Protein AF-A0A660L8H1-F1 (afdb_monomer)

Solvent-accessible surface area (backbone atoms only — not comparable to full-atom values): 24083 Å² total; per-residue (Å²): 141,77,84,81,85,79,81,77,81,77,78,72,78,77,76,74,73,72,29,87,34,23,61,46,73,68,53,34,61,71,51,36,54,75,66,55,38,51,52,51,51,48,25,38,75,72,68,48,75,66,53,73,82,52,22,42,53,52,26,51,24,49,40,53,59,34,41,78,67,59,26,56,30,33,29,41,36,29,42,33,77,87,75,46,79,47,73,47,75,48,54,33,90,72,58,42,21,57,55,40,64,42,38,75,46,95,87,46,97,29,19,36,24,47,40,75,68,35,63,36,28,58,45,82,50,99,93,45,29,28,34,35,32,40,27,36,41,23,35,95,86,66,48,54,66,24,34,50,47,34,28,53,34,11,40,51,41,26,14,55,23,48,33,64,36,37,71,78,53,45,96,66,91,62,90,40,36,39,50,26,26,27,46,42,36,15,28,29,76,44,85,42,97,57,96,63,98,59,54,71,64,61,39,49,57,51,30,42,59,49,22,45,52,55,32,36,33,44,59,38,63,56,49,67,44,91,48,85,77,54,23,39,40,34,33,50,76,32,48,47,72,44,34,56,51,40,45,56,50,49,50,50,42,41,39,61,33,20,51,78,56,36,25,42,64,43,81,71,54,71,74,50,47,17,34,42,30,43,29,36,77,91,68,49,56,45,37,25,79,38,84,42,42,63,45,30,52,39,15,46,48,48,47,24,18,54,44,25,25,33,26,76,65,30,23,49,71,66,46,50,54,71,62,57,44,50,45,49,51,27,38,54,72,75,42,83,72,80,52,97,78,82,82,88,77,89,90,63,78,49,67,62,90,64,71,71,48,90,50,68,39,15,47,28,41,55,27,31,17,68,28,86,73,50,52,61,53,45,21,48,50,29,46,43,37,20,51,27,34,42,51,47,36,52,53,39,50,54,36,48,73,75,69,48,57,68,68,67,34,47,42,54,50,30,20,53,20,46,56,46,36,75,70,36,86,26,85,34,56,73,72,58,46,64,78,76,32,51,68,56,33,44,75,57,65,32,38,48,70,68,52,44,64,75,73,110

pLDDT: mean 87.06, std 15.59, range [24.16, 98.62]

Radius of gyration: 23.87 Å; Cα contacts (8 Å, |Δi|>4): 836; chains: 1; bounding box: 69×61×58 Å

Mean predicted aligned error: 7.28 Å

Foldseek 3Di:
DDDDDDDDPPPPPPPQQDQLFWCDDPLVPVQADPVLSVQLVVCLLLQHADDLVSLQSVLNSLLVSQVVVWAQKEWAWFQALVRDIDTDMDTSVPGGSCLQGFDADPRAQGTKHFRVNATFGWDQDPVGIYTYGHIFGAHPVGAGRGLLQLLSLLLVLLFVLLQLLCVLQDPDRFPGKFKKKKAKFKKFKDAAPDDDPDDPVVLVVVLQVQLVVVCSNNPQAWHWADDPRIIMIMRPIDGPSNSQVSVNSSQVSSQVSQVVSRIGMGTPGGPAFMWIFMATSVGHTQCAFDQDVSSNLSNLLLLLLLLLLLLVLLAAAADADDQNLQCLVCLLVVHDDDDPDDDDDDDDDGRPQDDADGDCFHRRNRTTRQGHDHSNLSSLSSLSSSVSSNVLSVQLVVCVVVPDDNNNSSSVSSSVSVVSSVVRPNPDDSLVCLVVVQVSCVVSVSHHPVSSVSND

Structure (mmCIF, N/CA/C/O backbone):
data_AF-A0A660L8H1-F1
#
_entry.id   AF-A0A660L8H1-F1
#
loop_
_atom_site.group_PDB
_atom_site.id
_atom_site.type_symbol
_atom_site.label_atom_id
_atom_site.label_alt_id
_atom_site.label_comp_id
_atom_site.label_asym_id
_atom_site.label_entity_id
_atom_site.label_seq_id
_atom_site.pdbx_PDB_ins_code
_atom_site.Cartn_x
_atom_site.Cartn_y
_atom_site.Cartn_z
_atom_site.occupancy
_atom_site.B_iso_or_equiv
_atom_site.auth_seq_id
_atom_site.auth_comp_id
_atom_site.auth_asym_id
_atom_site.auth_atom_id
_atom_site.pdbx_PDB_model_num
ATOM 1 N N . MET A 1 1 ? -38.403 37.864 -15.032 1.00 32.75 1 MET A N 1
ATOM 2 C CA . MET A 1 1 ? -38.350 36.390 -15.037 1.00 32.75 1 MET A CA 1
ATOM 3 C C . MET A 1 1 ? -37.102 36.002 -15.797 1.00 32.75 1 MET A C 1
ATOM 5 O O . MET A 1 1 ? -37.101 36.101 -17.015 1.00 32.75 1 MET A O 1
ATOM 9 N N . SER A 1 2 ? -36.041 35.669 -15.075 1.00 26.19 2 SER A N 1
ATOM 10 C CA . SER A 1 2 ? -34.783 35.212 -15.659 1.00 26.19 2 SER A CA 1
ATOM 11 C C . SER A 1 2 ? -34.343 34.025 -14.815 1.00 26.19 2 SER A C 1
ATOM 13 O O . SER A 1 2 ? -34.066 34.191 -13.629 1.00 26.19 2 SER A O 1
ATOM 15 N N . GLU A 1 3 ? -34.419 32.828 -15.391 1.00 24.16 3 GLU A N 1
ATOM 16 C CA . GLU A 1 3 ? -33.991 31.581 -14.754 1.00 24.16 3 GLU A CA 1
ATOM 17 C C . GLU A 1 3 ? -32.481 31.614 -14.460 1.00 24.16 3 GLU A C 1
ATOM 19 O O . GLU A 1 3 ? -31.713 32.159 -15.260 1.00 24.16 3 GLU A O 1
ATOM 24 N N . PRO A 1 4 ? -32.022 31.025 -13.344 1.00 32.34 4 PRO A N 1
ATOM 25 C CA . PRO A 1 4 ? -30.602 30.890 -13.078 1.00 32.34 4 PRO A CA 1
ATOM 26 C C . PRO A 1 4 ? -30.021 29.725 -13.892 1.00 32.34 4 PRO A C 1
ATOM 28 O O . PRO A 1 4 ? -30.508 28.596 -13.854 1.00 32.34 4 PRO A O 1
ATOM 31 N N . HIS A 1 5 ? -28.942 30.008 -14.622 1.00 29.33 5 HIS A N 1
ATOM 32 C CA . HIS A 1 5 ? -28.134 29.017 -15.326 1.00 29.33 5 HIS A CA 1
ATOM 33 C C . HIS A 1 5 ? -27.577 27.966 -14.352 1.00 29.33 5 HIS A C 1
ATOM 35 O O . HIS A 1 5 ? -26.627 28.220 -13.614 1.00 29.33 5 HIS A O 1
ATOM 41 N N . THR A 1 6 ? -28.116 26.749 -14.397 1.00 30.38 6 THR A N 1
ATOM 42 C CA . THR A 1 6 ? -27.490 25.576 -13.781 1.00 30.38 6 THR A CA 1
ATOM 43 C C . THR A 1 6 ? -26.253 25.177 -14.587 1.00 30.38 6 THR A C 1
ATOM 45 O O . THR A 1 6 ? -26.367 24.702 -15.722 1.00 30.38 6 THR A O 1
ATOM 48 N N . ALA A 1 7 ? -25.066 25.353 -14.008 1.00 28.77 7 ALA A N 1
ATOM 49 C CA . ALA A 1 7 ? -23.822 24.822 -14.548 1.00 28.77 7 ALA A CA 1
ATOM 50 C C . ALA A 1 7 ? -23.859 23.283 -14.507 1.00 28.77 7 ALA A C 1
ATOM 52 O O . ALA A 1 7 ? -23.734 22.666 -13.451 1.00 28.77 7 ALA A O 1
ATOM 53 N N . ARG A 1 8 ? -24.048 22.641 -15.666 1.00 26.31 8 ARG A N 1
ATOM 54 C CA . ARG A 1 8 ? -23.846 21.194 -15.811 1.00 26.31 8 ARG A CA 1
ATOM 55 C C . ARG A 1 8 ? -22.360 20.892 -15.631 1.00 26.31 8 ARG A C 1
ATOM 57 O O . ARG A 1 8 ? -21.544 21.302 -16.453 1.00 26.31 8 ARG A O 1
ATOM 64 N N . ALA A 1 9 ? -22.019 20.148 -14.582 1.00 28.50 9 ALA A N 1
ATOM 65 C CA . ALA A 1 9 ? -20.689 19.587 -14.405 1.00 28.50 9 ALA A CA 1
ATOM 66 C C . ALA A 1 9 ? -20.366 18.659 -15.588 1.00 28.50 9 ALA A C 1
ATOM 68 O O . ALA A 1 9 ? -20.901 17.556 -15.704 1.00 28.50 9 ALA A O 1
ATOM 69 N N . HIS A 1 10 ? -19.489 19.101 -16.488 1.00 26.03 10 HIS A N 1
ATOM 70 C CA . HIS A 1 10 ? -18.887 18.220 -17.478 1.00 26.03 10 HIS A CA 1
ATOM 71 C C . HIS A 1 10 ? -17.967 17.236 -16.754 1.00 26.03 10 HIS A C 1
ATOM 73 O O . HIS A 1 10 ? -16.824 17.547 -16.434 1.00 26.03 10 HIS A O 1
ATOM 79 N N . HIS A 1 11 ? -18.463 16.026 -16.499 1.00 28.70 11 HIS A N 1
ATOM 80 C CA . HIS A 1 11 ? -17.608 14.878 -16.219 1.00 28.70 11 HIS A CA 1
ATOM 81 C C . HIS A 1 11 ? -16.824 14.558 -17.494 1.00 28.70 11 HIS A C 1
ATOM 83 O O . HIS A 1 11 ? -17.259 13.776 -18.340 1.00 28.70 11 HIS A O 1
ATOM 89 N N . SER A 1 12 ? -15.670 15.202 -17.666 1.00 28.39 12 SER A N 1
ATOM 90 C CA . SER A 1 12 ? -14.671 14.755 -18.625 1.00 28.39 12 SER A CA 1
ATOM 91 C C . SER A 1 12 ? -14.314 13.317 -18.260 1.00 28.39 12 SER A C 1
ATOM 93 O O . SER A 1 12 ? -13.675 13.081 -17.233 1.00 28.39 12 SER A O 1
ATOM 95 N N . ARG A 1 13 ? -14.756 12.344 -19.070 1.00 29.02 13 ARG A N 1
ATOM 96 C CA . ARG A 1 13 ? -14.243 10.972 -19.011 1.00 29.02 13 ARG A CA 1
ATOM 97 C C . ARG A 1 13 ? -12.724 11.077 -19.081 1.00 29.02 13 ARG A C 1
ATOM 99 O O . ARG A 1 13 ? -12.185 11.453 -20.118 1.00 29.02 13 ARG A O 1
ATOM 106 N N . VAL A 1 14 ? -12.043 10.802 -17.972 1.00 31.23 14 VAL A N 1
ATOM 107 C CA . VAL A 1 14 ? -10.587 10.701 -17.949 1.00 31.23 14 VAL A CA 1
ATOM 108 C C . VAL A 1 14 ? -10.242 9.540 -18.874 1.00 31.23 14 VAL A C 1
ATOM 110 O O . VAL A 1 14 ? -10.450 8.380 -18.522 1.00 31.23 14 VAL A O 1
ATOM 113 N N . CYS A 1 15 ? -9.790 9.841 -20.091 1.00 32.06 15 CYS A N 1
ATOM 114 C CA . CYS A 1 15 ? -9.239 8.836 -20.986 1.00 32.06 15 CYS A CA 1
ATOM 115 C C . CYS A 1 15 ? -8.011 8.246 -20.291 1.00 32.06 15 CYS A C 1
ATOM 117 O O . CYS A 1 15 ? -6.963 8.886 -20.215 1.00 32.06 15 CYS A O 1
ATOM 119 N N . VAL A 1 16 ? -8.156 7.045 -19.731 1.00 53.44 16 VAL A N 1
ATOM 120 C CA . VAL A 1 16 ? -7.027 6.273 -19.215 1.00 53.44 16 VAL A CA 1
ATOM 121 C C . VAL A 1 16 ? -6.108 6.014 -20.404 1.00 53.44 16 VAL A C 1
ATOM 123 O O . VAL A 1 16 ? -6.531 5.408 -21.390 1.00 53.44 16 VAL A O 1
ATOM 126 N N . ALA A 1 17 ? -4.880 6.533 -20.345 1.00 59.91 17 ALA A N 1
ATOM 127 C CA . ALA A 1 17 ? -3.895 6.290 -21.388 1.00 59.91 17 ALA A CA 1
ATOM 128 C C . ALA A 1 17 ? -3.730 4.771 -21.581 1.00 59.91 17 ALA A C 1
ATOM 130 O O . ALA A 1 17 ? -3.707 4.035 -20.589 1.00 59.91 17 ALA A O 1
ATOM 131 N N . PRO A 1 18 ? -3.646 4.275 -22.826 1.00 70.62 18 PRO A N 1
ATOM 132 C CA . PRO A 1 18 ? -3.479 2.851 -23.060 1.00 70.62 18 PRO A CA 1
ATOM 133 C C . PRO A 1 18 ? -2.170 2.377 -22.415 1.00 70.62 18 PRO A C 1
ATOM 135 O O . PRO A 1 18 ? -1.120 2.982 -22.630 1.00 70.62 18 PRO A O 1
ATOM 138 N N . ALA A 1 19 ? -2.239 1.276 -21.663 1.00 83.69 19 ALA A N 1
ATOM 139 C CA . ALA A 1 19 ? -1.093 0.593 -21.061 1.00 83.69 19 ALA A CA 1
ATOM 140 C C . ALA A 1 19 ? -0.802 -0.717 -21.823 1.00 83.69 19 ALA A C 1
ATOM 142 O O . ALA A 1 19 ? -1.062 -1.807 -21.311 1.00 83.69 19 ALA A O 1
ATOM 143 N N . PRO A 1 20 ? -0.331 -0.651 -23.086 1.00 87.56 20 PRO A N 1
ATOM 144 C CA . PRO A 1 20 ? -0.234 -1.816 -23.964 1.00 87.56 20 PRO A CA 1
ATOM 145 C C . PRO A 1 20 ? 0.731 -2.895 -23.466 1.00 87.56 20 PRO A C 1
ATOM 147 O O . PRO A 1 20 ? 0.628 -4.031 -23.927 1.00 87.56 20 PRO A O 1
ATOM 150 N N . TYR A 1 21 ? 1.639 -2.567 -22.544 1.00 92.81 21 TYR A N 1
ATOM 151 C CA . TYR A 1 21 ? 2.626 -3.485 -21.974 1.00 92.81 21 TYR A CA 1
ATOM 152 C C . TYR A 1 21 ? 2.328 -3.864 -20.522 1.00 92.81 21 TYR A C 1
ATOM 154 O O . TYR A 1 21 ? 3.197 -4.428 -19.871 1.00 92.81 21 TYR A O 1
ATOM 162 N N . ALA A 1 22 ? 1.117 -3.604 -20.025 1.00 93.88 22 ALA A N 1
ATOM 163 C CA . ALA A 1 22 ? 0.634 -4.121 -18.749 1.00 93.88 22 ALA A CA 1
ATOM 164 C C . ALA A 1 22 ? -0.537 -5.086 -18.967 1.00 93.88 22 ALA A C 1
ATOM 166 O O . ALA A 1 22 ? -1.423 -4.840 -19.789 1.00 93.88 22 ALA A O 1
ATOM 167 N N . PHE A 1 23 ? -0.557 -6.185 -18.219 1.00 95.00 23 PHE A N 1
ATOM 168 C CA . PHE A 1 23 ? -1.628 -7.172 -18.265 1.00 95.00 23 PHE A CA 1
ATOM 169 C C . PHE A 1 23 ? -2.804 -6.715 -17.396 1.00 95.00 23 PHE A C 1
ATOM 171 O O . PHE A 1 23 ? -3.048 -7.243 -16.313 1.00 95.00 23 PHE A O 1
ATOM 178 N N . VAL A 1 24 ? -3.515 -5.685 -17.862 1.00 91.88 24 VAL A N 1
ATOM 179 C CA . VAL A 1 24 ? -4.645 -5.043 -17.168 1.00 91.88 24 VAL A CA 1
ATOM 180 C C . VAL A 1 24 ? -5.814 -4.795 -18.115 1.00 91.88 24 VAL A C 1
ATOM 182 O O . VAL A 1 24 ? -5.640 -4.727 -19.333 1.00 91.88 24 VAL A O 1
ATOM 185 N N . GLY A 1 25 ? -7.016 -4.613 -17.564 1.00 89.00 25 GLY A N 1
ATOM 186 C CA . GLY A 1 25 ? -8.161 -4.072 -18.297 1.00 89.00 25 GLY A CA 1
ATOM 187 C C . GLY A 1 25 ? -8.487 -4.846 -19.577 1.00 89.00 25 GLY A C 1
ATOM 188 O O . GLY A 1 25 ? -8.927 -5.991 -19.516 1.00 89.00 25 GLY A O 1
ATOM 189 N N . SER A 1 26 ? -8.300 -4.218 -20.743 1.00 89.44 26 SER A N 1
ATOM 190 C CA . SER A 1 26 ? -8.589 -4.853 -22.036 1.00 89.44 26 SER A CA 1
ATOM 191 C C . SER A 1 26 ? -7.715 -6.075 -22.306 1.00 89.44 26 SER A C 1
ATOM 193 O O . SER A 1 26 ? -8.237 -7.058 -22.814 1.00 89.44 26 SER A O 1
ATOM 195 N N . ALA A 1 27 ? -6.437 -6.056 -21.912 1.00 92.75 27 ALA A N 1
ATOM 196 C CA . ALA A 1 27 ? -5.553 -7.207 -22.080 1.00 92.75 27 ALA A CA 1
ATOM 197 C C . ALA A 1 27 ? -6.052 -8.418 -21.281 1.00 92.75 27 ALA A C 1
ATOM 199 O O . ALA A 1 27 ? -6.075 -9.532 -21.789 1.00 92.75 27 ALA A O 1
ATOM 200 N N . GLN A 1 28 ? -6.520 -8.203 -20.051 1.00 95.12 28 GLN A N 1
ATOM 201 C CA . GLN A 1 28 ? -7.092 -9.284 -19.249 1.00 95.12 28 GLN A CA 1
ATOM 202 C C . GLN A 1 28 ? -8.384 -9.823 -19.875 1.00 95.12 28 GLN A C 1
ATOM 204 O O . GLN A 1 28 ? -8.545 -11.031 -19.969 1.00 95.12 28 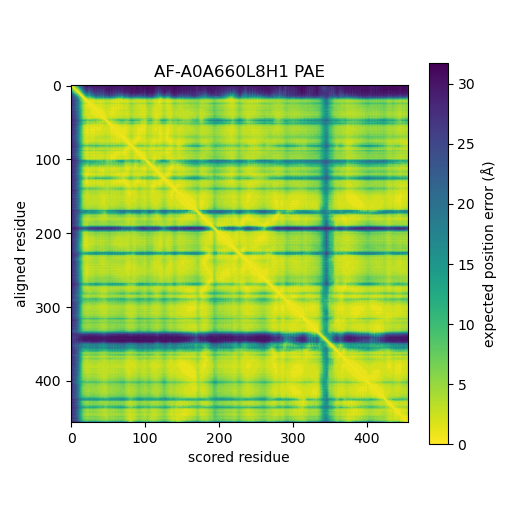GLN A O 1
ATOM 209 N N . ARG A 1 29 ? -9.282 -8.945 -20.344 1.00 95.06 29 ARG A N 1
ATOM 210 C CA . ARG A 1 29 ? -10.548 -9.354 -20.982 1.00 95.06 29 ARG A CA 1
ATOM 211 C C . ARG A 1 29 ? -10.370 -10.084 -22.311 1.00 95.06 29 ARG A C 1
ATOM 213 O O . ARG A 1 29 ? -11.243 -10.847 -22.697 1.00 95.06 29 ARG A O 1
ATOM 220 N N . GLU A 1 30 ? -9.288 -9.802 -23.023 1.00 95.81 30 GLU A N 1
ATOM 221 C CA . GLU A 1 30 ? -8.963 -10.453 -24.292 1.00 95.81 30 GLU A CA 1
ATOM 222 C C . GLU A 1 30 ? -8.404 -11.866 -24.079 1.00 95.81 30 GLU A C 1
ATOM 224 O O . GLU A 1 30 ? -8.720 -12.772 -24.845 1.00 95.81 30 GLU A O 1
ATOM 229 N N . TRP A 1 31 ? -7.585 -12.060 -23.040 1.00 96.81 31 TRP A N 1
ATOM 230 C CA . TRP A 1 31 ? -6.817 -13.295 -22.846 1.00 96.81 31 TRP A CA 1
ATOM 231 C C . TRP A 1 31 ? -7.377 -14.239 -21.773 1.00 96.81 31 TRP A C 1
ATOM 233 O O . TRP A 1 31 ? -6.946 -15.390 -21.704 1.00 96.81 31 TRP A O 1
ATOM 243 N N . LEU A 1 32 ? -8.318 -13.779 -20.946 1.00 96.75 32 LEU A N 1
ATOM 244 C CA . LEU A 1 32 ? -9.024 -14.587 -19.949 1.00 96.75 32 LEU A CA 1
ATOM 245 C C . LEU A 1 32 ? -10.471 -14.828 -20.373 1.00 96.75 32 LEU A C 1
ATOM 247 O O . LEU A 1 32 ? -11.077 -14.029 -21.087 1.00 96.75 32 LEU A O 1
ATOM 251 N N . THR A 1 33 ? -11.060 -15.904 -19.861 1.00 96.75 33 THR A N 1
ATOM 252 C CA . THR A 1 33 ? -12.509 -16.090 -19.919 1.00 96.75 33 THR A CA 1
ATOM 253 C C . THR A 1 33 ? -13.216 -14.997 -19.102 1.00 96.75 33 THR A C 1
ATOM 255 O O . THR A 1 33 ? -12.628 -14.449 -18.166 1.00 96.75 33 THR A O 1
ATOM 258 N N . PRO A 1 34 ? -14.496 -14.676 -19.379 1.00 96.56 34 PRO A N 1
ATOM 259 C CA . PRO A 1 34 ? -15.243 -13.716 -18.563 1.00 96.56 34 PRO A CA 1
ATOM 260 C C . PRO A 1 34 ? -15.264 -14.080 -17.070 1.00 96.56 34 PRO A C 1
ATOM 262 O O . PRO A 1 34 ? -15.119 -13.202 -16.220 1.00 96.56 34 PRO A O 1
ATOM 265 N N . ALA A 1 35 ? -15.383 -15.376 -16.757 1.00 95.25 35 ALA A N 1
ATOM 266 C CA . ALA A 1 35 ? -15.332 -15.887 -15.390 1.00 95.25 35 ALA A CA 1
ATOM 267 C C . ALA A 1 35 ? -13.930 -15.745 -14.778 1.00 95.25 35 ALA A C 1
ATOM 269 O O . ALA A 1 35 ? -13.800 -15.211 -13.680 1.00 95.25 35 ALA A O 1
ATOM 270 N N . GLY A 1 36 ? -12.879 -16.145 -15.503 1.00 94.75 36 GLY A N 1
ATOM 271 C CA . GLY A 1 36 ? -11.493 -15.997 -15.057 1.00 94.75 36 GLY A CA 1
ATOM 272 C C . GLY A 1 36 ? -11.101 -14.535 -14.829 1.00 94.75 36 GLY A C 1
ATOM 273 O O . GLY A 1 36 ? -10.467 -14.210 -13.828 1.00 94.75 36 GLY A O 1
ATOM 274 N N . HIS A 1 37 ? -11.551 -13.620 -15.693 1.00 95.50 37 HIS A N 1
ATOM 275 C CA . HIS A 1 37 ? -11.366 -12.183 -15.495 1.00 95.50 37 HIS A CA 1
ATOM 276 C C . HIS A 1 37 ? -12.056 -11.691 -14.219 1.00 95.50 37 HIS A C 1
ATOM 278 O O . HIS A 1 37 ? -11.421 -10.999 -13.426 1.00 95.50 37 HIS A O 1
ATOM 284 N N . ALA A 1 38 ? -13.324 -12.057 -14.005 1.00 93.69 38 ALA A N 1
ATOM 285 C CA . ALA A 1 38 ? -14.072 -11.667 -12.811 1.00 93.69 38 ALA A CA 1
ATOM 286 C C . ALA A 1 38 ? -13.418 -12.197 -11.525 1.00 93.69 38 ALA A C 1
ATOM 288 O O . ALA A 1 38 ? -13.242 -11.437 -10.576 1.00 93.69 38 ALA A O 1
ATOM 289 N N . LEU A 1 39 ? -12.989 -13.463 -11.517 1.00 93.62 39 LEU A N 1
ATOM 290 C CA . LEU A 1 39 ? -12.289 -14.065 -10.381 1.00 93.62 39 LEU A CA 1
ATOM 291 C C . LEU A 1 39 ? -10.930 -13.403 -10.123 1.00 93.62 39 LEU A C 1
ATOM 293 O O . LEU A 1 39 ? -10.590 -13.155 -8.971 1.00 93.62 39 LEU A O 1
ATOM 297 N N . LEU A 1 40 ? -10.177 -13.051 -11.172 1.00 93.81 40 LEU A N 1
ATOM 298 C CA . LEU A 1 40 ? -8.930 -12.297 -11.024 1.00 93.81 40 LEU A CA 1
ATOM 299 C C . LEU A 1 40 ? -9.182 -10.905 -10.428 1.00 93.81 40 LEU A C 1
ATOM 301 O O . LEU A 1 40 ? -8.443 -10.485 -9.544 1.00 93.81 40 LEU A O 1
ATOM 305 N N . GLN A 1 41 ? -10.220 -10.188 -10.882 1.00 92.50 41 GLN A N 1
ATOM 306 C CA . GLN A 1 41 ? -10.564 -8.886 -10.298 1.00 92.50 41 GLN A CA 1
ATOM 307 C C . GLN A 1 41 ? -10.985 -9.014 -8.832 1.00 92.50 41 GLN A C 1
ATOM 309 O O . GLN A 1 41 ? -10.576 -8.189 -8.022 1.00 92.50 41 GLN A O 1
ATOM 314 N N . ALA A 1 42 ? -11.755 -10.049 -8.485 1.00 89.38 42 ALA A N 1
ATOM 315 C CA . ALA A 1 42 ? -12.142 -10.319 -7.104 1.00 89.38 42 ALA A CA 1
ATOM 316 C C . ALA A 1 42 ? -10.917 -10.627 -6.229 1.00 89.38 42 ALA A C 1
ATOM 318 O O . ALA A 1 42 ? -10.763 -10.027 -5.172 1.00 89.38 42 ALA A O 1
ATOM 319 N N . ALA A 1 43 ? -9.990 -11.468 -6.702 1.00 89.44 43 ALA A N 1
ATOM 320 C CA . ALA A 1 43 ? -8.743 -11.757 -5.993 1.00 89.44 43 ALA A CA 1
ATOM 321 C C . ALA A 1 43 ? -7.909 -10.487 -5.749 1.00 89.44 43 ALA A C 1
ATOM 323 O O . ALA A 1 43 ? -7.412 -10.285 -4.645 1.00 89.44 43 ALA A O 1
ATOM 324 N N . ILE A 1 44 ? -7.814 -9.591 -6.739 1.00 89.06 44 ILE A N 1
ATOM 325 C CA . ILE A 1 44 ? -7.135 -8.292 -6.602 1.00 89.06 44 ILE A CA 1
ATOM 326 C C . ILE A 1 44 ? -7.844 -7.396 -5.577 1.00 89.06 44 ILE A C 1
ATOM 328 O O . ILE A 1 44 ? -7.189 -6.822 -4.706 1.00 89.06 44 ILE A O 1
ATOM 332 N N . ALA A 1 45 ? -9.171 -7.278 -5.667 1.00 84.44 45 ALA A N 1
ATOM 333 C CA . ALA A 1 45 ? -9.970 -6.434 -4.781 1.00 84.44 45 ALA A CA 1
ATOM 334 C C . ALA A 1 45 ? -9.905 -6.913 -3.322 1.00 84.44 45 ALA A C 1
ATOM 336 O O . ALA A 1 45 ? -9.655 -6.115 -2.415 1.00 84.44 45 ALA A O 1
ATOM 337 N N . ASP A 1 46 ? -10.019 -8.222 -3.107 1.00 81.38 46 ASP A N 1
ATOM 338 C CA . ASP A 1 46 ? -9.953 -8.858 -1.790 1.00 81.38 46 ASP A CA 1
ATOM 339 C C . ASP A 1 46 ? -8.511 -9.047 -1.301 1.00 81.38 46 ASP A C 1
ATOM 341 O O . ASP A 1 46 ? -8.291 -9.313 -0.122 1.00 81.38 46 ASP A O 1
ATOM 345 N N . GLY A 1 47 ? -7.524 -8.889 -2.196 1.00 77.75 47 GLY A N 1
ATOM 346 C CA . GLY A 1 47 ? -6.091 -9.082 -1.937 1.00 77.75 47 GLY A CA 1
ATOM 347 C C . GLY A 1 47 ? -5.762 -10.502 -1.525 1.00 77.75 47 GLY A C 1
ATOM 348 O O . GLY A 1 47 ? -4.849 -10.733 -0.739 1.00 77.75 47 GLY A O 1
ATOM 349 N N . ARG A 1 48 ? -6.535 -11.446 -2.053 1.00 76.00 48 ARG A N 1
ATOM 350 C CA . ARG A 1 48 ? -6.297 -12.870 -1.887 1.00 76.00 48 ARG A CA 1
ATOM 351 C C . ARG A 1 48 ? -5.361 -13.345 -2.989 1.00 76.00 48 ARG A C 1
ATOM 353 O O . ARG A 1 48 ? -5.347 -12.803 -4.096 1.00 76.00 48 ARG A O 1
ATOM 360 N N . GLY A 1 49 ? -4.592 -14.386 -2.685 1.00 75.25 49 GLY A N 1
ATOM 361 C CA . GLY A 1 49 ? -3.838 -15.109 -3.704 1.00 75.25 49 GLY A CA 1
ATOM 362 C C . GLY A 1 49 ? -4.765 -15.717 -4.760 1.00 75.25 49 GLY A C 1
ATOM 363 O O . GLY A 1 49 ? -5.971 -15.863 -4.549 1.00 75.25 49 GLY A O 1
ATOM 364 N N . LEU A 1 50 ? -4.199 -16.081 -5.909 1.00 85.81 50 LEU A N 1
ATOM 365 C CA . LEU A 1 50 ? -4.953 -16.790 -6.938 1.00 85.81 50 LEU A CA 1
ATOM 366 C C . LEU A 1 50 ? -5.304 -18.195 -6.447 1.00 85.81 50 LEU A C 1
ATOM 368 O O . LEU A 1 50 ? -4.431 -18.943 -6.009 1.00 85.81 50 LEU A O 1
ATOM 372 N N . GLU A 1 51 ? -6.571 -18.573 -6.589 1.00 84.56 51 GLU A N 1
ATOM 373 C CA . GLU A 1 51 ? -6.986 -19.965 -6.437 1.00 84.56 51 GLU A CA 1
ATOM 374 C C . GLU A 1 51 ? -6.242 -20.844 -7.461 1.00 84.56 51 GLU A C 1
ATOM 376 O O . GLU A 1 51 ? -6.110 -20.436 -8.624 1.00 84.56 51 GLU A O 1
ATOM 381 N N . PRO A 1 52 ? -5.788 -22.059 -7.096 1.00 82.75 52 PRO A N 1
ATOM 382 C CA . PRO A 1 52 ? -5.029 -22.920 -8.005 1.00 82.75 52 PRO A CA 1
ATOM 383 C C . PRO A 1 52 ? -5.733 -23.179 -9.346 1.00 82.75 52 PRO A C 1
ATOM 385 O O . PRO A 1 52 ? -5.089 -23.214 -10.392 1.00 82.75 52 PRO A O 1
ATOM 388 N N . SER A 1 53 ? -7.064 -23.297 -9.333 1.00 83.19 53 SER A N 1
ATOM 389 C CA . SER A 1 53 ? -7.881 -23.500 -10.537 1.00 83.19 53 SER A CA 1
ATOM 390 C C . SER A 1 53 ? -7.858 -22.302 -11.495 1.00 83.19 53 SER A C 1
ATOM 392 O O . SER A 1 53 ? -7.873 -22.488 -12.711 1.00 83.19 53 SER A O 1
ATOM 394 N N . LEU A 1 54 ? -7.780 -21.077 -10.966 1.00 93.44 54 LEU A N 1
ATOM 395 C CA . LEU A 1 54 ? -7.634 -19.850 -11.751 1.00 93.44 54 LEU A CA 1
ATOM 396 C C . LEU A 1 54 ? -6.192 -19.674 -12.248 1.00 93.44 54 LEU A C 1
ATOM 398 O O . LEU A 1 54 ? -5.970 -19.170 -13.351 1.00 93.44 54 LEU A O 1
ATOM 402 N N . ALA A 1 55 ? -5.207 -20.099 -11.455 1.00 94.88 55 ALA A N 1
ATOM 403 C CA . ALA A 1 55 ? -3.793 -19.874 -11.730 1.00 94.88 55 ALA A CA 1
ATOM 404 C C . ALA A 1 55 ? -3.345 -20.444 -13.087 1.00 94.88 55 ALA A C 1
ATOM 406 O O . ALA A 1 55 ? -2.619 -19.775 -13.822 1.00 94.88 55 ALA A O 1
ATOM 407 N N . ASP A 1 56 ? -3.813 -21.634 -13.473 1.00 95.12 56 ASP A N 1
ATOM 408 C CA . ASP A 1 56 ? -3.459 -22.236 -14.767 1.00 95.12 56 ASP A CA 1
ATOM 409 C C . ASP A 1 56 ? -4.038 -21.477 -15.965 1.00 95.12 56 ASP A C 1
ATOM 411 O O . ASP A 1 56 ? -3.392 -21.367 -17.017 1.00 95.12 56 ASP A O 1
ATOM 415 N N . GLU A 1 57 ? -5.251 -20.936 -15.824 1.00 96.38 57 GLU A N 1
ATOM 416 C CA . GLU A 1 57 ? -5.837 -20.063 -16.837 1.00 96.38 57 GLU A CA 1
ATOM 417 C C . GLU A 1 57 ? -5.019 -18.785 -16.986 1.00 96.38 57 GLU A C 1
ATOM 419 O O . GLU A 1 57 ? -4.628 -18.431 -18.103 1.00 96.38 57 GLU A O 1
ATOM 424 N N . VAL A 1 58 ? -4.690 -18.146 -15.864 1.00 97.12 58 VAL A N 1
ATOM 425 C CA . VAL A 1 58 ? -3.927 -16.899 -15.861 1.00 97.12 58 VAL A CA 1
ATOM 426 C C . VAL A 1 58 ? -2.511 -17.104 -16.393 1.00 97.12 58 VAL A C 1
ATOM 428 O O . VAL A 1 58 ? -2.054 -16.311 -17.213 1.00 97.12 58 VAL A O 1
ATOM 431 N N . ALA A 1 59 ? -1.834 -18.196 -16.036 1.00 96.94 59 ALA A N 1
ATOM 432 C CA . ALA A 1 59 ? -0.516 -18.516 -16.576 1.00 96.94 59 ALA A CA 1
ATOM 433 C C . ALA A 1 59 ? -0.557 -18.698 -18.100 1.00 96.94 59 ALA A C 1
ATOM 435 O O . ALA A 1 59 ? 0.288 -18.158 -18.815 1.00 96.94 59 ALA A O 1
ATOM 436 N N . ARG A 1 60 ? -1.559 -19.416 -18.628 1.00 97.31 60 ARG A N 1
ATOM 437 C CA . ARG A 1 60 ? -1.736 -19.592 -20.079 1.00 97.31 60 ARG A CA 1
ATOM 438 C C . ARG A 1 60 ? -1.988 -18.260 -20.783 1.00 97.31 60 ARG A C 1
ATOM 440 O O . ARG A 1 60 ? -1.376 -18.006 -21.822 1.00 97.31 60 ARG A O 1
ATOM 447 N N . ALA A 1 61 ? -2.843 -17.422 -20.203 1.00 97.75 61 ALA A N 1
ATOM 448 C CA . ALA A 1 61 ? -3.142 -16.087 -20.701 1.00 97.75 61 ALA A CA 1
ATOM 449 C C . ALA A 1 61 ? -1.886 -15.204 -20.727 1.00 97.75 61 ALA A C 1
ATOM 451 O O . ALA A 1 61 ? -1.570 -14.625 -21.763 1.00 97.75 61 ALA A O 1
ATOM 452 N N . LEU A 1 62 ? -1.115 -15.177 -19.634 1.00 98.06 62 LEU A N 1
ATOM 453 C CA . LEU A 1 62 ? 0.150 -14.446 -19.532 1.00 98.06 62 LEU A CA 1
ATOM 454 C C . LEU A 1 62 ? 1.173 -14.914 -20.572 1.00 98.06 62 LEU A C 1
ATOM 456 O O . LEU A 1 62 ? 1.782 -14.073 -21.230 1.00 98.06 62 LEU A O 1
ATOM 460 N N . ARG A 1 63 ? 1.338 -16.231 -20.775 1.00 97.75 63 ARG A N 1
ATOM 461 C CA . ARG A 1 63 ? 2.237 -16.769 -21.813 1.00 97.75 63 ARG A CA 1
ATOM 462 C C . ARG A 1 63 ? 1.841 -16.296 -23.208 1.00 97.75 63 ARG A C 1
ATOM 464 O O . ARG A 1 63 ? 2.697 -15.827 -23.953 1.00 97.75 63 ARG A O 1
ATOM 471 N N . GLY A 1 64 ? 0.559 -16.404 -23.555 1.00 97.69 64 GLY A N 1
ATOM 472 C CA . GLY A 1 64 ? 0.053 -15.975 -24.859 1.00 97.69 64 GLY A CA 1
ATOM 473 C C . GLY A 1 64 ? 0.205 -14.468 -25.076 1.00 97.69 64 GLY A C 1
ATOM 474 O O . GLY A 1 64 ? 0.809 -14.036 -26.058 1.00 97.69 64 GLY A O 1
ATOM 475 N N . TRP A 1 65 ? -0.257 -13.677 -24.109 1.00 97.69 65 TRP A N 1
ATOM 476 C CA . TRP A 1 65 ? -0.209 -12.216 -24.131 1.00 97.69 65 TRP A CA 1
ATOM 477 C C . TRP A 1 65 ? 1.216 -11.654 -24.181 1.00 97.69 65 TRP A C 1
ATOM 479 O O . TRP A 1 65 ? 1.492 -10.703 -24.920 1.00 97.69 65 TRP A O 1
ATOM 489 N N . ALA A 1 66 ? 2.129 -12.222 -23.389 1.00 97.56 66 ALA A N 1
ATOM 490 C CA . ALA A 1 66 ? 3.522 -11.796 -23.353 1.00 97.56 66 ALA A CA 1
ATOM 491 C C . ALA A 1 66 ? 4.276 -12.265 -24.604 1.00 97.56 66 ALA A C 1
ATOM 493 O O . ALA A 1 66 ? 5.038 -11.494 -25.191 1.00 97.56 66 ALA A O 1
ATOM 494 N N . GLY A 1 67 ? 4.013 -13.492 -25.065 1.00 97.06 67 GLY A N 1
ATOM 495 C CA . GLY A 1 67 ? 4.576 -14.030 -26.302 1.00 97.06 67 GLY A CA 1
ATOM 496 C C . GLY A 1 67 ? 4.178 -13.204 -27.527 1.00 97.06 67 GLY A C 1
ATOM 497 O O . GLY A 1 67 ? 5.029 -12.894 -28.358 1.00 97.06 67 GLY A O 1
ATOM 498 N N . SER A 1 68 ? 2.928 -12.725 -27.593 1.00 95.94 68 SER A N 1
ATOM 499 C CA . SER A 1 68 ? 2.470 -11.824 -28.664 1.00 95.94 68 SER A CA 1
ATOM 500 C C . SER A 1 68 ? 3.167 -10.452 -28.650 1.00 95.94 68 SER A C 1
ATOM 502 O O . SER A 1 68 ? 3.067 -9.697 -29.614 1.00 95.94 68 SER A O 1
ATOM 504 N N . ARG A 1 69 ? 3.872 -10.119 -27.560 1.00 94.38 69 ARG A N 1
ATOM 505 C CA . ARG A 1 69 ? 4.707 -8.915 -27.390 1.00 94.38 69 ARG A CA 1
ATOM 506 C C . ARG A 1 69 ? 6.203 -9.218 -27.503 1.00 94.38 69 ARG A C 1
ATOM 508 O O . ARG A 1 69 ? 7.025 -8.370 -27.165 1.00 94.38 69 ARG A O 1
ATOM 515 N N . GLY A 1 70 ? 6.553 -10.413 -27.978 1.00 94.50 70 GLY A N 1
ATOM 516 C CA . GLY A 1 70 ? 7.929 -10.851 -28.200 1.00 94.50 70 GLY A CA 1
ATOM 517 C C . GLY A 1 70 ? 8.664 -11.298 -26.938 1.00 94.50 70 GLY A C 1
ATOM 518 O O . GLY A 1 70 ? 9.879 -11.486 -26.996 1.00 94.50 70 GLY A O 1
ATOM 519 N N . ALA A 1 71 ? 7.977 -11.453 -25.801 1.00 96.94 71 ALA A N 1
ATOM 520 C CA . ALA A 1 71 ? 8.631 -11.931 -24.593 1.00 96.94 71 ALA A CA 1
ATOM 521 C C . ALA A 1 71 ? 8.999 -13.412 -24.717 1.00 96.94 71 ALA A C 1
ATOM 523 O O . ALA A 1 71 ? 8.192 -14.235 -25.143 1.00 96.94 71 ALA A O 1
ATOM 524 N N . THR A 1 72 ? 10.220 -13.754 -24.313 1.00 95.88 72 THR A N 1
ATOM 525 C CA . THR A 1 72 ? 10.732 -15.138 -24.325 1.00 95.88 72 THR A CA 1
ATOM 526 C C . THR A 1 72 ? 11.090 -15.641 -22.932 1.00 95.88 72 THR A C 1
ATOM 528 O O . THR A 1 72 ? 11.266 -16.843 -22.726 1.00 95.88 72 THR A O 1
ATOM 531 N N . ARG A 1 73 ? 11.157 -14.733 -21.955 1.00 96.62 73 ARG A N 1
ATOM 532 C CA . ARG A 1 73 ? 11.526 -15.000 -20.564 1.00 96.62 73 ARG A CA 1
ATOM 533 C C . ARG A 1 73 ? 10.504 -14.400 -19.609 1.00 96.62 73 ARG A C 1
ATOM 535 O O . ARG A 1 73 ? 9.815 -13.438 -19.949 1.00 96.62 73 ARG A O 1
ATOM 542 N N . VAL A 1 74 ? 10.463 -14.951 -18.406 1.00 96.44 74 VAL A N 1
ATOM 543 C CA . VAL A 1 74 ? 9.748 -14.420 -17.244 1.00 96.44 74 VAL A CA 1
ATOM 544 C C . VAL A 1 74 ? 10.775 -14.031 -16.194 1.00 96.44 74 VAL A C 1
ATOM 546 O O . VAL A 1 74 ? 11.776 -14.729 -16.039 1.00 96.44 74 VAL A O 1
ATOM 549 N N . ALA A 1 75 ? 10.525 -12.937 -15.484 1.00 95.25 75 ALA A N 1
ATOM 550 C CA . ALA A 1 75 ? 11.277 -12.514 -14.316 1.00 95.25 75 ALA A CA 1
ATOM 551 C C . ALA A 1 75 ? 10.320 -12.226 -13.152 1.00 95.25 75 ALA A C 1
ATOM 553 O O . ALA A 1 75 ? 9.523 -11.289 -13.205 1.00 95.25 75 ALA A O 1
ATOM 554 N N . PHE A 1 76 ? 10.427 -13.005 -12.082 1.00 95.25 76 PHE A N 1
ATOM 555 C CA . PHE A 1 76 ? 9.791 -12.720 -10.800 1.00 95.25 76 PHE A CA 1
ATOM 556 C C . PHE A 1 76 ? 10.594 -11.625 -10.106 1.00 95.25 76 PHE A C 1
ATOM 558 O O . PHE A 1 76 ? 11.788 -11.787 -9.849 1.00 95.25 76 PHE A O 1
ATOM 565 N N . ARG A 1 77 ? 9.952 -10.487 -9.860 1.00 94.25 77 ARG A N 1
ATOM 566 C CA . ARG A 1 77 ? 10.565 -9.271 -9.327 1.00 94.25 77 ARG A CA 1
ATOM 567 C C . ARG A 1 77 ? 10.240 -9.160 -7.842 1.00 94.25 77 ARG A C 1
ATOM 569 O O . ARG A 1 77 ? 9.073 -9.013 -7.497 1.00 94.25 77 ARG A O 1
ATOM 576 N N . VAL A 1 78 ? 11.260 -9.226 -6.991 1.00 94.25 78 VAL A N 1
ATOM 577 C CA . VAL A 1 78 ? 11.123 -9.287 -5.526 1.00 94.25 78 VAL A CA 1
ATOM 578 C C . VAL A 1 78 ? 11.843 -8.111 -4.882 1.00 94.25 78 VAL A C 1
ATOM 580 O O . VAL A 1 78 ? 12.983 -7.813 -5.241 1.00 94.25 78 VAL A O 1
ATOM 583 N N . GLN A 1 79 ? 11.201 -7.466 -3.907 1.00 92.19 79 GLN A N 1
ATOM 584 C CA . GLN A 1 79 ? 11.823 -6.416 -3.103 1.00 92.19 79 GLN A CA 1
ATOM 585 C C . GLN A 1 79 ? 12.615 -7.023 -1.942 1.00 92.19 79 GLN A C 1
ATOM 587 O O . GLN A 1 79 ? 12.038 -7.533 -0.990 1.00 92.19 79 GLN A O 1
ATOM 592 N N . THR A 1 80 ? 13.940 -6.968 -2.006 1.00 91.00 80 THR A N 1
ATOM 593 C CA . THR A 1 80 ? 14.810 -7.612 -1.016 1.00 91.00 80 THR A CA 1
ATOM 594 C C . THR A 1 80 ? 14.806 -6.872 0.322 1.00 91.00 80 THR A C 1
ATOM 596 O O . THR A 1 80 ? 14.547 -5.670 0.374 1.00 91.00 80 THR A O 1
ATOM 599 N N . LEU A 1 81 ? 15.197 -7.572 1.392 1.00 89.94 81 LEU A N 1
ATOM 600 C CA . LEU A 1 81 ? 15.412 -6.985 2.727 1.00 89.94 81 LEU A CA 1
ATOM 601 C C . LEU A 1 81 ? 16.456 -5.855 2.729 1.00 89.94 81 LEU A C 1
ATOM 603 O O . LEU A 1 81 ? 16.417 -4.951 3.552 1.00 89.94 81 LEU A O 1
ATOM 607 N N . ALA A 1 82 ? 17.383 -5.868 1.766 1.00 83.44 82 ALA A N 1
ATOM 608 C CA . ALA A 1 82 ? 18.368 -4.802 1.588 1.00 83.44 82 ALA A CA 1
ATOM 609 C C . ALA A 1 82 ? 17.798 -3.553 0.877 1.00 83.44 82 ALA A C 1
ATOM 611 O O . ALA A 1 82 ? 18.545 -2.623 0.577 1.00 83.44 82 ALA A O 1
ATOM 612 N N . GLY A 1 83 ? 16.500 -3.530 0.551 1.00 75.56 83 GLY A N 1
ATOM 613 C CA . GLY A 1 83 ? 15.842 -2.423 -0.150 1.00 75.56 83 GLY A CA 1
ATOM 614 C C . GLY A 1 83 ? 16.075 -2.391 -1.666 1.00 75.56 83 GLY A C 1
ATOM 615 O O . GLY A 1 83 ? 15.721 -1.407 -2.316 1.00 75.56 83 GLY A O 1
ATOM 616 N N . GLY A 1 84 ? 16.661 -3.448 -2.238 1.00 84.56 84 GLY A N 1
ATOM 617 C CA . GLY A 1 84 ? 16.891 -3.600 -3.676 1.00 84.56 84 GLY A CA 1
ATOM 618 C C . GLY A 1 84 ? 15.817 -4.440 -4.368 1.00 84.56 84 GLY A C 1
ATOM 619 O O . GLY A 1 84 ? 14.885 -4.934 -3.740 1.00 84.56 84 GLY A O 1
ATOM 620 N N . ILE A 1 85 ? 15.970 -4.637 -5.678 1.00 89.50 85 ILE A N 1
ATOM 621 C CA . ILE A 1 85 ? 15.104 -5.518 -6.467 1.00 89.50 85 ILE A CA 1
ATOM 622 C C . ILE A 1 85 ? 15.911 -6.714 -6.974 1.00 89.50 85 ILE A C 1
ATOM 624 O O . ILE A 1 85 ? 16.880 -6.543 -7.713 1.00 89.50 85 ILE A O 1
ATOM 628 N N . ALA A 1 86 ? 15.483 -7.921 -6.613 1.00 91.94 86 ALA A N 1
ATOM 629 C CA . ALA A 1 86 ? 15.980 -9.169 -7.181 1.00 91.94 86 ALA A CA 1
ATOM 630 C C . ALA A 1 86 ? 15.071 -9.641 -8.325 1.00 91.94 86 ALA A C 1
ATOM 632 O O . ALA A 1 86 ? 13.857 -9.425 -8.300 1.00 91.94 86 ALA A O 1
ATOM 633 N N . HIS A 1 87 ? 15.665 -10.296 -9.323 1.00 92.56 87 HIS A N 1
ATOM 634 C CA . HIS A 1 87 ? 14.945 -10.923 -10.428 1.00 92.56 87 HIS A CA 1
ATOM 635 C C . HIS A 1 87 ? 15.283 -12.416 -10.479 1.00 92.56 87 HIS A C 1
ATOM 637 O O . HIS A 1 87 ? 16.453 -12.769 -10.608 1.00 92.56 87 HIS A O 1
ATOM 643 N N . TYR A 1 88 ? 14.264 -13.273 -10.437 1.00 93.88 88 TYR A N 1
ATOM 644 C CA . TYR A 1 88 ? 14.394 -14.724 -10.610 1.00 93.88 88 TYR A CA 1
ATOM 645 C C . TYR A 1 88 ? 13.753 -15.129 -11.933 1.00 93.88 88 TYR A C 1
ATOM 647 O O . TYR A 1 88 ? 12.641 -14.697 -12.230 1.00 93.88 88 TYR A O 1
ATOM 655 N N . GLY A 1 89 ? 14.463 -15.884 -12.770 1.00 92.44 89 GLY A N 1
ATOM 656 C CA . GLY A 1 89 ? 14.131 -16.014 -14.188 1.00 92.44 89 GLY A CA 1
ATOM 657 C C . GLY A 1 89 ? 13.744 -17.422 -14.626 1.00 92.44 89 GLY A C 1
ATOM 658 O O . GLY A 1 89 ? 14.256 -18.408 -14.113 1.00 92.44 89 GLY A O 1
ATOM 659 N N . MET A 1 90 ? 12.890 -17.526 -15.645 1.00 93.25 90 MET A N 1
ATOM 660 C CA . MET A 1 90 ? 12.679 -18.772 -16.398 1.00 93.25 90 MET A CA 1
ATOM 661 C C . MET A 1 90 ? 12.267 -18.490 -17.848 1.00 93.25 90 MET A C 1
ATOM 663 O O . MET A 1 90 ? 11.912 -17.360 -18.189 1.00 93.25 90 MET A O 1
ATOM 667 N N . GLU A 1 91 ? 12.309 -19.495 -18.729 1.00 95.56 91 GLU A N 1
ATOM 668 C CA . GLU A 1 91 ? 11.773 -19.325 -20.089 1.00 95.56 91 GLU A CA 1
ATOM 669 C C . GLU A 1 91 ? 10.240 -19.247 -20.056 1.00 95.56 91 GLU A C 1
ATOM 671 O O . GLU A 1 91 ? 9.584 -20.009 -19.345 1.00 95.56 91 GLU A O 1
ATOM 676 N N . LEU A 1 92 ? 9.656 -18.367 -20.876 1.00 96.75 92 LEU A N 1
ATOM 677 C CA . LEU A 1 92 ? 8.216 -18.089 -20.870 1.00 96.75 92 LEU A CA 1
ATOM 678 C C . LEU A 1 92 ? 7.357 -19.330 -21.109 1.00 96.75 92 LEU A C 1
ATOM 680 O O . LEU A 1 92 ? 6.309 -19.480 -20.486 1.00 96.75 92 LEU A O 1
ATOM 684 N N . LYS A 1 93 ? 7.804 -20.241 -21.976 1.00 96.38 93 LYS A N 1
ATOM 685 C CA . LYS A 1 93 ? 7.069 -21.475 -22.291 1.00 96.38 93 LYS A CA 1
ATOM 686 C C . LYS A 1 93 ? 6.865 -22.398 -21.080 1.00 96.38 93 LYS A C 1
ATOM 688 O O . LYS A 1 93 ? 5.935 -23.196 -21.118 1.00 96.38 93 LYS A O 1
ATOM 693 N N . TRP A 1 94 ? 7.691 -22.277 -20.036 1.00 94.81 94 TRP A N 1
ATOM 694 C CA . TRP A 1 94 ? 7.623 -23.117 -18.836 1.00 94.81 94 TRP A CA 1
ATOM 695 C C . TRP A 1 94 ? 6.764 -22.537 -17.715 1.00 94.81 94 TRP A C 1
ATOM 697 O O . TRP A 1 94 ? 6.534 -23.238 -16.742 1.00 94.81 94 TRP A O 1
ATOM 707 N N . LEU A 1 95 ? 6.286 -21.294 -17.832 1.00 95.31 95 LEU A N 1
ATOM 708 C CA . LEU A 1 95 ? 5.448 -20.678 -16.802 1.00 95.31 95 LEU A CA 1
ATOM 709 C C . LEU A 1 95 ? 4.150 -21.476 -16.625 1.00 95.31 95 LEU A C 1
ATOM 711 O O . LEU A 1 95 ? 3.414 -21.626 -17.595 1.00 95.31 95 LEU A O 1
ATOM 715 N N . THR A 1 96 ? 3.823 -21.926 -15.419 1.00 94.31 96 THR A N 1
ATOM 716 C CA . THR A 1 96 ? 2.580 -22.650 -15.085 1.00 94.31 96 THR A CA 1
ATOM 717 C C . THR A 1 96 ? 1.769 -21.926 -14.011 1.00 94.31 96 THR A C 1
ATOM 719 O O . THR A 1 96 ? 2.233 -20.932 -13.453 1.00 94.31 96 THR A O 1
ATOM 722 N N . GLY A 1 97 ? 0.550 -22.395 -13.711 1.00 93.88 97 GLY A N 1
ATOM 723 C CA . GLY A 1 97 ? -0.227 -21.854 -12.596 1.00 93.88 97 GLY A CA 1
ATOM 724 C C . GLY A 1 97 ? 0.473 -22.044 -11.250 1.00 93.88 97 GLY A C 1
ATOM 725 O O . GLY A 1 97 ? 0.455 -21.133 -10.429 1.00 93.88 97 GLY A O 1
ATOM 726 N N . ALA A 1 98 ? 1.173 -23.168 -11.055 1.00 91.88 98 ALA A N 1
ATOM 727 C CA . ALA A 1 98 ? 1.932 -23.450 -9.834 1.00 91.88 98 ALA A CA 1
ATOM 728 C C . ALA A 1 98 ? 3.017 -22.395 -9.547 1.00 91.88 98 ALA A C 1
ATOM 730 O O . ALA A 1 98 ? 3.228 -22.021 -8.394 1.00 91.88 98 ALA A O 1
ATOM 731 N N . ASP A 1 99 ? 3.657 -21.862 -10.592 1.00 92.12 99 ASP A N 1
ATOM 732 C CA . ASP A 1 99 ? 4.650 -20.791 -10.459 1.00 92.12 99 ASP A CA 1
ATOM 733 C C . ASP A 1 99 ? 4.031 -19.454 -10.017 1.00 92.12 99 ASP A C 1
ATOM 735 O O . ASP A 1 99 ? 4.732 -18.593 -9.492 1.00 92.12 99 ASP A O 1
ATOM 739 N N . LEU A 1 100 ? 2.726 -19.250 -10.230 1.00 93.81 100 LEU A N 1
ATOM 740 C CA . LEU A 1 100 ? 2.035 -18.025 -9.821 1.00 93.81 100 LEU A CA 1
ATOM 741 C C . LEU A 1 100 ? 1.605 -18.052 -8.350 1.00 93.81 100 LEU A C 1
ATOM 743 O O . LEU A 1 100 ? 1.399 -16.983 -7.782 1.00 93.81 100 LEU A O 1
ATOM 747 N N . VAL A 1 101 ? 1.472 -19.236 -7.740 1.00 91.44 101 VAL A N 1
ATOM 748 C CA . VAL A 1 101 ? 0.835 -19.428 -6.419 1.00 91.44 101 VAL A CA 1
ATOM 749 C C . VAL A 1 101 ? 1.771 -19.957 -5.325 1.00 91.44 101 VAL A C 1
ATOM 751 O O . VAL A 1 101 ? 1.290 -20.421 -4.294 1.00 91.44 101 VAL A O 1
ATOM 754 N N . GLY A 1 102 ? 3.093 -19.879 -5.505 1.00 81.62 102 GLY A N 1
ATOM 755 C CA . GLY A 1 102 ? 4.051 -20.222 -4.441 1.00 81.62 102 GLY A CA 1
ATOM 756 C C . GLY A 1 102 ? 4.848 -21.503 -4.651 1.00 81.62 102 GLY A C 1
ATOM 757 O O . GLY A 1 102 ? 5.248 -22.137 -3.675 1.00 81.62 102 GLY A O 1
ATOM 758 N N . GLY A 1 103 ? 5.101 -21.900 -5.901 1.00 74.88 103 GLY A N 1
ATOM 759 C CA . GLY A 1 103 ? 6.002 -23.011 -6.203 1.00 74.88 103 GLY A CA 1
ATOM 760 C C . GLY A 1 103 ? 7.404 -22.787 -5.621 1.00 74.88 103 GLY A C 1
ATOM 761 O O . GLY A 1 103 ? 8.028 -21.752 -5.866 1.00 74.88 103 GLY A O 1
ATOM 762 N N . LEU A 1 104 ? 7.912 -23.758 -4.849 1.00 73.50 104 LEU A N 1
ATOM 763 C CA . LEU A 1 104 ? 9.316 -23.779 -4.423 1.00 73.50 104 LEU A CA 1
ATOM 764 C C . LEU A 1 104 ? 10.220 -23.867 -5.652 1.00 73.50 104 LEU A C 1
ATOM 766 O O . LEU A 1 104 ? 9.942 -24.624 -6.584 1.00 73.50 104 LEU A O 1
ATOM 770 N N . ARG A 1 105 ? 11.325 -23.123 -5.635 1.00 75.88 105 ARG A N 1
ATOM 771 C CA . ARG A 1 105 ? 12.268 -23.080 -6.752 1.00 75.88 105 ARG A CA 1
ATOM 772 C C . ARG A 1 105 ? 13.681 -23.398 -6.301 1.00 75.88 105 ARG A C 1
ATOM 774 O O . ARG A 1 105 ? 14.055 -23.144 -5.164 1.00 75.88 105 ARG A O 1
ATOM 781 N N . THR A 1 106 ? 14.480 -23.932 -7.218 1.00 80.69 106 THR A N 1
ATOM 782 C CA . THR A 1 106 ? 15.897 -24.232 -6.970 1.00 80.69 106 THR A CA 1
ATOM 783 C C . THR A 1 106 ? 16.806 -23.018 -7.156 1.00 80.69 106 THR A C 1
ATOM 785 O O . THR A 1 106 ? 17.937 -23.027 -6.685 1.00 80.69 106 THR A O 1
ATOM 788 N N . ASP A 1 107 ? 16.342 -21.993 -7.873 1.00 82.31 107 ASP A N 1
ATOM 789 C CA . ASP A 1 107 ? 17.076 -20.759 -8.182 1.00 82.31 107 ASP A CA 1
ATOM 790 C C . ASP A 1 107 ? 16.739 -19.596 -7.229 1.00 82.31 107 ASP A C 1
ATOM 792 O O . ASP A 1 107 ? 17.280 -18.501 -7.383 1.00 82.31 107 ASP A O 1
ATOM 796 N N . ALA A 1 108 ? 15.870 -19.825 -6.242 1.00 86.31 108 ALA A N 1
ATOM 797 C CA . ALA A 1 108 ? 15.471 -18.856 -5.229 1.00 86.31 108 ALA A CA 1
ATOM 798 C C . ALA A 1 108 ? 15.614 -19.466 -3.823 1.00 86.31 108 ALA A C 1
ATOM 800 O O . ALA A 1 108 ? 15.490 -20.679 -3.664 1.00 86.31 108 ALA A O 1
ATOM 801 N N . PRO A 1 109 ? 15.844 -18.655 -2.774 1.00 86.69 109 PRO A N 1
ATOM 802 C CA . PRO A 1 109 ? 15.985 -19.159 -1.404 1.00 86.69 109 PRO A CA 1
ATOM 803 C C . PRO A 1 109 ? 14.649 -19.611 -0.777 1.00 86.69 109 PRO A C 1
ATOM 805 O O . PRO A 1 109 ? 14.619 -20.018 0.382 1.00 86.69 109 PRO A O 1
ATOM 808 N N . GLY A 1 110 ? 13.541 -19.512 -1.517 1.00 90.25 110 GLY A N 1
ATOM 809 C CA . GLY A 1 110 ? 12.188 -19.776 -1.046 1.00 90.25 110 GLY A CA 1
ATOM 810 C C . GLY A 1 110 ? 11.182 -19.899 -2.193 1.00 90.25 110 GLY A C 1
ATOM 811 O O . GLY A 1 110 ? 11.557 -19.935 -3.367 1.00 90.25 110 GLY A O 1
ATOM 812 N N . GLY A 1 111 ? 9.900 -19.977 -1.843 1.00 92.12 111 GLY A N 1
ATOM 813 C CA . GLY A 1 111 ? 8.793 -19.975 -2.796 1.00 92.12 111 GLY A CA 1
ATOM 814 C C . GLY A 1 111 ? 8.508 -18.569 -3.317 1.00 92.12 111 GLY A C 1
ATOM 815 O O . GLY A 1 111 ? 8.562 -17.601 -2.555 1.00 92.12 111 GLY A O 1
ATOM 816 N N . LEU A 1 112 ? 8.205 -18.473 -4.612 1.00 93.25 112 LEU A N 1
ATOM 817 C CA . LEU A 1 112 ? 7.794 -17.231 -5.265 1.00 93.25 112 LEU A CA 1
ATOM 818 C C . LEU A 1 112 ? 6.309 -17.290 -5.606 1.00 93.25 112 LEU A C 1
ATOM 820 O O . LEU A 1 112 ? 5.850 -18.244 -6.233 1.00 93.25 112 LEU A O 1
ATOM 824 N N . THR A 1 113 ? 5.584 -16.243 -5.232 1.00 93.25 113 THR A N 1
ATOM 825 C CA . THR A 1 113 ? 4.160 -16.086 -5.546 1.00 93.25 113 THR A CA 1
ATOM 826 C C . THR A 1 113 ? 3.964 -14.746 -6.233 1.00 93.25 113 THR A C 1
ATOM 828 O O . THR A 1 113 ? 4.423 -13.723 -5.724 1.00 93.25 113 THR A O 1
ATOM 831 N N . TRP A 1 114 ? 3.286 -14.732 -7.379 1.00 93.88 114 TRP A N 1
ATOM 832 C CA . TRP A 1 114 ? 2.928 -13.482 -8.042 1.00 93.88 114 TRP A CA 1
ATOM 833 C C . TRP A 1 114 ? 1.807 -12.790 -7.258 1.00 93.88 114 TRP A C 1
ATOM 835 O O . TRP A 1 114 ? 0.806 -13.416 -6.916 1.00 93.88 114 TRP A O 1
ATOM 845 N N . ASP A 1 115 ? 1.968 -11.495 -6.990 1.00 91.62 115 ASP A N 1
ATOM 846 C CA . ASP A 1 115 ? 0.913 -10.662 -6.421 1.00 91.62 115 ASP A CA 1
ATOM 847 C C . ASP A 1 115 ? 0.127 -9.977 -7.554 1.00 91.62 115 ASP A C 1
ATOM 849 O O . ASP A 1 115 ? 0.643 -9.044 -8.183 1.00 91.62 115 ASP A O 1
ATOM 853 N N . PRO A 1 116 ? -1.124 -10.395 -7.826 1.00 90.06 116 PRO A N 1
ATOM 854 C CA . PRO A 1 116 ? -1.905 -9.857 -8.931 1.00 90.06 116 PRO A CA 1
ATOM 855 C C . PRO A 1 116 ? -2.358 -8.409 -8.709 1.00 90.06 116 PRO A C 1
ATOM 857 O O . PRO A 1 116 ? -2.740 -7.751 -9.681 1.00 90.06 116 PRO A O 1
ATOM 860 N N . ALA A 1 117 ? -2.305 -7.886 -7.475 1.00 86.00 117 ALA A N 1
ATOM 861 C CA . ALA A 1 117 ? -2.610 -6.482 -7.201 1.00 86.00 117 ALA A CA 1
ATOM 862 C C . ALA A 1 117 ? -1.584 -5.533 -7.839 1.00 86.00 117 ALA A C 1
ATOM 864 O O . ALA A 1 117 ? -1.892 -4.368 -8.108 1.00 86.00 117 ALA A O 1
ATOM 865 N N . ALA A 1 118 ? -0.387 -6.042 -8.144 1.00 88.12 118 ALA A N 1
ATOM 866 C CA . ALA A 1 118 ? 0.595 -5.364 -8.965 1.00 88.12 118 ALA A CA 1
ATOM 867 C C . ALA A 1 118 ? 0.655 -5.990 -10.370 1.00 88.12 118 ALA A C 1
ATOM 869 O O . ALA A 1 118 ? 1.045 -7.151 -10.539 1.00 88.12 118 ALA A O 1
ATOM 870 N N . PRO A 1 119 ? 0.290 -5.225 -11.413 1.00 88.94 119 PRO A N 1
ATOM 871 C CA . PRO A 1 119 ? 0.188 -5.764 -12.757 1.00 88.94 119 PRO A CA 1
ATOM 872 C C . PRO A 1 119 ? 1.474 -6.402 -13.283 1.00 88.94 119 PRO A C 1
ATOM 874 O O . PRO A 1 119 ? 2.558 -5.806 -13.260 1.00 88.94 119 PRO A O 1
ATOM 877 N N . ALA A 1 120 ? 1.320 -7.584 -13.878 1.00 94.81 120 ALA A N 1
ATOM 878 C CA . ALA A 1 120 ? 2.330 -8.140 -14.761 1.00 94.81 120 ALA A CA 1
ATOM 879 C C . ALA A 1 120 ? 2.569 -7.181 -15.937 1.00 94.81 120 ALA A C 1
ATOM 881 O O . ALA A 1 120 ? 1.621 -6.621 -16.497 1.00 94.81 120 ALA A O 1
ATOM 882 N N . HIS A 1 121 ? 3.825 -6.984 -16.323 1.00 95.31 121 HIS A N 1
ATOM 883 C CA . HIS A 1 121 ? 4.176 -6.053 -17.394 1.00 95.31 121 HIS A CA 1
ATOM 884 C C . HIS A 1 121 ? 5.341 -6.564 -18.235 1.00 95.31 121 HIS A C 1
ATOM 886 O O . HIS A 1 121 ? 6.096 -7.435 -17.815 1.00 95.31 121 HIS A O 1
ATOM 892 N N . ILE A 1 122 ? 5.488 -6.020 -19.439 1.00 95.38 122 ILE A N 1
ATOM 893 C CA . ILE A 1 122 ? 6.613 -6.321 -20.319 1.00 95.38 122 ILE A CA 1
ATOM 894 C C . ILE A 1 122 ? 7.695 -5.268 -20.136 1.00 95.38 122 ILE A C 1
ATOM 896 O O . ILE A 1 122 ? 7.429 -4.071 -20.254 1.00 95.38 122 ILE A O 1
ATOM 900 N N . ARG A 1 123 ? 8.927 -5.727 -19.926 1.00 90.44 123 ARG A N 1
ATOM 901 C CA . ARG A 1 123 ? 10.131 -4.900 -19.998 1.00 90.44 123 ARG A CA 1
ATOM 902 C C . ARG A 1 123 ? 10.961 -5.318 -21.203 1.00 90.44 123 ARG A C 1
ATOM 904 O O . ARG A 1 123 ? 11.139 -6.507 -21.453 1.00 90.44 123 ARG A O 1
ATOM 911 N N . VAL A 1 124 ? 11.460 -4.343 -21.958 1.00 86.06 124 VAL A N 1
ATOM 912 C CA . VAL A 1 124 ? 12.369 -4.592 -23.083 1.00 86.06 124 VAL A CA 1
ATOM 913 C C . VAL A 1 124 ? 13.796 -4.397 -22.594 1.00 86.06 124 VAL A C 1
ATOM 915 O O . VAL A 1 124 ? 14.188 -3.291 -22.237 1.00 86.06 124 VAL A O 1
ATOM 918 N N . GLU A 1 125 ? 14.561 -5.481 -22.571 1.00 82.81 125 GLU A N 1
ATOM 919 C CA . GLU A 1 125 ? 15.980 -5.480 -22.227 1.00 82.81 125 GLU A CA 1
ATOM 920 C C . GLU A 1 125 ? 16.825 -5.637 -23.500 1.00 82.81 125 GLU A C 1
ATOM 922 O O . GLU A 1 125 ? 16.319 -6.018 -24.558 1.00 82.81 125 GLU A O 1
ATOM 927 N N . ALA A 1 126 ? 18.137 -5.399 -23.405 1.00 78.00 126 ALA A N 1
ATOM 928 C CA . ALA A 1 126 ? 19.060 -5.625 -24.524 1.00 78.00 126 ALA A CA 1
ATOM 929 C C . ALA A 1 126 ? 19.024 -7.080 -25.040 1.00 78.00 126 ALA A C 1
ATOM 931 O O . ALA A 1 126 ? 19.252 -7.333 -26.218 1.00 78.00 126 ALA A O 1
ATOM 932 N N . SER A 1 127 ? 18.704 -8.031 -24.161 1.00 81.19 127 SER A N 1
ATOM 933 C CA . SER A 1 127 ? 18.571 -9.461 -24.451 1.00 81.19 127 SER A CA 1
ATOM 934 C C . SER A 1 127 ? 17.163 -9.879 -24.905 1.00 81.19 127 SER A C 1
ATOM 936 O O . SER A 1 127 ? 16.907 -11.072 -25.062 1.00 81.19 127 SER A O 1
ATOM 938 N N . GLY A 1 128 ? 16.241 -8.931 -25.102 1.00 87.75 128 GLY A N 1
ATOM 939 C CA . GLY A 1 128 ? 14.871 -9.174 -25.559 1.00 87.75 128 GLY A CA 1
ATOM 940 C C . GLY A 1 128 ? 13.800 -8.791 -24.537 1.00 87.75 128 GLY A C 1
ATOM 941 O O . GLY A 1 128 ? 14.089 -8.294 -23.449 1.00 87.75 128 GLY A O 1
ATOM 942 N N . ALA A 1 129 ? 12.535 -9.009 -24.903 1.00 93.94 129 ALA A N 1
ATOM 943 C CA . ALA A 1 129 ? 11.405 -8.711 -24.032 1.00 93.94 129 ALA A CA 1
ATOM 944 C C . ALA A 1 129 ? 11.233 -9.775 -22.932 1.00 93.94 129 ALA A C 1
ATOM 946 O O . ALA A 1 129 ? 11.411 -10.977 -23.153 1.00 93.94 129 ALA A O 1
ATOM 947 N N . VAL A 1 130 ? 10.864 -9.316 -21.739 1.00 95.81 130 VAL A N 1
ATOM 948 C CA . VAL A 1 130 ? 10.692 -10.128 -20.532 1.00 95.81 130 VAL A CA 1
ATOM 949 C C . VAL A 1 130 ? 9.336 -9.827 -19.913 1.00 95.81 130 VAL A C 1
ATOM 951 O O . VAL A 1 130 ? 8.965 -8.663 -19.769 1.00 95.81 130 VAL A O 1
ATOM 954 N N . LEU A 1 131 ? 8.608 -10.876 -19.533 1.00 97.44 131 LEU A N 1
ATOM 955 C CA . LEU A 1 131 ? 7.431 -10.770 -18.680 1.00 97.44 131 LEU A CA 1
ATOM 956 C C . LEU A 1 131 ? 7.873 -10.600 -17.225 1.00 97.44 131 LEU A C 1
ATOM 958 O O . LEU A 1 131 ? 8.416 -11.527 -16.633 1.00 97.44 131 LEU A O 1
ATOM 962 N N . CYS A 1 132 ? 7.622 -9.441 -16.638 1.00 95.94 132 CYS A N 1
ATOM 963 C CA . CYS A 1 132 ? 7.932 -9.158 -15.246 1.00 95.94 132 CYS A CA 1
ATOM 964 C C . CYS A 1 132 ? 6.702 -9.385 -14.359 1.00 95.94 132 CYS A C 1
ATOM 966 O O . CYS A 1 132 ? 5.642 -8.802 -14.601 1.00 95.94 132 CYS A O 1
ATOM 968 N N . LEU A 1 133 ? 6.866 -10.202 -13.316 1.00 95.56 133 LEU A N 1
ATOM 969 C CA . LEU A 1 133 ? 5.835 -10.545 -12.335 1.00 95.56 133 LEU A CA 1
ATOM 970 C C . LEU A 1 133 ? 6.227 -9.993 -10.953 1.00 95.56 133 LEU A C 1
ATOM 972 O O . LEU A 1 133 ? 7.173 -10.508 -10.352 1.00 95.56 133 LEU A O 1
ATOM 976 N N . PRO A 1 134 ? 5.553 -8.955 -10.425 1.00 94.12 134 PRO A N 1
ATOM 977 C CA . PRO A 1 134 ? 5.781 -8.476 -9.057 1.00 94.12 134 PRO A CA 1
ATOM 978 C C . PRO A 1 134 ? 5.436 -9.565 -8.037 1.00 94.12 134 PRO A C 1
ATOM 980 O O . PRO A 1 134 ? 4.305 -10.035 -7.992 1.00 94.12 134 PRO A O 1
ATOM 983 N N . SER A 1 135 ? 6.411 -10.027 -7.263 1.00 94.06 135 SER A N 1
ATOM 984 C CA . SER A 1 135 ? 6.279 -11.276 -6.508 1.00 94.06 135 SER A CA 1
ATOM 985 C C . SER A 1 135 ? 6.648 -11.113 -5.045 1.00 94.06 135 SER A C 1
ATOM 987 O O . SER A 1 135 ? 7.504 -10.292 -4.710 1.00 94.06 135 SER A O 1
ATOM 989 N N . VAL A 1 136 ? 6.021 -11.931 -4.198 1.00 94.12 136 VAL A N 1
ATOM 990 C CA . VAL A 1 136 ? 6.491 -12.180 -2.835 1.00 94.12 136 VAL A CA 1
ATOM 991 C C . VAL A 1 136 ? 7.477 -13.346 -2.807 1.00 94.12 136 VAL A C 1
ATOM 993 O O . VAL A 1 136 ? 7.344 -14.292 -3.587 1.00 94.12 136 VAL A O 1
ATOM 996 N N . LEU A 1 137 ? 8.435 -13.296 -1.885 1.00 94.44 137 LEU A N 1
ATOM 997 C CA . LEU A 1 137 ? 9.379 -14.371 -1.592 1.00 94.44 137 LEU A CA 1
ATOM 998 C C . LEU A 1 137 ? 9.249 -14.803 -0.129 1.00 94.44 137 LEU A C 1
ATOM 1000 O O . LEU A 1 137 ? 9.525 -14.032 0.794 1.00 94.44 137 LEU A O 1
ATOM 1004 N N . ALA A 1 138 ? 8.872 -16.064 0.071 1.00 92.88 138 ALA A N 1
ATOM 1005 C CA . ALA A 1 138 ? 8.670 -16.649 1.391 1.00 92.88 138 ALA A CA 1
ATOM 1006 C C . ALA A 1 138 ? 9.491 -17.929 1.586 1.00 92.88 138 ALA A C 1
ATOM 1008 O O . ALA A 1 138 ? 9.726 -18.684 0.642 1.00 92.88 138 ALA A O 1
ATOM 1009 N N . SER A 1 139 ? 9.909 -18.207 2.820 1.00 91.12 139 SER A N 1
ATOM 1010 C CA . SER A 1 139 ? 10.521 -19.485 3.183 1.00 91.12 139 SER A CA 1
ATOM 1011 C C . SER A 1 139 ? 9.496 -20.621 3.093 1.00 91.12 139 SER A C 1
ATOM 1013 O O . SER A 1 139 ? 8.288 -20.388 3.060 1.00 91.12 139 SER A O 1
ATOM 1015 N N . GLY A 1 140 ? 9.955 -21.877 3.108 1.00 84.81 140 GLY A N 1
ATOM 1016 C CA . GLY A 1 140 ? 9.052 -23.038 3.137 1.00 84.81 140 GLY A CA 1
ATOM 1017 C C . GLY A 1 140 ? 8.150 -23.105 4.381 1.00 84.81 140 GLY A C 1
ATOM 1018 O O . GLY A 1 140 ? 7.161 -23.828 4.374 1.00 84.81 140 GLY A O 1
ATOM 1019 N N . LEU A 1 141 ? 8.471 -22.340 5.432 1.00 86.31 141 LEU A N 1
ATOM 1020 C CA . LEU A 1 141 ? 7.655 -22.189 6.642 1.00 86.31 141 LEU A CA 1
ATOM 1021 C C . LEU A 1 141 ? 6.742 -20.950 6.592 1.00 86.31 141 LEU A C 1
ATOM 1023 O O . LEU A 1 141 ? 6.031 -20.675 7.553 1.00 86.31 141 LEU A O 1
ATOM 1027 N N . GLY A 1 142 ? 6.765 -20.196 5.490 1.00 87.81 142 GLY A N 1
ATOM 1028 C CA . GLY A 1 142 ? 5.982 -18.976 5.312 1.00 87.81 142 GLY A CA 1
ATOM 1029 C C . GLY A 1 142 ? 6.618 -17.716 5.905 1.00 87.81 142 GLY A C 1
ATOM 1030 O O . GLY A 1 142 ? 5.933 -16.705 6.018 1.00 87.81 142 GLY A O 1
ATOM 1031 N N . GLU A 1 143 ? 7.899 -17.728 6.279 1.00 92.12 143 GLU A N 1
ATOM 1032 C CA . GLU A 1 143 ? 8.594 -16.515 6.738 1.00 92.12 143 GLU A CA 1
ATOM 1033 C C . GLU A 1 143 ? 8.893 -15.595 5.544 1.00 92.12 143 GLU A C 1
ATOM 1035 O O . GLU A 1 143 ? 9.342 -16.051 4.495 1.00 92.12 143 GLU A O 1
ATOM 1040 N N . ALA A 1 144 ? 8.683 -14.294 5.700 1.00 94.56 144 ALA A N 1
ATOM 1041 C CA . ALA A 1 144 ? 8.961 -13.272 4.708 1.00 94.56 144 ALA A CA 1
ATOM 1042 C C . ALA A 1 144 ? 10.464 -13.050 4.537 1.00 94.56 144 ALA A C 1
ATOM 1044 O O . ALA A 1 144 ? 11.134 -12.479 5.405 1.00 94.56 144 ALA A O 1
ATOM 1045 N N . LEU A 1 145 ? 10.968 -13.431 3.364 1.00 94.31 145 LEU A N 1
ATOM 1046 C CA . LEU A 1 145 ? 12.349 -13.201 2.935 1.00 94.31 145 LEU A CA 1
ATOM 1047 C C . LEU A 1 145 ? 12.481 -11.919 2.088 1.00 94.31 145 LEU A C 1
ATOM 1049 O O . LEU A 1 145 ? 13.517 -11.678 1.468 1.00 94.31 145 LEU A O 1
ATOM 1053 N N . ASP A 1 146 ? 11.424 -11.109 2.046 1.00 94.56 146 ASP A N 1
ATOM 1054 C CA . ASP A 1 146 ? 11.298 -9.878 1.274 1.00 94.56 146 ASP A CA 1
ATOM 1055 C C . ASP A 1 146 ? 10.590 -8.775 2.075 1.00 94.56 146 ASP A C 1
ATOM 1057 O O . ASP A 1 146 ? 10.092 -9.008 3.173 1.00 94.56 146 ASP A O 1
ATOM 1061 N N . GLU A 1 147 ? 10.529 -7.557 1.542 1.00 94.50 147 GLU A N 1
ATOM 1062 C CA . GLU A 1 147 ? 9.793 -6.461 2.199 1.00 94.50 147 GLU A CA 1
ATOM 1063 C C . GLU A 1 147 ? 8.322 -6.369 1.779 1.00 94.50 147 GLU A C 1
ATOM 1065 O O . GLU A 1 147 ? 7.543 -5.614 2.363 1.00 94.50 147 GLU A O 1
ATOM 1070 N N . ARG A 1 148 ? 7.913 -7.139 0.768 1.00 93.62 148 ARG A N 1
ATOM 1071 C CA . ARG A 1 148 ? 6.553 -7.086 0.232 1.00 93.62 148 ARG A CA 1
ATOM 1072 C C . ARG A 1 148 ? 5.569 -7.863 1.099 1.00 93.62 148 ARG A C 1
ATOM 1074 O O . ARG A 1 148 ? 4.475 -7.366 1.362 1.00 93.62 148 ARG A O 1
ATOM 1081 N N . LEU A 1 149 ? 5.928 -9.071 1.528 1.00 94.50 149 LEU A N 1
ATOM 1082 C CA . LEU A 1 149 ? 5.026 -9.933 2.284 1.00 94.50 149 LEU A CA 1
ATOM 1083 C C . LEU A 1 149 ? 4.613 -9.327 3.640 1.00 94.50 149 LEU A C 1
ATOM 1085 O O . LEU A 1 149 ? 3.416 -9.355 3.939 1.00 94.50 149 LEU A O 1
ATOM 1089 N N . PRO A 1 150 ? 5.512 -8.713 4.438 1.00 95.69 150 PRO A N 1
ATOM 1090 C CA . PRO A 1 150 ? 5.109 -8.012 5.656 1.00 95.69 150 PRO A CA 1
ATOM 1091 C C . PRO A 1 150 ? 4.179 -6.835 5.360 1.00 95.69 150 PRO A C 1
ATOM 1093 O O . PRO A 1 150 ? 3.196 -6.635 6.074 1.00 95.69 150 PRO A O 1
ATOM 1096 N N . LEU A 1 151 ? 4.433 -6.095 4.273 1.00 95.69 151 LEU A N 1
ATOM 1097 C CA . LEU A 1 151 ? 3.580 -4.980 3.874 1.00 95.69 151 LEU A CA 1
ATOM 1098 C C . LEU A 1 151 ? 2.162 -5.460 3.549 1.00 95.69 151 LEU A C 1
ATOM 1100 O O . LEU A 1 151 ? 1.210 -4.888 4.076 1.00 95.69 151 LEU A O 1
ATOM 1104 N N . LEU A 1 152 ? 2.015 -6.540 2.775 1.00 94.25 152 LEU A N 1
ATOM 1105 C CA . LEU A 1 152 ? 0.715 -7.162 2.491 1.00 94.25 152 LEU A CA 1
ATOM 1106 C C . LEU A 1 152 ? -0.013 -7.577 3.778 1.00 94.25 152 LEU A C 1
ATOM 1108 O O . LEU A 1 152 ? -1.151 -7.163 3.994 1.00 94.25 152 LEU A O 1
ATOM 1112 N N . ARG A 1 153 ? 0.667 -8.301 4.678 1.00 95.50 153 ARG A N 1
ATOM 1113 C CA . ARG A 1 153 ? 0.092 -8.723 5.969 1.00 95.50 153 ARG A CA 1
ATOM 1114 C C . ARG A 1 153 ? -0.351 -7.537 6.823 1.00 95.50 153 ARG A C 1
ATOM 1116 O O . ARG A 1 153 ? -1.429 -7.564 7.408 1.00 95.50 153 ARG A O 1
ATOM 1123 N N . SER A 1 154 ? 0.453 -6.476 6.874 1.00 97.25 154 SER A N 1
ATOM 1124 C CA . SER A 1 154 ? 0.108 -5.258 7.616 1.00 97.25 154 SER A CA 1
ATOM 1125 C C . SER A 1 154 ? -1.087 -4.524 7.007 1.00 97.25 154 SER A C 1
ATOM 1127 O O . SER A 1 154 ? -1.919 -3.994 7.743 1.00 97.25 154 SER A O 1
ATOM 1129 N N . THR A 1 155 ? -1.209 -4.511 5.674 1.00 95.44 155 THR A N 1
ATOM 1130 C CA . THR A 1 155 ? -2.374 -3.953 4.985 1.00 95.44 155 THR A CA 1
ATOM 1131 C C . THR A 1 155 ? -3.629 -4.752 5.328 1.00 95.44 155 THR A C 1
ATOM 1133 O O . THR A 1 155 ? -4.654 -4.136 5.607 1.00 95.44 155 THR A O 1
ATOM 1136 N N . ASP A 1 156 ? -3.558 -6.083 5.393 1.00 94.62 156 ASP A N 1
ATOM 1137 C CA . ASP A 1 156 ? -4.697 -6.920 5.789 1.00 94.62 156 ASP A CA 1
ATOM 1138 C C . ASP A 1 156 ? -5.077 -6.735 7.266 1.00 94.62 156 ASP A C 1
ATOM 1140 O O . ASP A 1 156 ? -6.261 -6.586 7.583 1.00 94.62 156 ASP A O 1
ATOM 1144 N N . ALA A 1 157 ? -4.094 -6.655 8.171 1.00 97.06 157 ALA A N 1
ATOM 1145 C CA . ALA A 1 157 ? -4.327 -6.372 9.589 1.00 97.06 157 ALA A CA 1
ATOM 1146 C C . ALA A 1 157 ? -5.017 -5.009 9.794 1.00 97.06 157 ALA A C 1
ATOM 1148 O O . ALA A 1 157 ? -6.026 -4.911 10.504 1.00 97.06 157 ALA A O 1
ATOM 1149 N N . LEU A 1 158 ? -4.519 -3.971 9.113 1.00 98.00 158 LEU A N 1
ATOM 1150 C CA . LEU A 1 158 ? -5.117 -2.638 9.092 1.00 98.00 158 LEU A CA 1
ATOM 1151 C C . LEU A 1 158 ? -6.532 -2.659 8.513 1.00 98.00 158 LEU A C 1
ATOM 1153 O O . LEU A 1 158 ? -7.438 -2.056 9.088 1.00 98.00 158 LEU A O 1
ATOM 1157 N N . SER A 1 159 ? -6.731 -3.376 7.407 1.00 96.31 159 SER A N 1
ATOM 1158 C CA . SER A 1 159 ? -8.031 -3.515 6.758 1.00 96.31 159 SER A CA 1
ATOM 1159 C C . SER A 1 159 ? -9.059 -4.132 7.699 1.00 96.31 159 SER A C 1
ATOM 1161 O O . SER A 1 159 ? -10.126 -3.559 7.912 1.00 96.31 159 SER A O 1
ATOM 1163 N N . GLY A 1 160 ? -8.710 -5.245 8.350 1.00 96.12 160 GLY A N 1
ATOM 1164 C CA . GLY A 1 160 ? -9.583 -5.907 9.315 1.00 96.12 160 GLY A CA 1
ATOM 1165 C C . GLY A 1 160 ? -9.899 -5.032 10.530 1.00 96.12 160 GLY A C 1
ATOM 1166 O O . GLY A 1 160 ? -11.025 -5.053 11.027 1.00 96.12 160 GLY A O 1
ATOM 1167 N N . ALA A 1 161 ? -8.937 -4.240 11.016 1.00 97.88 161 ALA A N 1
ATOM 1168 C CA . ALA A 1 161 ? -9.186 -3.276 12.087 1.00 97.88 161 ALA A CA 1
ATOM 1169 C C . ALA A 1 161 ? -10.153 -2.166 11.645 1.00 97.88 161 ALA A C 1
ATOM 1171 O O . ALA A 1 161 ? -11.094 -1.862 12.377 1.00 97.88 161 ALA A O 1
ATOM 1172 N N . ALA A 1 162 ? -9.954 -1.606 10.450 1.00 97.00 162 ALA A N 1
ATOM 1173 C CA . ALA A 1 162 ? -10.796 -0.551 9.898 1.00 97.00 162 ALA A CA 1
ATOM 1174 C C . ALA A 1 162 ? -12.223 -1.032 9.60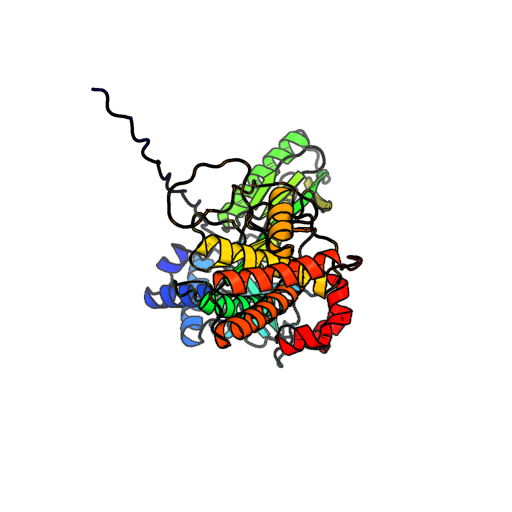7 1.00 97.00 162 ALA A C 1
ATOM 1176 O O . ALA A 1 162 ? -13.166 -0.366 10.015 1.00 97.00 162 ALA A O 1
ATOM 1177 N N . VAL A 1 163 ? -12.399 -2.203 8.985 1.00 95.81 163 VAL A N 1
ATOM 1178 C CA . VAL A 1 163 ? -13.725 -2.785 8.705 1.00 95.81 163 VAL A CA 1
ATOM 1179 C C . VAL A 1 163 ? -14.515 -2.991 10.000 1.00 95.81 163 VAL A C 1
ATOM 1181 O O . VAL A 1 163 ? -15.646 -2.530 10.103 1.00 95.81 163 VAL A O 1
ATOM 1184 N N . ARG A 1 164 ? -13.891 -3.551 11.044 1.00 95.81 164 ARG A N 1
ATOM 1185 C CA . ARG A 1 164 ? -14.524 -3.711 12.368 1.00 95.81 164 ARG A CA 1
ATOM 1186 C C . ARG A 1 164 ? -14.924 -2.397 13.041 1.00 95.81 164 ARG A C 1
ATOM 1188 O O . ARG A 1 164 ? -15.795 -2.407 13.909 1.00 95.81 164 ARG A O 1
ATOM 1195 N N . ALA A 1 165 ? -14.237 -1.301 12.726 1.00 96.44 165 ALA A N 1
ATOM 1196 C CA . ALA A 1 165 ? -14.615 0.030 13.187 1.00 96.44 165 ALA A CA 1
ATOM 1197 C C . ALA A 1 165 ? -15.789 0.576 12.363 1.00 96.44 165 ALA A C 1
ATOM 1199 O O . ALA A 1 165 ? -16.728 1.128 12.927 1.00 96.44 165 ALA A O 1
ATOM 1200 N N . LEU A 1 166 ? -15.756 0.384 11.040 1.00 94.69 166 LEU A N 1
ATOM 1201 C CA . LEU A 1 166 ? -16.811 0.807 10.118 1.00 94.69 166 LEU A CA 1
ATOM 1202 C C . LEU A 1 166 ? -18.143 0.106 10.390 1.00 94.69 166 LEU A C 1
ATOM 1204 O O . LEU A 1 166 ? -19.168 0.764 10.300 1.00 94.69 166 LEU A O 1
ATOM 1208 N N . GLU A 1 167 ? -18.138 -1.151 10.833 1.00 93.56 167 GLU A N 1
ATOM 1209 C CA . GLU A 1 167 ? -19.344 -1.857 11.307 1.00 93.56 167 GLU A CA 1
ATOM 1210 C C . GLU A 1 167 ? -20.099 -1.105 12.424 1.00 93.56 167 GLU A C 1
ATOM 1212 O O . GLU A 1 167 ? -21.292 -1.319 12.609 1.00 93.56 167 GLU A O 1
ATOM 1217 N N . LEU A 1 168 ? -19.415 -0.236 13.180 1.00 93.12 168 LEU A N 1
ATOM 1218 C CA . LEU A 1 168 ? -20.015 0.601 14.229 1.00 93.12 168 LEU A CA 1
ATOM 1219 C C . LEU A 1 168 ? -20.273 2.045 13.772 1.00 93.12 168 LEU A C 1
ATOM 1221 O O . LEU A 1 168 ? -21.016 2.771 14.425 1.00 93.12 168 LEU A O 1
ATOM 1225 N N . LEU A 1 169 ? -19.599 2.485 12.707 1.00 90.06 169 LEU A N 1
ATOM 1226 C CA . LEU A 1 169 ? -19.470 3.888 12.296 1.00 90.06 169 LEU A CA 1
ATOM 1227 C C . LEU A 1 169 ? -20.045 4.167 10.905 1.00 90.06 169 LEU A C 1
ATOM 1229 O O . LEU A 1 169 ? -19.811 5.246 10.366 1.00 90.06 169 LEU A O 1
ATOM 1233 N N . SER A 1 170 ? -20.650 3.190 10.239 1.00 80.25 170 SER A N 1
ATOM 1234 C CA . SER A 1 170 ? -21.167 3.334 8.880 1.00 80.25 170 SER A CA 1
ATOM 1235 C C . SER A 1 170 ? -22.390 2.455 8.674 1.00 80.25 170 SER A C 1
ATOM 1237 O O . SER A 1 170 ? -22.441 1.323 9.144 1.00 80.25 170 SER A O 1
ATOM 1239 N N . GLU A 1 171 ? -23.366 2.994 7.948 1.00 67.69 171 GLU A N 1
ATOM 1240 C CA . GLU A 1 171 ? -24.552 2.252 7.504 1.00 67.69 171 GLU A CA 1
ATOM 1241 C C . GLU A 1 171 ? -24.238 1.358 6.291 1.00 67.69 171 GLU A C 1
ATOM 1243 O O . GLU A 1 171 ? -24.876 0.324 6.094 1.00 67.69 171 GLU A O 1
ATOM 1248 N N . ASP A 1 172 ? -23.217 1.724 5.507 1.00 69.88 172 ASP A N 1
ATOM 1249 C CA . ASP A 1 172 ? -22.782 0.977 4.330 1.00 69.88 172 ASP A CA 1
ATOM 1250 C C . ASP A 1 172 ? -21.805 -0.146 4.693 1.00 69.88 172 ASP A C 1
ATOM 1252 O O . ASP A 1 172 ? -20.784 0.067 5.358 1.00 69.88 172 ASP A O 1
ATOM 1256 N N . ALA A 1 173 ? -22.072 -1.342 4.166 1.00 70.38 173 ALA A N 1
ATOM 1257 C CA . ALA A 1 173 ? -21.156 -2.467 4.265 1.00 70.38 173 ALA A CA 1
ATOM 1258 C C . ALA A 1 173 ? -19.874 -2.173 3.468 1.00 70.38 173 ALA A C 1
ATOM 1260 O O . ALA A 1 173 ? -19.869 -2.192 2.240 1.00 70.38 173 ALA A O 1
ATOM 1261 N N . THR A 1 174 ? -18.777 -1.909 4.177 1.00 77.69 174 THR A N 1
ATOM 1262 C CA . THR A 1 174 ? -17.434 -1.844 3.593 1.00 77.69 174 THR A CA 1
ATOM 1263 C C . THR A 1 174 ? -16.728 -3.165 3.839 1.00 77.69 174 THR A C 1
ATOM 1265 O O . THR A 1 174 ? -16.537 -3.563 4.987 1.00 77.69 174 THR A O 1
ATOM 1268 N N . HIS A 1 175 ? -16.291 -3.832 2.776 1.00 81.62 175 HIS A N 1
ATOM 1269 C CA . HIS A 1 175 ? -15.634 -5.136 2.909 1.00 81.62 175 HIS A CA 1
ATOM 1270 C C . HIS A 1 175 ? -14.115 -5.036 3.056 1.00 81.62 175 HIS A C 1
ATOM 1272 O O . HIS A 1 175 ? -13.481 -5.982 3.527 1.00 81.62 175 HIS A O 1
ATOM 1278 N N . ARG A 1 176 ? -13.521 -3.898 2.673 1.00 89.62 176 ARG A N 1
ATOM 1279 C CA . ARG A 1 176 ? -12.075 -3.698 2.754 1.00 89.62 176 ARG A CA 1
ATOM 1280 C C . ARG A 1 176 ? -11.693 -2.225 2.845 1.00 89.62 176 ARG A C 1
ATOM 1282 O O . ARG A 1 176 ? -12.249 -1.379 2.150 1.00 89.62 176 ARG A O 1
ATOM 1289 N N . ALA A 1 177 ? -10.680 -1.942 3.655 1.00 92.50 177 ALA A N 1
ATOM 1290 C CA . ALA A 1 177 ? -9.935 -0.689 3.624 1.00 92.50 177 ALA A CA 1
ATOM 1291 C C . ALA A 1 177 ? -8.506 -0.921 3.110 1.00 92.50 177 ALA A C 1
ATOM 1293 O O . ALA A 1 177 ? -7.884 -1.943 3.401 1.00 92.50 177 ALA A O 1
ATOM 1294 N N . LEU A 1 178 ? -7.983 0.030 2.346 1.00 91.31 178 LEU A N 1
ATOM 1295 C CA . LEU A 1 178 ? -6.674 -0.004 1.716 1.00 91.31 178 LEU A CA 1
ATOM 1296 C C . LEU A 1 178 ? -5.849 1.179 2.214 1.00 91.31 178 LEU A C 1
ATOM 1298 O O . LEU A 1 178 ? -6.254 2.336 2.073 1.00 91.31 178 LEU A O 1
ATOM 1302 N N . SER A 1 179 ? -4.660 0.898 2.745 1.00 95.12 179 SER A N 1
ATOM 1303 C CA . SER A 1 179 ? -3.641 1.932 2.916 1.00 95.12 179 SER A CA 1
ATOM 1304 C C . SER A 1 179 ? -3.208 2.418 1.535 1.00 95.12 179 SER A C 1
ATOM 1306 O O . SER A 1 179 ? -2.702 1.624 0.735 1.00 95.12 179 SER A O 1
ATOM 1308 N N . THR A 1 180 ? -3.382 3.702 1.253 1.00 95.38 180 THR A N 1
ATOM 1309 C CA . THR A 1 180 ? -2.941 4.334 0.008 1.00 95.38 180 THR A CA 1
ATOM 1310 C C . THR A 1 180 ? -1.841 5.335 0.289 1.00 95.38 180 THR A C 1
ATOM 1312 O O . THR A 1 180 ? -1.872 6.021 1.305 1.00 95.38 180 THR A O 1
ATOM 1315 N N . VAL A 1 181 ? -0.874 5.442 -0.616 1.00 96.00 181 VAL A N 1
ATOM 1316 C CA . VAL A 1 181 ? 0.254 6.359 -0.456 1.00 96.00 181 VAL A CA 1
ATOM 1317 C C . VAL A 1 181 ? 0.574 7.092 -1.748 1.00 96.00 181 VAL A C 1
ATOM 1319 O O . VAL A 1 181 ? 0.442 6.542 -2.843 1.00 96.00 181 VAL A O 1
ATOM 1322 N N . ALA A 1 182 ? 1.029 8.332 -1.611 1.00 94.62 182 ALA A N 1
ATOM 1323 C CA . ALA A 1 182 ? 1.734 9.065 -2.652 1.00 94.62 182 ALA A CA 1
ATOM 1324 C C . ALA A 1 182 ? 3.212 9.147 -2.267 1.00 94.62 182 ALA A C 1
ATOM 1326 O O . ALA A 1 182 ? 3.541 9.674 -1.204 1.00 94.62 182 ALA A O 1
ATOM 1327 N N . LEU A 1 183 ? 4.089 8.627 -3.126 1.00 94.56 183 LEU A N 1
ATOM 1328 C CA . LEU A 1 183 ? 5.528 8.573 -2.866 1.00 94.56 183 LEU A CA 1
ATOM 1329 C C . LEU A 1 183 ? 6.252 9.605 -3.721 1.00 94.56 183 LEU A C 1
ATOM 1331 O O . LEU A 1 183 ? 6.026 9.680 -4.928 1.00 94.56 183 LEU A O 1
ATOM 1335 N N . THR A 1 184 ? 7.160 10.359 -3.115 1.00 93.56 184 THR A N 1
ATOM 1336 C CA . THR A 1 184 ? 7.956 11.374 -3.797 1.00 93.56 184 THR A CA 1
ATOM 1337 C C . THR A 1 184 ? 9.446 11.160 -3.558 1.00 93.56 184 THR A C 1
ATOM 1339 O O . THR A 1 184 ? 9.891 10.904 -2.438 1.00 93.56 184 THR A O 1
ATOM 1342 N N . ARG A 1 185 ? 10.249 11.276 -4.616 1.00 94.06 185 ARG A N 1
ATOM 1343 C CA . ARG A 1 185 ? 11.715 11.215 -4.572 1.00 94.06 185 ARG A CA 1
ATOM 1344 C C . ARG A 1 185 ? 12.320 12.389 -5.325 1.00 94.06 185 ARG A C 1
ATOM 1346 O O . ARG A 1 185 ? 11.838 12.764 -6.389 1.00 94.06 185 ARG A O 1
ATOM 1353 N N . GLY A 1 186 ? 13.393 12.942 -4.778 1.00 94.31 186 GLY A N 1
ATOM 1354 C CA . GLY A 1 186 ? 14.250 13.893 -5.468 1.00 94.31 186 GLY A CA 1
ATOM 1355 C C . GLY A 1 186 ? 15.333 13.173 -6.251 1.00 94.31 186 GLY A C 1
ATOM 1356 O O . GLY A 1 186 ? 15.914 12.203 -5.763 1.00 94.31 186 GLY A O 1
ATOM 1357 N N . PHE A 1 187 ? 15.649 13.667 -7.440 1.00 95.62 187 PHE A N 1
ATOM 1358 C CA . PHE A 1 187 ? 16.763 13.155 -8.229 1.00 95.62 187 PHE A CA 1
ATOM 1359 C C . PHE A 1 187 ? 17.481 14.272 -8.980 1.00 95.62 187 PHE A C 1
ATOM 1361 O O . PHE A 1 187 ? 16.915 15.334 -9.230 1.00 95.62 187 PHE A O 1
ATOM 1368 N N . ALA A 1 188 ? 18.734 14.023 -9.336 1.00 95.12 188 ALA A N 1
ATOM 1369 C CA . ALA A 1 188 ? 19.529 14.910 -10.169 1.00 95.12 188 ALA A CA 1
ATOM 1370 C C . ALA A 1 188 ? 20.045 14.140 -11.382 1.00 95.12 188 ALA A C 1
ATOM 1372 O O . ALA A 1 188 ? 20.395 12.960 -11.277 1.00 95.12 188 ALA A O 1
ATOM 1373 N N . PHE A 1 189 ? 20.093 14.815 -12.529 1.00 94.31 189 PHE A N 1
ATOM 1374 C CA . PHE A 1 189 ? 20.820 14.300 -13.680 1.00 94.31 189 PHE A CA 1
ATOM 1375 C C . PHE A 1 189 ? 22.306 14.648 -13.577 1.00 94.31 189 PHE A C 1
ATOM 1377 O O . PHE A 1 189 ? 22.677 15.688 -13.030 1.00 94.31 189 PHE A O 1
ATOM 1384 N N . ARG A 1 190 ? 23.158 13.800 -14.151 1.00 92.12 190 ARG A N 1
ATOM 1385 C CA . ARG A 1 190 ? 24.567 14.111 -14.422 1.00 92.12 190 ARG A CA 1
ATOM 1386 C C . ARG A 1 190 ? 24.907 13.715 -15.845 1.00 92.12 190 ARG A C 1
ATOM 1388 O O . ARG A 1 190 ? 24.271 12.829 -16.412 1.00 92.12 190 ARG A O 1
ATOM 1395 N N . ASP A 1 191 ? 25.907 14.371 -16.416 1.00 90.81 191 ASP A N 1
ATOM 1396 C CA . ASP A 1 191 ? 26.426 13.980 -17.719 1.00 90.81 191 ASP A CA 1
ATOM 1397 C C . ASP A 1 191 ? 27.133 12.628 -17.642 1.00 90.81 191 ASP A C 1
ATOM 1399 O O . ASP A 1 191 ? 28.021 12.424 -16.814 1.00 90.81 191 ASP A O 1
ATOM 1403 N N . ALA A 1 192 ? 26.732 11.707 -18.516 1.00 83.62 192 ALA A N 1
ATOM 1404 C CA . ALA A 1 192 ? 27.368 10.408 -18.665 1.00 83.62 192 ALA A CA 1
ATOM 1405 C C . ALA A 1 192 ? 28.133 10.389 -19.999 1.00 83.62 192 ALA A C 1
ATOM 1407 O O . ALA A 1 192 ? 27.507 10.257 -21.046 1.00 83.62 192 ALA A O 1
ATOM 1408 N N . GLU A 1 193 ? 29.458 10.595 -19.929 1.00 66.19 193 GLU A N 1
ATOM 1409 C CA . GLU A 1 193 ? 30.520 10.521 -20.968 1.00 66.19 193 GLU A CA 1
ATOM 1410 C C . GLU A 1 193 ? 30.114 10.430 -22.459 1.00 66.19 193 GLU A C 1
ATOM 1412 O O . GLU A 1 193 ? 30.640 9.629 -23.230 1.00 66.19 193 GLU A O 1
ATOM 1417 N N . LEU A 1 194 ? 29.229 11.311 -22.920 1.00 60.56 194 LEU A N 1
ATOM 1418 C CA . LEU A 1 194 ? 28.911 11.481 -24.334 1.00 60.56 194 LEU A CA 1
ATOM 1419 C C . LEU A 1 194 ? 28.900 12.970 -24.672 1.00 60.56 194 LEU A C 1
ATOM 1421 O O . LEU A 1 194 ? 28.191 13.760 -24.051 1.00 60.56 194 LEU A O 1
ATOM 1425 N N . VAL A 1 195 ? 29.658 13.354 -25.703 1.00 60.19 195 VAL A N 1
ATOM 1426 C CA . VAL A 1 195 ? 29.571 14.693 -26.298 1.00 60.19 195 VAL A CA 1
ATOM 1427 C C . VAL A 1 195 ? 28.229 14.792 -27.021 1.00 60.19 195 VAL A C 1
ATOM 1429 O O . VAL A 1 195 ? 28.052 14.242 -28.108 1.00 60.19 195 VAL A O 1
ATOM 1432 N N . ALA A 1 196 ? 27.256 15.460 -26.405 1.00 66.56 196 ALA A N 1
ATOM 1433 C CA . ALA A 1 196 ? 25.932 15.644 -26.981 1.00 66.56 196 ALA A CA 1
ATOM 1434 C C . ALA A 1 196 ? 25.814 16.988 -27.717 1.00 66.56 196 ALA A C 1
ATOM 1436 O O . ALA A 1 196 ? 26.208 18.028 -27.202 1.00 66.56 196 ALA A O 1
ATOM 1437 N N . LEU A 1 197 ? 25.182 16.982 -28.898 1.00 75.88 197 LEU A N 1
ATOM 1438 C CA . LEU A 1 197 ? 24.891 18.197 -29.682 1.00 75.88 197 LEU A CA 1
ATOM 1439 C C . LEU A 1 197 ? 23.839 19.119 -29.031 1.00 75.88 197 LEU A C 1
ATOM 1441 O O . LEU A 1 197 ? 23.623 20.232 -29.503 1.00 75.88 197 LEU A O 1
ATOM 1445 N N . ARG A 1 198 ? 23.140 18.646 -27.991 1.00 84.94 198 ARG A N 1
ATOM 1446 C CA . ARG A 1 198 ? 22.090 19.385 -27.275 1.00 84.94 198 ARG A CA 1
ATOM 1447 C C . ARG A 1 198 ? 22.547 19.757 -25.872 1.00 84.94 198 ARG A C 1
ATOM 1449 O O . ARG A 1 198 ? 23.308 19.016 -25.250 1.00 84.94 198 ARG A O 1
ATOM 1456 N N . THR A 1 199 ? 22.007 20.860 -25.358 1.00 90.44 199 THR A N 1
ATOM 1457 C CA . THR A 1 199 ? 22.282 21.318 -23.993 1.00 90.44 199 THR A CA 1
ATOM 1458 C C . THR A 1 199 ? 21.864 20.270 -22.955 1.00 90.44 199 THR A C 1
ATOM 1460 O O . THR A 1 199 ? 21.001 19.419 -23.202 1.00 90.44 199 THR A O 1
ATOM 1463 N N . PHE A 1 200 ? 22.486 20.320 -21.776 1.00 90.06 200 PHE A N 1
ATOM 1464 C CA . PHE A 1 200 ? 22.110 19.479 -20.638 1.00 90.06 200 PHE A CA 1
ATOM 1465 C C . PHE A 1 200 ? 20.627 19.644 -20.267 1.00 90.06 200 PHE A C 1
ATOM 1467 O O . PHE A 1 200 ? 19.933 18.655 -20.028 1.00 90.06 200 PHE A O 1
ATOM 1474 N N . GLU A 1 201 ? 20.116 20.878 -20.288 1.00 91.25 201 GLU A N 1
ATOM 1475 C CA . GLU A 1 201 ? 18.713 21.170 -19.991 1.00 91.25 201 GLU A CA 1
ATOM 1476 C C . GLU A 1 201 ? 17.758 20.542 -21.018 1.00 91.25 201 GLU A C 1
ATOM 1478 O O . GLU A 1 201 ? 16.807 19.858 -20.628 1.00 91.25 201 GLU A O 1
ATOM 1483 N N . ASP A 1 202 ? 18.025 20.701 -22.319 1.00 91.62 202 ASP A N 1
ATOM 1484 C CA . ASP A 1 202 ? 17.173 20.137 -23.375 1.00 91.62 202 ASP A CA 1
ATOM 1485 C C . ASP A 1 202 ? 17.102 18.613 -23.287 1.00 91.62 202 ASP A C 1
ATOM 1487 O O . ASP A 1 202 ? 16.028 18.016 -23.417 1.00 91.62 202 ASP A O 1
ATOM 1491 N N . ARG A 1 203 ? 18.250 17.968 -23.042 1.00 92.62 203 ARG A N 1
ATOM 1492 C CA . ARG A 1 203 ? 18.319 16.516 -22.847 1.00 92.62 203 ARG A CA 1
ATOM 1493 C C . ARG A 1 203 ? 17.577 16.087 -21.594 1.00 92.62 203 ARG A C 1
ATOM 1495 O O . ARG A 1 203 ? 16.824 15.121 -21.662 1.00 92.62 203 ARG A O 1
ATOM 1502 N N . SER A 1 204 ? 17.729 16.822 -20.495 1.00 93.25 204 SER A N 1
ATOM 1503 C CA . SER A 1 204 ? 17.027 16.546 -19.242 1.00 93.25 204 SER A CA 1
ATOM 1504 C C . SER A 1 204 ? 15.514 16.589 -19.446 1.00 93.25 204 SER A C 1
ATOM 1506 O O . SER A 1 204 ? 14.827 15.609 -19.169 1.00 93.25 204 SER A O 1
ATOM 1508 N N . ARG A 1 205 ? 14.974 17.668 -20.028 1.00 93.38 205 ARG A N 1
ATOM 1509 C CA . ARG A 1 205 ? 13.529 17.816 -20.293 1.00 93.38 205 ARG A CA 1
ATOM 1510 C C . ARG A 1 205 ? 12.987 16.745 -21.245 1.00 93.38 205 ARG A C 1
ATOM 1512 O O . ARG A 1 205 ? 11.911 16.187 -21.001 1.00 93.38 205 ARG A O 1
ATOM 1519 N N . ALA A 1 206 ? 13.730 16.433 -22.308 1.00 93.31 206 ALA A N 1
ATOM 1520 C CA . ALA A 1 206 ? 13.369 15.371 -23.244 1.00 93.31 206 ALA A CA 1
ATOM 1521 C C . ALA A 1 206 ? 13.386 13.986 -22.574 1.00 93.31 206 ALA A C 1
ATOM 1523 O O . ALA A 1 206 ? 12.469 13.192 -22.797 1.00 93.31 206 ALA A O 1
ATOM 1524 N N . CYS A 1 207 ? 14.375 13.728 -21.712 1.00 94.38 207 CYS A N 1
ATOM 1525 C CA . CYS A 1 207 ? 14.483 12.513 -20.915 1.00 94.38 207 CYS A CA 1
ATOM 1526 C C . CYS A 1 207 ? 13.276 12.339 -19.987 1.00 94.38 207 CYS A C 1
ATOM 1528 O O . CYS A 1 207 ? 12.658 11.278 -20.015 1.00 94.38 207 CYS A O 1
ATOM 1530 N N . LEU A 1 208 ? 12.879 13.377 -19.236 1.00 94.88 208 LEU A N 1
ATOM 1531 C CA . LEU A 1 208 ? 11.690 13.323 -18.370 1.00 94.88 208 LEU A CA 1
ATOM 1532 C C . LEU A 1 208 ? 10.430 12.968 -19.165 1.00 94.88 208 LEU A C 1
ATOM 1534 O O . LEU A 1 208 ? 9.741 12.004 -18.842 1.00 94.88 208 LEU A O 1
ATOM 1538 N N . SER A 1 209 ? 10.186 13.684 -20.265 1.00 93.69 209 SER A N 1
ATOM 1539 C CA . SER A 1 209 ? 9.012 13.452 -21.116 1.00 93.69 209 SER A CA 1
ATOM 1540 C C . SER A 1 209 ? 9.004 12.048 -21.732 1.00 93.69 209 SER A C 1
ATOM 1542 O O . SER A 1 209 ? 7.949 11.451 -21.938 1.00 93.69 209 SER A O 1
ATOM 1544 N N . ALA A 1 210 ? 10.178 11.516 -22.083 1.00 94.38 210 ALA A N 1
ATOM 1545 C CA . ALA A 1 210 ? 10.305 10.163 -22.609 1.00 94.38 210 ALA A CA 1
ATOM 1546 C C . ALA A 1 210 ? 10.078 9.105 -21.524 1.00 94.38 210 ALA A C 1
ATOM 1548 O O . ALA A 1 210 ? 9.347 8.152 -21.774 1.00 94.38 210 ALA A O 1
ATOM 1549 N N . ALA A 1 211 ? 10.632 9.295 -20.326 1.00 95.00 211 ALA A N 1
ATOM 1550 C CA . ALA A 1 211 ? 10.451 8.379 -19.207 1.00 95.00 211 ALA A CA 1
ATOM 1551 C C . ALA A 1 211 ? 8.979 8.310 -18.766 1.00 95.00 211 ALA A C 1
ATOM 1553 O O . ALA A 1 211 ? 8.465 7.217 -18.549 1.00 95.00 211 ALA A O 1
ATOM 1554 N N . GLU A 1 212 ? 8.259 9.437 -18.730 1.00 92.81 212 GLU A N 1
ATOM 1555 C CA . GLU A 1 212 ? 6.812 9.443 -18.455 1.00 92.81 212 GLU A CA 1
ATOM 1556 C C . GLU A 1 212 ? 6.008 8.654 -19.500 1.00 92.81 212 GLU A C 1
ATOM 1558 O O . GLU A 1 212 ? 5.084 7.920 -19.147 1.00 92.81 212 GLU A O 1
ATOM 1563 N N . ARG A 1 213 ? 6.371 8.749 -20.788 1.00 91.56 213 ARG A N 1
ATOM 1564 C CA . ARG A 1 213 ? 5.735 7.943 -21.845 1.00 91.56 213 ARG A CA 1
ATOM 1565 C C . ARG A 1 213 ? 6.005 6.451 -21.671 1.00 91.56 213 ARG A C 1
ATOM 1567 O O . ARG A 1 213 ? 5.086 5.658 -21.860 1.00 91.56 213 ARG A O 1
ATOM 1574 N N . GLU A 1 214 ? 7.226 6.066 -21.305 1.00 91.31 214 GLU A N 1
ATOM 1575 C CA . GLU A 1 214 ? 7.548 4.663 -21.016 1.00 91.31 214 GLU A CA 1
ATOM 1576 C C . GLU A 1 214 ? 6.761 4.143 -19.807 1.00 91.31 214 GLU A C 1
ATOM 1578 O O . GLU A 1 214 ? 6.200 3.051 -19.862 1.00 91.31 214 GLU A O 1
ATOM 1583 N N . LEU A 1 215 ? 6.616 4.950 -18.753 1.00 91.69 215 LEU A N 1
ATOM 1584 C CA . LEU A 1 215 ? 5.820 4.584 -17.579 1.00 91.69 215 LEU A CA 1
ATOM 1585 C C . LEU A 1 215 ? 4.339 4.400 -17.915 1.00 91.69 215 LEU A C 1
ATOM 1587 O O . LEU A 1 215 ? 3.735 3.404 -17.512 1.00 91.69 215 LEU A O 1
ATOM 1591 N N . ALA A 1 216 ? 3.772 5.294 -18.727 1.00 89.50 216 ALA A N 1
ATOM 1592 C CA . ALA A 1 216 ? 2.397 5.165 -19.199 1.00 89.50 216 ALA A CA 1
ATOM 1593 C C . ALA A 1 216 ? 2.174 3.864 -19.993 1.00 89.50 216 ALA A C 1
ATOM 1595 O O . ALA A 1 216 ? 1.148 3.204 -19.825 1.00 89.50 216 ALA A O 1
ATOM 1596 N N . ARG A 1 217 ? 3.153 3.443 -20.808 1.00 89.88 217 ARG A N 1
ATOM 1597 C CA . ARG A 1 217 ? 3.076 2.209 -21.611 1.00 89.88 217 ARG A CA 1
ATOM 1598 C C . ARG A 1 217 ? 2.951 0.940 -20.767 1.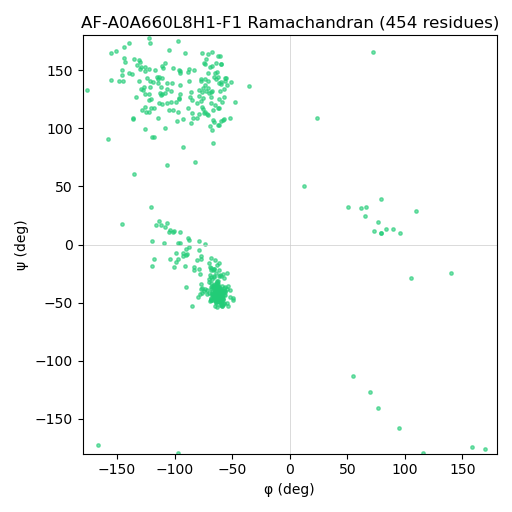00 89.88 217 ARG A C 1
ATOM 1600 O O . ARG A 1 217 ? 2.311 -0.012 -21.220 1.00 89.88 217 ARG A O 1
ATOM 1607 N N . ILE A 1 218 ? 3.532 0.937 -19.568 1.00 89.94 218 ILE A N 1
ATOM 1608 C CA . ILE A 1 218 ? 3.460 -0.162 -18.591 1.00 89.94 218 ILE A CA 1
ATOM 1609 C C . ILE A 1 218 ? 2.438 0.101 -17.472 1.00 89.94 218 ILE A C 1
ATOM 1611 O O . ILE A 1 218 ? 2.414 -0.616 -16.477 1.00 89.94 218 ILE A O 1
ATOM 1615 N N . GLY A 1 219 ? 1.581 1.118 -17.616 1.00 87.81 219 GLY A N 1
ATOM 1616 C CA . GLY A 1 219 ? 0.502 1.411 -16.668 1.00 87.81 219 GLY A CA 1
ATOM 1617 C C . GLY A 1 219 ? 0.951 2.015 -15.333 1.00 87.81 219 GLY A C 1
ATOM 1618 O O . GLY A 1 219 ? 0.138 2.124 -14.416 1.00 87.81 219 GLY A O 1
ATOM 1619 N N . VAL A 1 220 ? 2.212 2.439 -15.209 1.00 90.62 220 VAL A N 1
ATOM 1620 C CA . VAL A 1 220 ? 2.727 3.075 -13.992 1.00 90.62 220 VAL A CA 1
ATOM 1621 C C . VAL A 1 220 ? 2.311 4.542 -13.962 1.00 90.62 220 VAL A C 1
ATOM 1623 O O . VAL A 1 220 ? 2.633 5.332 -14.849 1.00 90.62 220 VAL A O 1
ATOM 1626 N N . ARG A 1 221 ? 1.593 4.919 -12.903 1.00 87.69 221 ARG A N 1
ATOM 1627 C CA . ARG A 1 221 ? 1.086 6.278 -12.693 1.00 87.69 221 ARG A CA 1
ATOM 1628 C C . ARG A 1 221 ? 2.071 7.097 -11.862 1.00 87.69 221 ARG A C 1
ATOM 1630 O O . ARG A 1 221 ? 1.909 7.232 -10.652 1.00 87.69 221 ARG A O 1
ATOM 1637 N N . ALA A 1 222 ? 3.068 7.669 -12.524 1.00 91.31 222 ALA A N 1
ATOM 1638 C CA . ALA A 1 222 ? 4.007 8.601 -11.912 1.00 91.31 222 ALA A CA 1
ATOM 1639 C C . ALA A 1 222 ? 4.160 9.874 -12.754 1.00 91.31 222 ALA A C 1
ATOM 1641 O O . ALA A 1 222 ? 3.843 9.887 -13.943 1.00 91.31 222 ALA A O 1
ATOM 1642 N N . ARG A 1 223 ? 4.624 10.948 -12.116 1.00 92.44 223 ARG A N 1
ATOM 1643 C CA . ARG A 1 223 ? 4.962 12.230 -12.737 1.00 92.44 223 ARG A CA 1
ATOM 1644 C C . ARG A 1 223 ? 6.415 12.569 -12.468 1.00 92.44 223 ARG A C 1
ATOM 1646 O O . ARG A 1 223 ? 6.903 12.356 -11.360 1.00 92.44 223 ARG A O 1
ATOM 1653 N N . LEU A 1 224 ? 7.073 13.131 -13.470 1.00 92.94 224 LEU A N 1
ATOM 1654 C CA . LEU A 1 224 ? 8.446 13.597 -13.408 1.00 92.94 224 LEU A CA 1
ATOM 1655 C C . LEU A 1 224 ? 8.472 15.105 -13.652 1.00 92.94 224 LEU A C 1
ATOM 1657 O O . LEU A 1 224 ? 8.093 15.589 -14.716 1.00 92.94 224 LEU A O 1
ATOM 1661 N N . ARG A 1 225 ? 8.927 15.871 -12.664 1.00 89.12 225 ARG A N 1
ATOM 1662 C CA . ARG A 1 225 ? 8.932 17.332 -12.712 1.00 89.12 225 ARG A CA 1
ATOM 1663 C C . ARG A 1 225 ? 10.350 17.870 -12.790 1.00 89.12 225 ARG A C 1
ATOM 1665 O O . ARG A 1 225 ? 11.203 17.561 -11.960 1.00 89.12 225 ARG A O 1
ATOM 1672 N N . PHE A 1 226 ? 10.569 18.744 -13.767 1.00 85.94 226 PHE A N 1
ATOM 1673 C CA . PHE A 1 226 ? 11.787 19.534 -13.861 1.00 85.94 226 PHE A CA 1
ATOM 1674 C C . PHE A 1 226 ? 11.751 20.663 -12.822 1.00 85.94 226 PHE A C 1
ATOM 1676 O O . PHE A 1 226 ? 10.889 21.539 -12.889 1.00 85.94 226 PHE A O 1
ATOM 1683 N N . ALA A 1 227 ? 12.675 20.635 -11.866 1.00 82.69 227 ALA A N 1
ATOM 1684 C CA . ALA A 1 227 ? 12.775 21.610 -10.780 1.00 82.69 227 ALA A CA 1
ATOM 1685 C C . ALA A 1 227 ? 14.233 22.064 -10.555 1.00 82.69 227 ALA A C 1
ATOM 1687 O O . ALA A 1 227 ? 14.804 21.868 -9.491 1.00 82.69 227 ALA A O 1
ATOM 1688 N N . GLY A 1 228 ? 14.850 22.660 -11.581 1.00 78.75 228 GLY A N 1
ATOM 1689 C CA . GLY A 1 228 ? 16.226 23.164 -11.488 1.00 78.75 228 GLY A CA 1
ATOM 1690 C C . GLY A 1 228 ? 17.247 22.031 -11.387 1.00 78.75 228 GLY A C 1
ATOM 1691 O O . GLY A 1 228 ? 17.233 21.133 -12.221 1.00 78.75 228 GLY A O 1
ATOM 1692 N N . ASP A 1 229 ? 18.111 22.068 -10.378 1.00 76.88 229 ASP A N 1
ATOM 1693 C CA . ASP A 1 229 ? 19.137 21.054 -10.091 1.00 76.88 229 ASP A CA 1
ATOM 1694 C C . ASP A 1 229 ? 18.582 19.799 -9.392 1.00 76.88 229 ASP A C 1
ATOM 1696 O O . ASP A 1 229 ? 19.187 18.727 -9.458 1.00 76.88 229 ASP A O 1
ATOM 1700 N N . ARG A 1 230 ? 17.415 19.912 -8.745 1.00 85.75 230 ARG A N 1
ATOM 1701 C CA . ARG A 1 230 ? 16.745 18.820 -8.027 1.00 85.75 230 ARG A CA 1
ATOM 1702 C C . ARG A 1 230 ? 15.375 18.559 -8.626 1.00 85.75 230 ARG A C 1
ATOM 1704 O O . ARG A 1 230 ? 14.375 19.158 -8.245 1.00 85.75 230 ARG A O 1
ATOM 1711 N N . HIS A 1 231 ? 15.330 17.634 -9.571 1.00 92.62 231 HIS A N 1
ATOM 1712 C CA . HIS A 1 231 ? 14.096 17.150 -10.172 1.00 92.62 231 HIS A CA 1
ATOM 1713 C C . HIS A 1 231 ? 13.298 16.285 -9.192 1.00 92.62 231 HIS A C 1
ATOM 1715 O O . HIS A 1 231 ? 13.814 15.803 -8.182 1.00 92.62 231 HIS A O 1
ATOM 1721 N N . GLU A 1 232 ? 12.024 16.076 -9.502 1.00 93.06 232 GLU A N 1
ATOM 1722 C CA . GLU A 1 232 ? 11.100 15.356 -8.634 1.00 93.06 232 GLU A CA 1
ATOM 1723 C C . GLU A 1 232 ? 10.397 14.228 -9.383 1.00 93.06 232 GLU A C 1
ATOM 1725 O O . GLU A 1 232 ? 9.884 14.418 -10.484 1.00 93.06 232 GLU A O 1
ATOM 1730 N N . LEU A 1 233 ? 10.359 13.056 -8.759 1.00 94.94 233 LEU A N 1
ATOM 1731 C CA . LEU A 1 233 ? 9.597 11.891 -9.174 1.00 94.94 233 LEU A CA 1
ATOM 1732 C C . LEU A 1 233 ? 8.473 11.677 -8.166 1.00 94.94 233 LEU A C 1
ATOM 1734 O O . LEU A 1 233 ? 8.741 11.462 -6.988 1.00 94.94 233 LEU A O 1
ATOM 1738 N N . THR A 1 234 ? 7.224 11.709 -8.622 1.00 94.25 234 THR A N 1
ATOM 1739 C CA . THR A 1 234 ? 6.040 11.506 -7.780 1.00 94.25 234 THR A CA 1
ATOM 1740 C C . THR A 1 234 ? 5.215 10.343 -8.309 1.00 94.25 234 THR A C 1
ATOM 1742 O O . THR A 1 234 ? 4.620 10.438 -9.380 1.00 94.25 234 THR A O 1
ATOM 1745 N N . VAL A 1 235 ? 5.129 9.263 -7.540 1.00 94.56 235 VAL A N 1
ATOM 1746 C CA . VAL A 1 235 ? 4.131 8.208 -7.737 1.00 94.56 235 VAL A CA 1
ATOM 1747 C C . VAL A 1 235 ? 2.791 8.730 -7.232 1.00 94.56 235 VAL A C 1
ATOM 1749 O O . VAL A 1 235 ? 2.684 9.207 -6.100 1.00 94.56 235 VAL A O 1
ATOM 1752 N N . LEU A 1 236 ? 1.772 8.679 -8.089 1.00 91.44 236 LEU A N 1
ATOM 1753 C CA . LEU A 1 236 ? 0.437 9.155 -7.739 1.00 91.44 236 LEU A CA 1
ATOM 1754 C C . LEU A 1 236 ? -0.204 8.251 -6.666 1.00 91.44 236 LEU A C 1
ATOM 1756 O O . LEU A 1 236 ? 0.121 7.061 -6.617 1.00 91.44 236 LEU A O 1
ATOM 1760 N N . PRO A 1 237 ? -1.138 8.790 -5.851 1.00 91.81 237 PRO A N 1
ATOM 1761 C CA . PRO A 1 237 ? -1.830 8.019 -4.825 1.00 91.81 237 PRO A CA 1
ATOM 1762 C C . PRO A 1 237 ? -2.355 6.680 -5.353 1.00 91.81 237 PRO A C 1
ATOM 1764 O O . PRO A 1 237 ? -3.114 6.631 -6.324 1.00 91.81 237 PRO A O 1
ATOM 1767 N N . SER A 1 238 ? -1.919 5.595 -4.722 1.00 92.12 238 SER A N 1
ATOM 1768 C CA . SER A 1 238 ? -2.311 4.219 -5.040 1.00 92.12 238 SER A CA 1
ATOM 1769 C C . SER A 1 238 ? -2.137 3.327 -3.803 1.00 92.12 238 SER A C 1
ATOM 1771 O O . SER A 1 238 ? -1.509 3.769 -2.837 1.00 92.12 238 SER A O 1
ATOM 1773 N N . PRO A 1 239 ? -2.710 2.107 -3.767 1.00 93.12 239 PRO A N 1
ATOM 1774 C CA . PRO A 1 239 ? -2.491 1.176 -2.660 1.00 93.12 239 PRO A CA 1
ATOM 1775 C C . PRO A 1 239 ? -0.998 0.985 -2.363 1.00 93.12 239 PRO A C 1
ATOM 1777 O O . PRO A 1 239 ? -0.200 0.893 -3.293 1.00 93.12 239 PRO A O 1
ATOM 1780 N N . ALA A 1 240 ? -0.625 0.920 -1.082 1.00 93.81 240 ALA A N 1
ATOM 1781 C CA . ALA A 1 240 ? 0.767 0.971 -0.615 1.00 93.81 240 ALA A CA 1
ATOM 1782 C C . ALA A 1 240 ? 1.708 0.010 -1.356 1.00 93.81 240 ALA A C 1
ATOM 1784 O O . ALA A 1 240 ? 2.770 0.416 -1.824 1.00 93.81 240 ALA A O 1
ATOM 1785 N N . VAL A 1 241 ? 1.276 -1.238 -1.532 1.00 90.19 241 VAL A N 1
ATOM 1786 C CA . VAL A 1 241 ? 2.029 -2.281 -2.242 1.00 90.19 241 VAL A CA 1
ATOM 1787 C C . VAL A 1 241 ? 2.206 -1.955 -3.732 1.00 90.19 241 VAL A C 1
ATOM 1789 O O . VAL A 1 241 ? 3.288 -2.109 -4.288 1.00 90.19 241 VAL A O 1
ATOM 1792 N N . ALA A 1 242 ? 1.167 -1.442 -4.394 1.00 89.94 242 ALA A N 1
ATOM 1793 C CA . ALA A 1 242 ? 1.271 -1.024 -5.791 1.00 89.94 242 ALA A CA 1
ATOM 1794 C C . ALA A 1 242 ? 2.163 0.222 -5.945 1.00 89.94 242 ALA A C 1
ATOM 1796 O O . ALA A 1 242 ? 2.875 0.364 -6.941 1.00 89.94 242 ALA A O 1
ATOM 1797 N N . ALA A 1 243 ? 2.153 1.119 -4.956 1.00 92.88 243 ALA A N 1
ATOM 1798 C CA . ALA A 1 243 ? 2.966 2.326 -4.959 1.00 92.88 243 ALA A CA 1
ATOM 1799 C C . ALA A 1 243 ? 4.469 2.026 -4.818 1.00 92.88 243 ALA A C 1
ATOM 1801 O O . ALA A 1 243 ? 5.272 2.674 -5.495 1.00 92.88 243 ALA A O 1
ATOM 1802 N N . THR A 1 244 ? 4.870 1.044 -3.995 1.00 92.19 244 THR A N 1
ATOM 1803 C CA . THR A 1 244 ? 6.283 0.623 -3.888 1.00 92.19 244 THR A CA 1
ATOM 1804 C C . THR A 1 244 ? 6.796 0.042 -5.202 1.00 92.19 244 THR A C 1
ATOM 1806 O O . THR A 1 244 ? 7.880 0.417 -5.658 1.00 92.19 244 THR A O 1
ATOM 1809 N N . ASP A 1 245 ? 5.996 -0.796 -5.864 1.00 90.25 245 ASP A N 1
ATOM 1810 C CA . ASP A 1 245 ? 6.333 -1.335 -7.184 1.00 90.25 245 ASP A CA 1
ATOM 1811 C C . ASP A 1 245 ? 6.454 -0.239 -8.233 1.00 90.25 245 ASP A C 1
ATOM 1813 O O . ASP A 1 245 ? 7.442 -0.192 -8.974 1.00 90.25 245 ASP A O 1
ATOM 1817 N N . ALA A 1 246 ? 5.456 0.647 -8.279 1.00 92.44 246 ALA A N 1
ATOM 1818 C CA . ALA A 1 246 ? 5.416 1.780 -9.187 1.00 92.44 246 ALA A CA 1
ATOM 1819 C C . ALA A 1 246 ? 6.643 2.674 -9.001 1.00 92.44 246 ALA A C 1
ATOM 1821 O O . ALA A 1 246 ? 7.230 3.103 -9.991 1.00 92.44 246 ALA A O 1
ATOM 1822 N N . LEU A 1 247 ? 7.079 2.905 -7.759 1.00 93.38 247 LEU A N 1
ATOM 1823 C CA . LEU A 1 247 ? 8.283 3.676 -7.472 1.00 93.38 247 LEU A CA 1
ATOM 1824 C C . LEU A 1 247 ? 9.539 2.998 -8.031 1.00 93.38 247 LEU A C 1
ATOM 1826 O O . LEU A 1 247 ? 10.348 3.652 -8.690 1.00 93.38 247 LEU A O 1
ATOM 1830 N N . GLY A 1 248 ? 9.692 1.691 -7.806 1.00 91.94 248 GLY A N 1
ATOM 1831 C CA . GLY A 1 248 ? 10.811 0.932 -8.359 1.00 91.94 248 GLY A CA 1
ATOM 1832 C C . GLY A 1 248 ? 10.817 0.948 -9.891 1.00 91.94 248 GLY A C 1
ATOM 1833 O O . GLY A 1 248 ? 11.859 1.145 -10.504 1.00 91.94 248 GLY A O 1
ATOM 1834 N N . LEU A 1 249 ? 9.657 0.758 -10.527 1.00 92.19 249 LEU A N 1
ATOM 1835 C CA . LEU A 1 249 ? 9.525 0.811 -11.991 1.00 92.19 249 LEU A CA 1
ATOM 1836 C C . LEU A 1 249 ? 9.788 2.211 -12.550 1.00 92.19 249 LEU A C 1
ATOM 1838 O O . LEU A 1 249 ? 10.397 2.343 -13.609 1.00 92.19 249 LEU A O 1
ATOM 1842 N N . ALA A 1 250 ? 9.366 3.255 -11.835 1.00 94.69 250 ALA A N 1
ATOM 1843 C CA . ALA A 1 250 ? 9.638 4.638 -12.200 1.00 94.69 250 ALA A CA 1
ATOM 1844 C C . ALA A 1 250 ? 11.139 4.938 -12.189 1.00 94.69 250 ALA A C 1
ATOM 1846 O O . ALA A 1 250 ? 11.641 5.562 -13.123 1.00 94.69 250 ALA A O 1
ATOM 1847 N N . TRP A 1 251 ? 11.866 4.426 -11.195 1.00 94.69 251 TRP A N 1
ATOM 1848 C CA . TRP A 1 251 ? 13.322 4.515 -11.151 1.00 94.69 251 TRP A CA 1
ATOM 1849 C C . TRP A 1 251 ? 14.014 3.747 -12.276 1.00 94.69 251 TRP A C 1
ATOM 1851 O O . TRP A 1 251 ? 14.920 4.298 -12.903 1.00 94.69 251 TRP A O 1
ATOM 1861 N N . ASP A 1 252 ? 13.583 2.515 -12.554 1.00 92.00 252 ASP A N 1
ATOM 1862 C CA . ASP A 1 252 ? 14.132 1.708 -13.649 1.00 92.00 252 ASP A CA 1
ATOM 1863 C C . ASP A 1 252 ? 13.932 2.424 -14.995 1.00 92.00 252 ASP A C 1
ATOM 1865 O O . ASP A 1 252 ? 14.895 2.675 -15.721 1.00 92.00 252 ASP A O 1
ATOM 1869 N N . ALA A 1 253 ? 12.703 2.862 -15.290 1.00 93.12 253 ALA A N 1
ATOM 1870 C CA . ALA A 1 253 ? 12.387 3.573 -16.527 1.00 93.12 253 ALA A CA 1
ATOM 1871 C C . ALA A 1 253 ? 13.141 4.905 -16.646 1.00 93.12 253 ALA A C 1
ATOM 1873 O O . ALA A 1 253 ? 13.625 5.241 -17.731 1.00 93.12 253 ALA A O 1
ATOM 1874 N N . LEU A 1 254 ? 13.265 5.664 -15.551 1.00 95.75 254 LEU A N 1
ATOM 1875 C CA . LEU A 1 254 ? 14.008 6.922 -15.526 1.00 95.75 254 LEU A CA 1
ATOM 1876 C C . LEU A 1 254 ? 15.490 6.693 -15.829 1.00 95.75 254 LEU A C 1
ATOM 1878 O O . LEU A 1 254 ? 16.035 7.370 -16.697 1.00 95.75 254 LEU A O 1
ATOM 1882 N N . ARG A 1 255 ? 16.135 5.725 -15.168 1.00 94.94 255 ARG A N 1
ATOM 1883 C CA . ARG A 1 255 ? 17.561 5.417 -15.370 1.00 94.94 255 ARG A CA 1
ATOM 1884 C C . ARG A 1 255 ? 17.831 4.848 -16.759 1.00 94.94 255 ARG A C 1
ATOM 1886 O O . ARG A 1 255 ? 18.781 5.268 -17.419 1.00 94.94 255 ARG A O 1
ATOM 1893 N N . ASP A 1 256 ? 16.978 3.951 -17.245 1.00 92.12 256 ASP A N 1
ATOM 1894 C CA . ASP A 1 256 ? 17.077 3.406 -18.601 1.00 92.12 256 ASP A CA 1
ATOM 1895 C C . ASP A 1 256 ? 16.938 4.495 -19.656 1.00 92.12 256 ASP A C 1
ATOM 1897 O O . ASP A 1 256 ? 17.672 4.510 -20.646 1.00 92.12 256 ASP A O 1
ATOM 1901 N N . THR A 1 257 ? 16.003 5.418 -19.441 1.00 93.88 257 THR A N 1
ATOM 1902 C CA . THR A 1 257 ? 15.798 6.551 -20.337 1.00 93.88 257 THR A CA 1
ATOM 1903 C C . THR A 1 257 ? 16.969 7.517 -20.268 1.00 93.88 257 THR A C 1
ATOM 1905 O O . THR A 1 257 ? 17.498 7.855 -21.321 1.00 93.88 257 THR A O 1
ATOM 1908 N N . ALA A 1 258 ? 17.44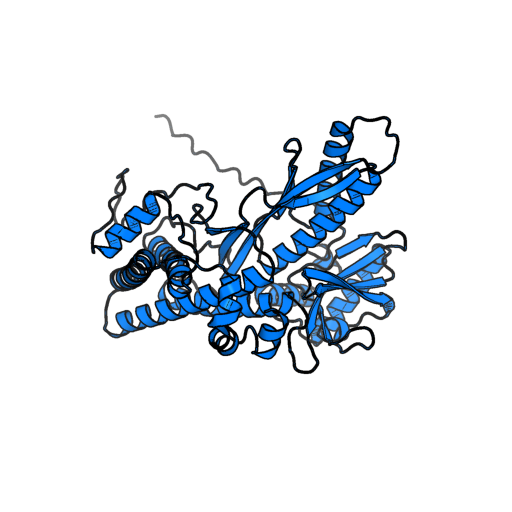6 7.877 -19.074 1.00 94.19 258 ALA A N 1
ATOM 1909 C CA . ALA A 1 258 ? 18.584 8.775 -18.882 1.00 94.19 258 ALA A CA 1
ATOM 1910 C C . ALA A 1 258 ? 19.804 8.327 -19.695 1.00 94.19 258 ALA A C 1
ATOM 1912 O O . ALA A 1 258 ? 20.356 9.124 -20.456 1.00 94.19 258 ALA A O 1
ATOM 1913 N N . ARG A 1 259 ? 20.129 7.026 -19.665 1.00 92.19 259 ARG A N 1
ATOM 1914 C CA . ARG A 1 259 ? 21.231 6.454 -20.457 1.00 92.19 259 ARG A CA 1
ATOM 1915 C C . ARG A 1 259 ? 21.091 6.721 -21.958 1.00 92.19 259 ARG A C 1
ATOM 1917 O O . ARG A 1 259 ? 22.072 7.070 -22.606 1.00 92.19 259 ARG A O 1
ATOM 1924 N N . ARG A 1 260 ? 19.876 6.634 -22.516 1.00 90.31 260 ARG A N 1
ATOM 1925 C CA . ARG A 1 260 ? 19.607 6.926 -23.943 1.00 90.31 260 ARG A CA 1
ATOM 1926 C C . ARG A 1 260 ? 19.778 8.405 -24.303 1.00 90.31 260 ARG A C 1
ATOM 1928 O O . ARG A 1 260 ? 19.955 8.721 -25.475 1.00 90.31 260 ARG A O 1
ATOM 1935 N N . TYR A 1 261 ? 19.734 9.295 -23.314 1.00 92.00 261 TYR A N 1
ATOM 1936 C CA . TYR A 1 261 ? 19.976 10.731 -23.466 1.00 92.00 261 TYR A CA 1
ATOM 1937 C C . TYR A 1 261 ? 21.393 11.146 -23.016 1.00 92.00 261 TYR A C 1
ATOM 1939 O O . TYR A 1 261 ? 21.677 12.340 -22.928 1.00 92.00 261 TYR A O 1
ATOM 1947 N N . GLY A 1 262 ? 22.301 10.195 -22.754 1.00 92.00 262 GLY A N 1
ATOM 1948 C CA . GLY A 1 262 ? 23.662 10.493 -22.282 1.00 92.00 262 GLY A CA 1
ATOM 1949 C C . GLY A 1 262 ? 23.688 11.112 -20.880 1.00 92.00 262 GLY A C 1
ATOM 1950 O O . GLY A 1 262 ? 24.517 11.973 -20.598 1.00 92.00 262 GLY A O 1
ATOM 1951 N N . LEU A 1 263 ? 22.734 10.728 -20.031 1.00 93.19 263 LEU A N 1
ATOM 1952 C CA . LEU A 1 263 ? 22.595 11.191 -18.653 1.00 93.19 263 LEU A CA 1
ATOM 1953 C C . LEU A 1 263 ? 22.640 9.996 -17.688 1.00 93.19 263 LEU A C 1
ATOM 1955 O O . LEU A 1 263 ? 22.191 8.897 -18.022 1.00 93.19 263 LEU A O 1
ATOM 1959 N N . SER A 1 264 ? 23.108 10.215 -16.462 1.00 94.25 264 SER A N 1
ATOM 1960 C CA . SER A 1 264 ? 22.774 9.371 -15.307 1.00 94.25 264 SER A CA 1
ATOM 1961 C C . SER A 1 264 ? 21.711 10.063 -14.459 1.00 94.25 264 SER A C 1
ATOM 1963 O O . SER A 1 264 ? 21.620 11.288 -14.471 1.00 94.25 264 SER A O 1
ATOM 1965 N N . ALA A 1 265 ? 20.891 9.290 -13.744 1.00 94.94 265 ALA A N 1
ATOM 1966 C CA . ALA A 1 265 ? 19.869 9.804 -12.834 1.00 94.94 265 ALA A CA 1
ATOM 1967 C C . ALA A 1 265 ? 20.068 9.203 -11.440 1.00 94.94 265 ALA A C 1
ATOM 1969 O O . ALA A 1 265 ? 19.873 7.997 -11.245 1.00 94.94 265 ALA A O 1
ATOM 1970 N N . ASP A 1 266 ? 20.415 10.059 -10.483 1.00 94.56 266 ASP A N 1
ATOM 1971 C CA . ASP A 1 266 ? 20.781 9.668 -9.124 1.00 94.56 266 ASP A CA 1
ATOM 1972 C C . ASP A 1 266 ? 19.810 10.274 -8.108 1.00 94.56 266 ASP A C 1
ATOM 1974 O O . ASP A 1 266 ? 19.389 11.424 -8.237 1.00 94.56 266 ASP A O 1
ATOM 1978 N N . GLU A 1 267 ? 19.437 9.501 -7.087 1.00 93.62 267 GLU A N 1
ATOM 1979 C CA . GLU A 1 267 ? 18.565 9.977 -6.011 1.00 93.62 267 GLU A CA 1
ATOM 1980 C C . GLU A 1 267 ? 19.311 10.984 -5.125 1.00 93.62 267 GLU A C 1
ATOM 1982 O O . GLU A 1 267 ? 20.421 10.717 -4.672 1.00 93.62 267 GLU A O 1
ATOM 1987 N N . VAL A 1 268 ? 18.698 12.141 -4.858 1.00 91.94 268 VAL A N 1
ATOM 1988 C CA . VAL A 1 268 ? 19.289 13.233 -4.052 1.00 91.94 268 VAL A CA 1
ATOM 1989 C C . VAL A 1 268 ? 18.437 13.569 -2.825 1.00 91.94 268 VAL A C 1
ATOM 1991 O O . VAL A 1 268 ? 18.355 14.718 -2.385 1.00 91.94 268 VAL A O 1
ATOM 1994 N N . GLY A 1 269 ? 17.764 12.556 -2.278 1.00 84.62 269 GLY A N 1
ATOM 1995 C CA . GLY A 1 269 ? 16.904 12.662 -1.101 1.00 84.62 269 GLY A CA 1
ATOM 1996 C C . GLY A 1 269 ? 15.428 12.870 -1.441 1.00 84.62 269 GLY A C 1
ATOM 1997 O O . GLY A 1 269 ? 14.960 12.519 -2.520 1.00 84.62 269 GLY A O 1
ATOM 1998 N N . GLN A 1 270 ? 14.673 13.417 -0.492 1.00 83.06 270 GLN A N 1
ATOM 1999 C CA . GLN A 1 270 ? 13.231 13.630 -0.616 1.00 83.06 270 GLN A CA 1
ATOM 2000 C C . GLN A 1 270 ? 12.931 15.110 -0.898 1.00 83.06 270 GLN A C 1
ATOM 2002 O O . GLN A 1 270 ? 13.482 15.984 -0.234 1.00 83.06 270 GLN A O 1
ATOM 2007 N N . THR A 1 271 ? 12.085 15.395 -1.894 1.00 80.56 271 THR A N 1
ATOM 2008 C CA . THR A 1 271 ? 11.652 16.771 -2.223 1.00 80.56 271 THR A CA 1
ATOM 2009 C C . THR A 1 271 ? 10.393 17.172 -1.467 1.00 80.56 271 THR A C 1
ATOM 2011 O O . THR A 1 271 ? 10.275 18.317 -1.046 1.00 80.56 271 THR A O 1
ATOM 2014 N N . ARG A 1 272 ? 9.466 16.228 -1.277 1.00 86.38 272 ARG A N 1
ATOM 2015 C CA . ARG A 1 272 ? 8.230 16.385 -0.504 1.00 86.38 272 ARG A CA 1
ATOM 2016 C C . ARG A 1 272 ? 7.961 15.121 0.307 1.00 86.38 272 ARG A C 1
ATOM 2018 O O . ARG A 1 272 ? 8.327 14.040 -0.158 1.00 86.38 272 ARG A O 1
ATOM 2025 N N . PRO A 1 273 ? 7.357 15.236 1.498 1.00 91.62 273 PRO A N 1
ATOM 2026 C CA . PRO A 1 273 ? 7.036 14.075 2.313 1.00 91.62 273 PRO A CA 1
ATOM 2027 C C . PRO A 1 273 ? 6.037 13.167 1.595 1.00 91.62 273 PRO A C 1
ATOM 2029 O O . PRO A 1 273 ? 5.184 13.625 0.833 1.00 91.62 273 PRO A O 1
ATOM 2032 N N . ASP A 1 274 ? 6.145 11.874 1.865 1.00 95.19 274 ASP A N 1
ATOM 2033 C CA . ASP A 1 274 ? 5.215 10.874 1.374 1.00 95.19 274 ASP A CA 1
ATOM 2034 C C . ASP A 1 274 ? 3.927 10.975 2.191 1.00 95.19 274 ASP A C 1
ATOM 2036 O O . ASP A 1 274 ? 3.955 11.109 3.421 1.00 95.19 274 ASP A O 1
ATOM 2040 N N . VAL A 1 275 ? 2.796 10.947 1.494 1.00 95.75 275 VAL A N 1
ATOM 2041 C CA . VAL A 1 275 ? 1.474 11.101 2.103 1.00 95.75 275 VAL A CA 1
ATOM 2042 C C . VAL A 1 275 ? 0.824 9.737 2.182 1.00 95.75 275 VAL A C 1
ATOM 2044 O O . VAL A 1 275 ? 0.650 9.085 1.156 1.00 95.75 275 VAL A O 1
ATOM 2047 N N . TRP A 1 276 ? 0.460 9.325 3.390 1.00 97.44 276 TRP A N 1
ATOM 2048 C CA . TRP A 1 276 ? -0.300 8.115 3.668 1.00 97.44 276 TRP A CA 1
ATOM 2049 C C . TRP A 1 276 ? -1.761 8.465 3.948 1.00 97.44 276 TRP A C 1
ATOM 2051 O O . TRP A 1 276 ? -2.064 9.442 4.635 1.00 97.44 276 TRP A O 1
ATOM 2061 N N . SER A 1 277 ? -2.676 7.665 3.421 1.00 96.50 277 SER A N 1
ATOM 2062 C CA . SER A 1 277 ? -4.107 7.775 3.669 1.00 96.50 277 SER A CA 1
ATOM 2063 C C . SER A 1 277 ? -4.768 6.401 3.732 1.00 96.50 277 SER A C 1
ATOM 2065 O O . SER A 1 277 ? -4.155 5.382 3.411 1.00 96.50 277 SER A O 1
ATOM 2067 N N . LEU A 1 278 ? -6.029 6.372 4.164 1.00 96.44 278 LEU A N 1
ATOM 2068 C CA . LEU A 1 278 ? -6.809 5.149 4.309 1.00 96.44 278 LEU A CA 1
ATOM 2069 C C . LEU A 1 278 ? -8.112 5.282 3.522 1.00 96.44 278 LEU A C 1
ATOM 2071 O O . LEU A 1 278 ? -8.929 6.156 3.806 1.00 96.44 278 LEU A O 1
ATOM 2075 N N . MET A 1 279 ? -8.286 4.416 2.530 1.00 93.00 279 MET A N 1
ATOM 2076 C CA . MET A 1 279 ? -9.417 4.444 1.604 1.00 93.00 279 MET A CA 1
ATOM 2077 C C . MET A 1 279 ? -10.266 3.187 1.772 1.00 93.00 279 MET A C 1
ATOM 2079 O O . MET A 1 279 ? -9.716 2.111 1.975 1.00 93.00 279 MET A O 1
ATOM 2083 N N . THR A 1 280 ? -11.582 3.279 1.637 1.00 91.50 280 THR A N 1
ATOM 2084 C CA . THR A 1 280 ? -12.434 2.101 1.438 1.00 91.50 280 THR A CA 1
ATOM 2085 C C . THR A 1 280 ? -12.274 1.576 0.008 1.00 91.50 280 THR A C 1
ATOM 2087 O O . THR A 1 280 ? -11.878 2.323 -0.895 1.00 91.50 280 THR A O 1
ATOM 2090 N N . ALA A 1 281 ? -12.566 0.295 -0.223 1.00 85.31 281 ALA A N 1
ATOM 2091 C CA . ALA A 1 281 ? -12.510 -0.309 -1.559 1.00 85.31 281 ALA A CA 1
ATOM 2092 C C . ALA A 1 281 ? -13.457 0.371 -2.567 1.00 85.31 281 ALA A C 1
ATOM 2094 O O . ALA A 1 281 ? -13.173 0.410 -3.763 1.00 85.31 281 ALA A O 1
ATOM 2095 N N . GLU A 1 282 ? -14.541 0.968 -2.078 1.00 84.94 282 GLU A N 1
ATOM 2096 C CA . GLU A 1 282 ? -15.541 1.708 -2.851 1.00 84.94 282 GLU A CA 1
ATOM 2097 C C . GLU A 1 282 ? -15.067 3.131 -3.213 1.00 84.94 282 GLU A C 1
ATOM 2099 O O . GLU A 1 282 ? -15.741 3.847 -3.952 1.00 84.94 282 GLU A O 1
ATOM 2104 N N . GLY A 1 283 ? -13.891 3.546 -2.725 1.00 84.00 283 GLY A N 1
ATOM 2105 C CA . GLY A 1 283 ? -13.265 4.829 -3.041 1.00 84.00 283 GLY A CA 1
ATOM 2106 C C . GLY A 1 283 ? -13.522 5.944 -2.025 1.00 84.00 283 GLY A C 1
ATOM 2107 O O . GLY A 1 283 ? -13.161 7.091 -2.291 1.00 84.00 283 GLY A O 1
ATOM 2108 N N . GLY A 1 284 ? -14.105 5.641 -0.861 1.00 89.00 284 GLY A N 1
ATOM 2109 C CA . GLY A 1 284 ? -14.288 6.610 0.220 1.00 89.00 284 GLY A CA 1
ATOM 2110 C C . GLY A 1 284 ? -12.985 6.869 0.977 1.00 89.00 284 GLY A C 1
ATOM 2111 O O . GLY A 1 284 ? -12.317 5.930 1.391 1.00 89.00 284 GLY A O 1
ATOM 2112 N N . ASN A 1 285 ? -12.609 8.130 1.194 1.00 92.00 285 ASN A N 1
ATOM 2113 C CA . ASN A 1 285 ? -11.442 8.460 2.018 1.00 92.00 285 ASN A CA 1
ATOM 2114 C C . ASN A 1 285 ? -11.843 8.585 3.493 1.00 92.00 285 ASN A C 1
ATOM 2116 O O . ASN A 1 285 ? -12.621 9.469 3.846 1.00 92.00 285 ASN A O 1
ATOM 2120 N N . LEU A 1 286 ? -11.292 7.729 4.355 1.00 94.12 286 LEU A N 1
ATOM 2121 C CA . LEU A 1 286 ? -11.575 7.730 5.795 1.00 94.12 286 LEU A CA 1
ATOM 2122 C C . LEU A 1 286 ? -10.841 8.846 6.553 1.00 94.12 286 LEU A C 1
ATOM 2124 O O . LEU A 1 286 ? -11.165 9.117 7.704 1.00 94.12 286 LEU A O 1
ATOM 2128 N N . LEU A 1 287 ? -9.868 9.499 5.912 1.00 93.94 287 LEU A N 1
ATOM 2129 C CA . LEU A 1 287 ? -9.090 10.615 6.457 1.00 93.94 287 LEU A CA 1
ATOM 2130 C C . LEU A 1 287 ? -9.396 11.943 5.756 1.00 93.94 287 LEU A C 1
ATOM 2132 O O . LEU A 1 287 ? -8.617 12.887 5.877 1.00 93.94 287 LEU A O 1
ATOM 2136 N N . ALA A 1 288 ? -10.505 12.019 5.021 1.00 89.44 288 ALA A N 1
ATOM 2137 C CA . ALA A 1 288 ? -11.039 13.274 4.510 1.00 89.44 288 ALA A CA 1
ATOM 2138 C C . ALA A 1 288 ? -12.298 13.663 5.302 1.00 89.44 288 ALA A C 1
ATOM 2140 O O . ALA A 1 288 ? -13.128 12.787 5.566 1.00 89.44 288 ALA A O 1
ATOM 2141 N N . PRO A 1 289 ? -12.473 14.951 5.647 1.00 86.25 289 PRO A N 1
ATOM 2142 C CA . PRO A 1 289 ? -13.727 15.449 6.197 1.00 86.25 289 PRO A CA 1
ATOM 2143 C C . PRO A 1 289 ? -14.902 15.138 5.264 1.00 86.25 289 PRO A C 1
ATOM 2145 O O . PRO A 1 289 ? -14.773 15.178 4.037 1.00 86.25 289 PRO A O 1
ATOM 2148 N N . GLY A 1 290 ? -16.049 14.817 5.854 1.00 80.25 290 GLY A N 1
ATOM 2149 C CA . GLY A 1 290 ? -17.283 14.543 5.133 1.00 80.25 290 GLY A CA 1
ATOM 2150 C C . GLY A 1 290 ? -18.202 15.760 5.059 1.00 80.25 290 GLY A C 1
ATOM 2151 O O . GLY A 1 290 ? -17.970 16.794 5.676 1.00 80.25 290 GLY A O 1
ATOM 2152 N N . VAL A 1 291 ? -19.300 15.610 4.319 1.00 76.62 291 VAL A N 1
ATOM 2153 C CA . VAL A 1 291 ? -20.353 16.640 4.220 1.00 76.62 291 VAL A CA 1
ATOM 2154 C C . VAL A 1 291 ? -21.536 16.386 5.158 1.00 76.62 291 VAL A C 1
ATOM 2156 O O . VAL A 1 291 ? -22.364 17.267 5.346 1.00 76.62 291 VAL A O 1
ATOM 2159 N N . THR A 1 292 ? -21.625 15.194 5.755 1.00 81.00 292 THR A N 1
ATOM 2160 C CA . THR A 1 292 ? -22.646 14.837 6.752 1.00 81.00 292 THR A CA 1
ATOM 2161 C C . THR A 1 292 ? -22.004 14.679 8.125 1.00 81.00 292 THR A C 1
ATOM 2163 O O . THR A 1 292 ? -20.827 14.326 8.230 1.00 81.00 292 THR A O 1
ATOM 2166 N N . SER A 1 293 ? -22.764 14.884 9.199 1.00 79.50 293 SER A N 1
ATOM 2167 C CA . SER A 1 293 ? -22.228 14.739 10.560 1.00 79.50 293 SER A CA 1
ATOM 2168 C C . SER A 1 293 ? -21.783 13.313 10.868 1.00 79.50 293 SER A C 1
ATOM 2170 O O . SER A 1 293 ? -20.731 13.123 11.469 1.00 79.50 293 SER A O 1
ATOM 2172 N N . HIS A 1 294 ? -22.480 12.303 10.345 1.00 81.69 294 HIS A N 1
ATOM 2173 C CA . HIS A 1 294 ? -22.037 10.912 10.446 1.00 81.69 294 HIS A CA 1
ATOM 2174 C C . HIS A 1 294 ? -20.694 10.668 9.728 1.00 81.69 294 HIS A C 1
ATOM 2176 O O . HIS A 1 294 ? -19.776 10.076 10.298 1.00 81.69 294 HIS A O 1
ATOM 2182 N N . ALA A 1 295 ? -20.521 11.197 8.510 1.00 83.19 295 ALA A N 1
ATOM 2183 C CA . ALA A 1 295 ? -19.247 11.105 7.794 1.00 83.19 295 ALA A CA 1
ATOM 2184 C C . ALA A 1 295 ? -18.114 11.844 8.530 1.00 83.19 295 ALA A C 1
ATOM 2186 O O . ALA A 1 295 ? -16.966 11.399 8.504 1.00 83.19 295 ALA A O 1
ATOM 2187 N N . ASN A 1 296 ? -18.441 12.930 9.230 1.00 86.56 296 ASN A N 1
ATOM 2188 C CA . ASN A 1 296 ? -17.503 13.679 10.056 1.00 86.56 296 ASN A CA 1
ATOM 2189 C C . ASN A 1 296 ? -17.107 12.946 11.339 1.00 86.56 296 ASN A C 1
ATOM 2191 O O . ASN A 1 296 ? -15.930 12.949 11.686 1.00 86.56 296 ASN A O 1
ATOM 2195 N N . LEU A 1 297 ? -18.033 12.252 12.006 1.00 89.25 297 LEU A N 1
ATOM 2196 C CA . LEU A 1 297 ? -17.701 11.378 13.138 1.00 89.25 297 LEU A CA 1
ATOM 2197 C C . LEU A 1 297 ? -16.755 10.258 12.713 1.00 89.25 297 LEU A C 1
ATOM 2199 O O . LEU A 1 297 ? -15.764 9.995 13.393 1.00 89.25 297 LEU A O 1
ATOM 2203 N N . ARG A 1 298 ? -17.015 9.653 11.549 1.00 92.12 298 ARG A N 1
ATOM 2204 C CA . ARG A 1 298 ? -16.119 8.662 10.951 1.00 92.12 298 ARG A CA 1
ATOM 2205 C C . ARG A 1 298 ? -14.731 9.251 10.697 1.00 92.12 298 ARG A C 1
ATOM 2207 O O . ARG A 1 298 ? -13.745 8.677 11.150 1.00 92.12 298 ARG A O 1
ATOM 2214 N N . PHE A 1 299 ? -14.651 10.403 10.031 1.00 93.50 299 PHE A N 1
ATOM 2215 C CA . PHE A 1 299 ? -13.386 11.107 9.807 1.00 93.50 299 PHE A CA 1
ATOM 2216 C C . PHE A 1 299 ? -12.632 11.366 11.119 1.00 93.50 299 PHE A C 1
ATOM 2218 O O . PHE A 1 299 ? -11.462 11.006 11.230 1.00 93.50 299 PHE A O 1
ATOM 2225 N N . LEU A 1 300 ? -13.299 11.934 12.128 1.00 94.88 300 LEU A N 1
ATOM 2226 C CA . LEU A 1 300 ? -12.688 12.250 13.419 1.00 94.88 300 LEU A CA 1
ATOM 2227 C C . LEU A 1 300 ? -12.185 10.996 14.128 1.00 94.88 300 LEU A C 1
ATOM 2229 O O . LEU A 1 300 ? -11.077 11.010 14.657 1.00 94.88 300 LEU A O 1
ATOM 2233 N N . PHE A 1 301 ? -12.948 9.903 14.097 1.00 96.62 301 PHE A N 1
ATOM 2234 C CA . PHE A 1 301 ? -12.531 8.631 14.677 1.00 96.62 301 PHE A CA 1
ATOM 2235 C C . PHE A 1 301 ? -11.225 8.120 14.050 1.00 96.62 301 PHE A C 1
ATOM 2237 O O . PHE A 1 301 ? -10.290 7.768 14.775 1.00 96.62 301 PHE A O 1
ATOM 2244 N N . PHE A 1 302 ? -11.129 8.107 12.715 1.00 97.31 302 PHE A N 1
ATOM 2245 C CA . PHE A 1 302 ? -9.933 7.627 12.015 1.00 97.31 302 PHE A CA 1
ATOM 2246 C C . PHE A 1 302 ? -8.757 8.610 12.105 1.00 97.31 302 PHE A C 1
ATOM 2248 O O . PHE A 1 302 ? -7.625 8.176 12.310 1.00 97.31 302 PHE A O 1
ATOM 2255 N N . ALA A 1 303 ? -8.994 9.922 12.031 1.00 96.38 303 ALA A N 1
ATOM 2256 C CA . ALA A 1 303 ? -7.959 10.934 12.246 1.00 96.38 303 ALA A CA 1
ATOM 2257 C C . ALA A 1 303 ? -7.387 10.858 13.673 1.00 96.38 303 ALA A C 1
ATOM 2259 O O . ALA A 1 303 ? -6.169 10.884 13.857 1.00 96.38 303 ALA A O 1
ATOM 2260 N N . ALA A 1 304 ? -8.250 10.672 14.676 1.00 96.94 304 ALA A N 1
ATOM 2261 C CA . ALA A 1 304 ? -7.847 10.434 16.057 1.00 96.94 304 ALA A CA 1
ATOM 2262 C C . ALA A 1 304 ? -7.049 9.131 16.213 1.00 96.94 304 ALA A C 1
ATOM 2264 O O . ALA A 1 304 ? -6.112 9.099 17.005 1.00 96.94 304 ALA A O 1
ATOM 2265 N N . ALA A 1 305 ? -7.337 8.095 15.417 1.00 98.12 305 ALA A N 1
ATOM 2266 C CA . ALA A 1 305 ? -6.548 6.862 15.413 1.00 98.12 305 ALA A CA 1
ATOM 2267 C C . ALA A 1 305 ? -5.116 7.076 14.929 1.00 98.12 305 ALA A C 1
ATOM 2269 O O . ALA A 1 305 ? -4.195 6.515 15.522 1.00 98.12 305 ALA A O 1
ATOM 2270 N N . VAL A 1 306 ? -4.903 7.946 13.938 1.00 97.56 306 VAL A N 1
ATOM 2271 C CA . VAL A 1 306 ? -3.547 8.331 13.520 1.00 97.56 306 VAL A CA 1
ATOM 2272 C C . VAL A 1 306 ? -2.806 9.034 14.652 1.00 97.56 306 VAL A C 1
ATOM 2274 O O . VAL A 1 306 ? -1.679 8.674 14.991 1.00 97.56 306 VAL A O 1
ATOM 2277 N N . VAL A 1 307 ? -3.471 9.995 15.286 1.00 95.81 307 VAL A N 1
ATOM 2278 C CA . VAL A 1 307 ? -2.938 10.763 16.416 1.00 95.81 307 VAL A CA 1
ATOM 2279 C C . VAL A 1 307 ? -2.604 9.852 17.606 1.00 95.81 307 VAL A C 1
ATOM 2281 O O . VAL A 1 307 ? -1.513 9.938 18.175 1.00 95.81 307 VAL A O 1
ATOM 2284 N N . ARG A 1 308 ? -3.498 8.911 17.928 1.00 96.94 308 ARG A N 1
ATOM 2285 C CA . ARG A 1 308 ? -3.315 7.901 18.975 1.00 96.94 308 ARG A CA 1
ATOM 2286 C C . ARG A 1 308 ? -2.147 6.972 18.677 1.00 96.94 308 ARG A C 1
ATOM 2288 O O . ARG A 1 308 ? -1.375 6.696 19.587 1.00 96.94 308 ARG A O 1
ATOM 2295 N N . ALA A 1 309 ? -2.034 6.469 17.449 1.00 96.94 309 ALA A N 1
ATOM 2296 C CA . ALA A 1 309 ? -0.962 5.557 17.060 1.00 96.94 309 ALA A CA 1
ATOM 2297 C C . ALA A 1 309 ? 0.410 6.207 17.262 1.00 96.94 309 ALA A C 1
ATOM 2299 O O . ALA A 1 309 ? 1.300 5.602 17.853 1.00 96.94 309 ALA A O 1
ATOM 2300 N N . PHE A 1 310 ? 0.558 7.465 16.836 1.00 95.62 310 PHE A N 1
ATOM 2301 C CA . PHE A 1 310 ? 1.799 8.210 17.032 1.00 95.62 310 PHE A CA 1
ATOM 2302 C C . PHE A 1 310 ? 2.097 8.442 18.515 1.00 95.62 310 PHE A C 1
ATOM 2304 O O . PHE A 1 310 ? 3.217 8.200 18.952 1.00 95.62 310 PHE A O 1
ATOM 2311 N N . ALA A 1 311 ? 1.087 8.807 19.306 1.00 95.25 311 ALA A N 1
ATOM 2312 C CA . ALA A 1 311 ? 1.245 9.002 20.744 1.00 95.25 311 ALA A CA 1
ATOM 2313 C C . ALA A 1 311 ? 1.611 7.710 21.499 1.00 95.25 311 ALA A C 1
ATOM 2315 O O . ALA A 1 311 ? 2.483 7.719 22.361 1.00 95.25 311 ALA A O 1
ATOM 2316 N N . ALA A 1 312 ? 0.957 6.588 21.181 1.00 94.88 312 ALA A N 1
ATOM 2317 C CA . ALA A 1 312 ? 1.148 5.309 21.869 1.00 94.88 312 ALA A CA 1
ATOM 2318 C C . ALA A 1 312 ? 2.551 4.718 21.665 1.00 94.88 312 ALA A C 1
ATOM 2320 O O . ALA A 1 312 ? 3.039 3.989 22.525 1.00 94.88 312 ALA A O 1
ATOM 2321 N N . HIS A 1 313 ? 3.187 5.059 20.544 1.00 94.75 313 HIS A N 1
ATOM 2322 C CA . HIS A 1 313 ? 4.531 4.610 20.179 1.00 94.75 313 HIS A CA 1
ATOM 2323 C C . HIS A 1 313 ? 5.597 5.699 20.351 1.00 94.75 313 HIS A C 1
ATOM 2325 O O . HIS A 1 313 ? 6.728 5.515 19.907 1.00 94.75 313 HIS A O 1
ATOM 2331 N N . ASP A 1 314 ? 5.240 6.815 21.000 1.00 93.00 314 ASP A N 1
ATOM 2332 C CA . ASP A 1 314 ? 6.105 7.980 21.241 1.00 93.00 314 ASP A CA 1
ATOM 2333 C C . ASP A 1 314 ? 6.800 8.500 19.968 1.00 93.00 314 ASP A C 1
ATOM 2335 O O . ASP A 1 314 ? 7.934 8.979 19.977 1.00 93.00 314 ASP A O 1
ATOM 2339 N N . LEU A 1 315 ? 6.110 8.360 18.835 1.00 92.94 315 LEU A N 1
ATOM 2340 C CA . LEU A 1 315 ? 6.577 8.824 17.539 1.00 92.94 315 LEU A CA 1
ATOM 2341 C C . LEU A 1 315 ? 6.490 10.345 17.463 1.00 92.94 315 LEU A C 1
ATOM 2343 O O . LEU A 1 315 ? 5.637 10.957 18.106 1.00 92.94 315 LEU A O 1
ATOM 2347 N N . ARG A 1 316 ? 7.327 10.934 16.600 1.00 89.06 316 ARG A N 1
ATOM 2348 C CA . ARG A 1 316 ? 7.346 12.377 16.304 1.00 89.06 316 ARG A CA 1
ATOM 2349 C C . ARG A 1 316 ? 5.960 13.032 16.319 1.00 89.06 316 ARG A C 1
ATOM 2351 O O . ARG A 1 316 ? 5.015 12.516 15.719 1.00 89.06 316 ARG A O 1
ATOM 2358 N N . ALA A 1 317 ? 5.860 14.207 16.932 1.00 86.81 317 ALA A N 1
ATOM 2359 C CA . ALA A 1 317 ? 4.611 14.956 16.962 1.00 86.81 317 ALA A CA 1
ATOM 2360 C C . ALA A 1 317 ? 4.075 15.230 15.542 1.00 86.81 317 ALA A C 1
ATOM 2362 O O . ALA A 1 317 ? 4.829 15.508 14.603 1.00 86.81 317 ALA A O 1
ATOM 2363 N N . LEU A 1 318 ? 2.754 15.136 15.395 1.00 92.56 318 LEU A N 1
ATOM 2364 C CA . LEU A 1 318 ? 2.041 15.411 14.157 1.00 92.56 318 LEU A CA 1
ATOM 2365 C C . LEU A 1 318 ? 1.531 16.844 14.191 1.00 92.56 318 LEU A C 1
ATOM 2367 O O . LEU A 1 318 ? 0.778 17.228 15.079 1.00 92.56 318 LEU A O 1
ATOM 2371 N N . ASP A 1 319 ? 1.881 17.617 13.178 1.00 92.75 319 ASP A N 1
ATOM 2372 C CA . ASP A 1 319 ? 1.257 18.906 12.946 1.00 92.75 319 ASP A CA 1
ATOM 2373 C C . ASP A 1 319 ? -0.155 18.669 12.377 1.00 92.75 319 ASP A C 1
ATOM 2375 O O . ASP A 1 319 ? -0.337 18.136 11.279 1.00 92.75 319 ASP A O 1
ATOM 2379 N N . LEU A 1 320 ? -1.195 19.011 13.130 1.00 92.12 320 LEU A N 1
ATOM 2380 C CA . LEU A 1 320 ? -2.581 18.802 12.697 1.00 92.12 320 LEU A CA 1
ATOM 2381 C C . LEU A 1 320 ? -3.130 20.002 11.912 1.00 92.12 320 LEU A C 1
ATOM 2383 O O . LEU A 1 320 ? -4.185 19.900 11.292 1.00 92.12 320 LEU A O 1
ATOM 2387 N N . GLY A 1 321 ? -2.397 21.118 11.865 1.00 89.56 321 GLY A N 1
ATOM 2388 C CA . GLY A 1 321 ? -2.910 22.388 11.361 1.00 89.56 321 GLY A CA 1
ATOM 2389 C C . GLY A 1 321 ? -3.916 23.033 12.321 1.00 89.56 321 GLY A C 1
ATOM 2390 O O . GLY A 1 321 ? -4.404 22.401 13.259 1.00 89.56 321 GLY A O 1
ATOM 2391 N N . HIS A 1 322 ? -4.217 24.313 12.091 1.00 87.94 322 HIS A N 1
ATOM 2392 C CA . HIS A 1 322 ? -5.040 25.113 13.003 1.00 87.94 322 HIS A CA 1
ATOM 2393 C C . HIS A 1 322 ? -6.442 24.518 13.213 1.00 87.94 322 HIS A C 1
ATOM 2395 O O . HIS A 1 322 ? -6.819 24.249 14.350 1.00 87.94 322 HIS A O 1
ATOM 2401 N N . GLU A 1 323 ? -7.162 24.235 12.124 1.00 86.06 323 GLU A N 1
ATOM 2402 C CA . GLU A 1 323 ? -8.562 23.792 12.178 1.00 86.06 323 GLU A CA 1
ATOM 2403 C C . GLU A 1 323 ? -8.740 22.444 12.885 1.00 86.06 323 GLU A C 1
ATOM 2405 O O . GLU A 1 323 ? -9.489 22.340 13.854 1.00 86.06 323 GLU A O 1
ATOM 2410 N N . LEU A 1 324 ? -8.010 21.403 12.462 1.00 89.25 324 LEU A N 1
ATOM 2411 C CA . LEU A 1 324 ? -8.135 20.082 13.085 1.00 89.25 324 LEU A CA 1
ATOM 2412 C C . LEU A 1 324 ? -7.680 20.106 14.552 1.00 89.25 324 LEU A C 1
ATOM 2414 O O . LEU A 1 324 ? -8.303 19.459 15.390 1.00 89.25 324 LEU A O 1
ATOM 2418 N N . THR A 1 325 ? -6.645 20.887 14.886 1.00 92.38 325 THR A N 1
ATOM 2419 C CA . THR A 1 325 ? -6.235 21.090 16.287 1.00 92.38 325 THR A CA 1
ATOM 2420 C C . THR A 1 325 ? -7.358 21.728 17.099 1.00 92.38 325 THR A C 1
ATOM 2422 O O . THR A 1 325 ? -7.652 21.264 18.199 1.00 92.38 325 THR A O 1
ATOM 2425 N N . ALA A 1 326 ? -8.008 22.768 16.570 1.00 89.38 326 ALA A N 1
ATOM 2426 C CA . ALA A 1 326 ? -9.079 23.472 17.263 1.00 89.38 326 ALA A CA 1
ATOM 2427 C C . ALA A 1 326 ? -10.301 22.565 17.495 1.00 89.38 326 ALA A C 1
ATOM 2429 O O . ALA A 1 326 ? -10.813 22.516 18.616 1.00 89.38 326 ALA A O 1
ATOM 2430 N N . ILE A 1 327 ? -10.688 21.774 16.486 1.00 89.88 327 ILE A N 1
ATOM 2431 C CA . ILE A 1 327 ? -11.767 20.779 16.581 1.00 89.88 327 ILE A CA 1
ATOM 2432 C C . ILE A 1 327 ? -11.463 19.746 17.674 1.00 89.88 327 ILE A C 1
ATOM 2434 O O . ILE A 1 327 ? -12.274 19.537 18.576 1.00 89.88 327 ILE A O 1
ATOM 2438 N N . LEU A 1 328 ? -10.287 19.110 17.630 1.00 91.69 328 LEU A N 1
ATOM 2439 C CA . LEU A 1 328 ? -9.921 18.076 18.603 1.00 91.69 328 LEU A CA 1
ATOM 2440 C C . LEU A 1 328 ? -9.776 18.643 20.021 1.00 91.69 328 LEU A C 1
ATOM 2442 O O . LEU A 1 328 ? -10.165 17.990 20.990 1.00 91.69 328 LEU A O 1
ATOM 2446 N N . ALA A 1 329 ? -9.271 19.872 20.153 1.00 91.94 329 ALA A N 1
ATOM 2447 C CA . ALA A 1 329 ? -9.156 20.547 21.438 1.00 91.94 329 ALA A CA 1
ATOM 2448 C C . ALA A 1 329 ? -10.524 20.906 22.037 1.00 91.94 329 ALA A C 1
ATOM 2450 O O . ALA A 1 329 ? -10.695 20.760 23.245 1.00 91.94 329 ALA A O 1
ATOM 2451 N N . ALA A 1 330 ? -11.487 21.354 21.224 1.00 89.44 330 ALA A N 1
ATOM 2452 C CA . ALA A 1 330 ? -12.858 21.604 21.673 1.00 89.44 330 ALA A CA 1
ATOM 2453 C C . ALA A 1 330 ? -13.522 20.309 22.163 1.00 89.44 330 ALA A C 1
ATOM 2455 O O . ALA A 1 330 ? -14.001 20.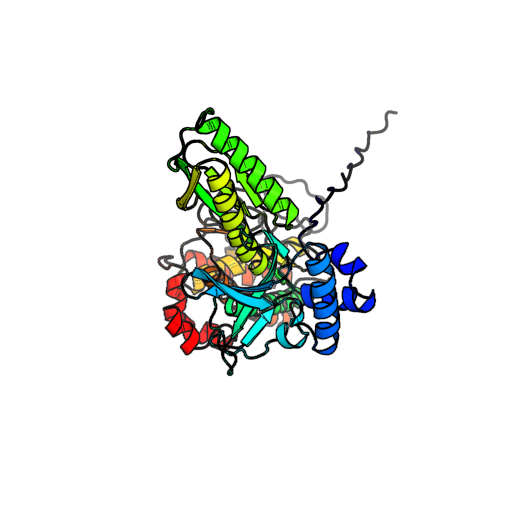256 23.295 1.00 89.44 330 ALA A O 1
ATOM 2456 N N . ILE A 1 331 ? -13.420 19.228 21.379 1.00 90.56 331 ILE A N 1
ATOM 2457 C CA . ILE A 1 331 ? -13.924 17.901 21.767 1.00 90.56 331 ILE A CA 1
ATOM 2458 C C . ILE A 1 331 ? -13.295 17.443 23.091 1.00 90.56 331 ILE A C 1
ATOM 2460 O O . ILE A 1 331 ? -14.000 16.982 23.984 1.00 90.56 331 ILE A O 1
ATOM 2464 N N . ALA A 1 332 ? -11.983 17.624 23.269 1.00 91.62 332 ALA A N 1
ATOM 2465 C CA . ALA A 1 332 ? -11.293 17.230 24.497 1.00 91.62 332 ALA A CA 1
ATOM 2466 C C . ALA A 1 332 ? -11.702 18.032 25.747 1.00 91.62 332 ALA A C 1
ATOM 2468 O O . ALA A 1 332 ? -11.513 17.531 26.859 1.00 91.62 332 ALA A O 1
ATOM 2469 N N . ARG A 1 333 ? -12.260 19.240 25.574 1.00 91.00 333 ARG A N 1
ATOM 2470 C CA . ARG A 1 333 ? -12.857 20.062 26.643 1.00 91.00 333 ARG A CA 1
ATOM 2471 C C . ARG A 1 333 ? -14.351 19.791 26.862 1.00 91.00 333 ARG A C 1
ATOM 2473 O O . ARG A 1 333 ? -14.925 20.362 27.783 1.00 91.00 333 ARG A O 1
ATOM 2480 N N . GLY A 1 334 ? -14.973 18.933 26.050 1.00 85.75 334 GLY A N 1
ATOM 2481 C CA . GLY A 1 334 ? -16.419 18.695 26.075 1.00 85.75 334 GLY A CA 1
ATOM 2482 C C . GLY A 1 334 ? -17.238 19.805 25.404 1.00 85.75 334 GLY A C 1
ATOM 2483 O O . GLY A 1 334 ? -18.429 19.937 25.670 1.00 85.75 334 GLY A O 1
ATOM 2484 N N . GLU A 1 335 ? -16.610 20.620 24.554 1.00 82.00 335 GLU A N 1
ATOM 2485 C CA . GLU A 1 335 ? -17.249 21.721 23.831 1.00 82.00 335 GLU A CA 1
ATOM 2486 C C . GLU A 1 335 ? -17.691 21.283 22.423 1.00 82.00 335 GLU A C 1
ATOM 2488 O O . GLU A 1 335 ? -17.051 20.449 21.775 1.00 82.00 335 GLU A O 1
ATOM 2493 N N . LEU A 1 336 ? -18.768 21.892 21.918 1.00 65.94 336 LEU A N 1
ATOM 2494 C CA . LEU A 1 336 ? -19.130 21.834 20.500 1.00 65.94 336 LEU A CA 1
ATOM 2495 C C . LEU A 1 336 ? -18.250 22.817 19.718 1.00 65.94 336 LEU A C 1
ATOM 2497 O O . LEU A 1 336 ? -18.094 23.969 20.124 1.00 65.94 336 LEU A O 1
ATOM 2501 N N . PHE A 1 337 ? -17.675 22.378 18.598 1.00 56.19 337 PHE A N 1
ATOM 2502 C CA . PHE A 1 337 ? -16.885 23.255 17.735 1.00 56.19 337 PHE A CA 1
ATOM 2503 C C . PHE A 1 337 ? -17.791 23.997 16.746 1.00 56.19 337 PHE A C 1
ATOM 2505 O O . PHE A 1 337 ? -18.224 23.411 15.759 1.00 56.19 337 PHE A O 1
ATOM 2512 N N . ALA A 1 338 ? -18.041 25.284 16.992 1.00 50.34 338 ALA A N 1
ATOM 2513 C CA . ALA A 1 338 ? -18.659 26.178 16.017 1.00 50.34 338 ALA A CA 1
ATOM 2514 C C . ALA A 1 338 ? -17.562 26.745 15.099 1.00 50.34 338 ALA A C 1
ATOM 2516 O O . ALA A 1 338 ? -16.679 27.469 15.559 1.00 50.34 338 ALA A O 1
ATOM 2517 N N . GLY A 1 339 ? -17.579 26.378 13.815 1.00 50.00 339 GLY A N 1
ATOM 2518 C CA . GLY A 1 339 ? -16.651 26.917 12.816 1.00 50.00 339 GLY A CA 1
ATOM 2519 C C . GLY A 1 339 ? -16.803 28.431 12.616 1.00 50.00 339 GLY A C 1
ATOM 2520 O O . GLY A 1 339 ? -17.822 29.017 12.974 1.00 50.00 339 GLY A O 1
ATOM 2521 N N . SER A 1 340 ? -15.790 29.069 12.025 1.00 44.19 340 SER A N 1
ATOM 2522 C CA . SER A 1 340 ? -15.761 30.519 11.772 1.00 44.19 340 SER A CA 1
ATOM 2523 C C . 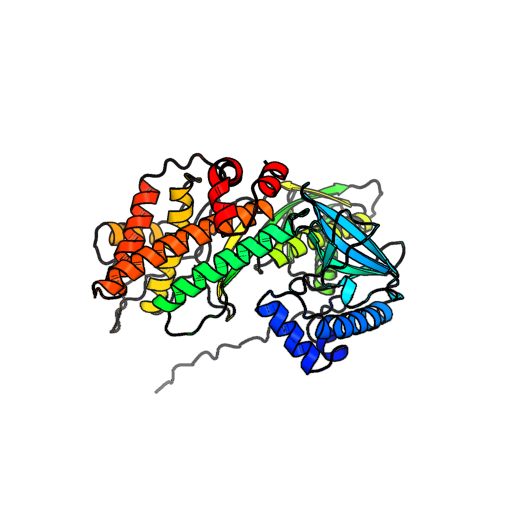SER A 1 340 ? -16.753 31.004 10.704 1.00 44.19 340 SER A C 1
ATOM 2525 O O . SER A 1 340 ? -17.101 32.182 10.724 1.00 44.19 340 SER A O 1
ATOM 2527 N N . ASP A 1 341 ? -17.254 30.118 9.837 1.00 40.75 341 ASP A N 1
ATOM 2528 C CA . ASP A 1 341 ? -18.245 30.435 8.803 1.00 40.75 341 ASP A CA 1
ATOM 2529 C C . ASP A 1 341 ? -19.541 29.646 9.036 1.00 40.75 341 ASP A C 1
ATOM 2531 O O . ASP A 1 341 ? -19.711 28.505 8.602 1.00 40.75 341 ASP A O 1
ATOM 2535 N N . ALA A 1 342 ? -20.465 30.269 9.764 1.00 39.75 342 ALA A N 1
ATOM 2536 C CA . ALA A 1 342 ? -21.809 29.762 9.983 1.00 39.75 342 ALA A CA 1
ATOM 2537 C C . ALA A 1 342 ? -22.714 30.070 8.777 1.00 39.75 342 ALA A C 1
ATOM 2539 O O . ALA A 1 342 ? -23.163 31.201 8.613 1.00 39.75 342 ALA A O 1
ATOM 2540 N N . GLU A 1 343 ? -23.083 29.047 8.004 1.00 30.33 343 GLU A N 1
ATOM 2541 C CA . GLU A 1 343 ? -24.402 29.002 7.363 1.00 30.33 343 GLU A CA 1
ATOM 2542 C C . GLU A 1 343 ? -25.106 27.689 7.729 1.00 30.33 343 GLU A C 1
ATOM 2544 O O . GLU A 1 343 ? -24.833 26.605 7.215 1.00 30.33 343 GLU A O 1
ATOM 2549 N N . LEU A 1 344 ? -25.999 27.825 8.709 1.00 37.94 344 LEU A N 1
ATOM 2550 C CA . LEU A 1 344 ? -26.864 26.800 9.276 1.00 37.94 344 LEU A CA 1
ATOM 2551 C C . LEU A 1 344 ? -28.043 26.507 8.344 1.00 37.94 344 LEU A C 1
ATOM 2553 O O . LEU A 1 344 ? -28.877 27.384 8.121 1.00 37.94 344 LEU A O 1
ATOM 2557 N N . VAL A 1 345 ? -28.209 25.246 7.935 1.00 25.67 345 VAL A N 1
ATOM 2558 C CA . VAL A 1 345 ? -29.533 24.696 7.602 1.00 25.67 345 VAL A CA 1
ATOM 2559 C C . VAL A 1 345 ? -29.679 23.298 8.216 1.00 25.67 345 VAL A C 1
ATOM 2561 O O . VAL A 1 345 ? -29.041 22.345 7.790 1.00 25.67 345 VAL A O 1
ATOM 2564 N N . ALA A 1 346 ? -30.521 23.246 9.251 1.00 27.56 346 ALA A N 1
ATOM 2565 C CA . ALA A 1 346 ? -31.194 22.113 9.895 1.00 27.56 346 ALA A CA 1
ATOM 2566 C C . ALA A 1 346 ? -30.583 20.698 9.767 1.00 27.56 346 ALA A C 1
ATOM 2568 O O . ALA A 1 346 ? -30.782 20.010 8.768 1.00 27.56 346 ALA A O 1
ATOM 2569 N N . GLY A 1 347 ? -30.037 20.191 10.881 1.00 34.22 347 GLY A N 1
ATOM 2570 C CA . GLY A 1 347 ? -30.191 18.770 11.227 1.00 34.22 347 GLY A CA 1
ATOM 2571 C C . GLY A 1 347 ? -28.983 18.058 11.819 1.00 34.22 347 GLY A C 1
ATOM 2572 O O . GLY A 1 347 ? -29.193 17.093 12.539 1.00 34.22 347 GLY A O 1
ATOM 2573 N N . ALA A 1 348 ? -27.766 18.530 11.558 1.00 38.81 348 ALA A N 1
ATOM 2574 C CA . ALA A 1 348 ? -26.540 18.236 12.300 1.00 38.81 348 ALA A CA 1
ATOM 2575 C C . ALA A 1 348 ? -25.424 19.095 11.677 1.00 38.81 348 ALA A C 1
ATOM 2577 O O . ALA A 1 348 ? -25.348 19.198 10.451 1.00 38.81 348 ALA A O 1
ATOM 2578 N N . GLU A 1 349 ? -24.614 19.780 12.486 1.00 50.59 349 GLU A N 1
ATOM 2579 C CA . GLU A 1 349 ? -23.628 20.728 11.954 1.00 50.59 349 GLU A CA 1
ATOM 2580 C C . GLU A 1 349 ? -22.529 19.966 11.185 1.00 50.59 349 GLU A C 1
ATOM 2582 O O . GLU A 1 349 ? -21.898 19.056 11.744 1.00 50.59 349 GLU A O 1
ATOM 2587 N N . PRO A 1 350 ? -22.310 20.256 9.887 1.00 55.53 350 PRO A N 1
ATOM 2588 C CA . PRO A 1 350 ? -21.140 19.757 9.184 1.00 55.53 350 PRO A CA 1
ATOM 2589 C C . PRO A 1 350 ? -19.884 20.387 9.799 1.00 55.53 350 PRO A C 1
ATOM 2591 O O . PRO A 1 350 ? -19.899 21.547 10.208 1.00 55.53 350 PRO A O 1
ATOM 2594 N N . LEU A 1 351 ? -18.787 19.623 9.868 1.00 57.97 351 LEU A N 1
ATOM 2595 C CA . LEU A 1 351 ? -17.496 20.188 10.245 1.00 57.97 351 LEU A CA 1
ATOM 2596 C C . LEU A 1 351 ? -17.159 21.344 9.295 1.00 57.97 351 LEU A C 1
ATOM 2598 O O . LEU A 1 351 ? -17.431 21.239 8.093 1.00 57.97 351 LEU A O 1
ATOM 2602 N N . PRO A 1 352 ? -16.534 22.418 9.802 1.00 57.03 352 PRO A N 1
ATOM 2603 C CA . PRO A 1 352 ? -16.027 23.461 8.934 1.00 57.03 352 PRO A CA 1
ATOM 2604 C C . PRO A 1 352 ? -15.001 22.888 7.961 1.00 57.03 352 PRO A C 1
ATOM 2606 O O . PRO A 1 352 ? -14.369 21.853 8.202 1.00 57.03 352 PRO A O 1
ATOM 2609 N N . PHE A 1 353 ? -14.849 23.573 6.833 1.00 66.81 353 PHE A N 1
ATOM 2610 C CA . PHE A 1 353 ? -13.916 23.167 5.796 1.00 66.81 353 PHE A CA 1
ATOM 2611 C C . PHE A 1 353 ? -12.489 23.099 6.350 1.00 66.81 353 PHE A C 1
ATOM 2613 O O . PHE A 1 353 ? -11.949 24.099 6.816 1.00 66.81 353 PHE A O 1
ATOM 2620 N N . VAL A 1 354 ? -11.854 21.927 6.248 1.00 62.97 354 VAL A N 1
ATOM 2621 C CA . VAL A 1 354 ? -10.436 21.774 6.583 1.00 62.97 354 VAL A CA 1
ATOM 2622 C C . VAL A 1 354 ? -9.619 21.843 5.289 1.00 62.97 354 VAL A C 1
ATOM 2624 O O . VAL A 1 354 ? -9.654 20.890 4.503 1.00 62.97 354 VAL A O 1
ATOM 2627 N N . PRO A 1 355 ? -8.899 22.950 5.023 1.00 57.91 355 PRO A N 1
ATOM 2628 C CA . PRO A 1 355 ? -8.154 23.105 3.783 1.00 57.91 355 PRO A CA 1
ATOM 2629 C C . PRO A 1 355 ? -7.022 22.085 3.673 1.00 57.91 355 PRO A C 1
ATOM 2631 O O . PRO A 1 355 ? -6.372 21.718 4.655 1.00 57.91 355 PRO A O 1
ATOM 2634 N N . GLY A 1 356 ? -6.743 21.673 2.435 1.00 71.88 356 GLY A N 1
ATOM 2635 C CA . GLY A 1 356 ? -5.530 20.927 2.131 1.00 71.88 356 GLY A CA 1
ATOM 2636 C C . GLY A 1 356 ? -4.285 21.774 2.394 1.00 71.88 356 GLY A C 1
ATOM 2637 O O . GLY A 1 356 ? -4.281 22.976 2.121 1.00 71.88 356 GLY A O 1
ATOM 2638 N N . ARG A 1 357 ? -3.219 21.157 2.912 1.00 81.44 357 ARG A N 1
ATOM 2639 C CA . ARG A 1 357 ? -1.968 21.860 3.233 1.00 81.44 3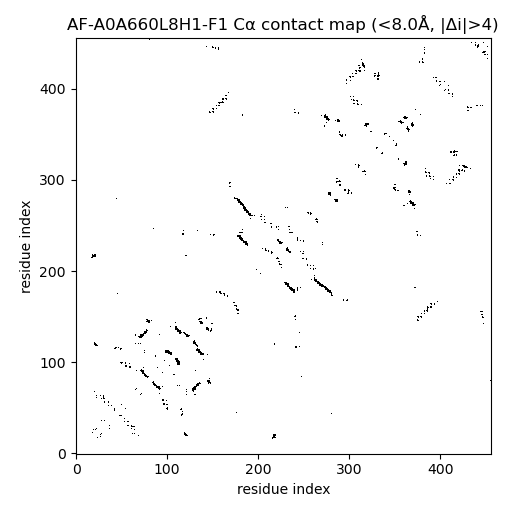57 ARG A CA 1
ATOM 2640 C C . ARG A 1 357 ? -0.733 20.999 3.003 1.00 81.44 357 ARG A C 1
ATOM 2642 O O . ARG A 1 357 ? -0.769 19.781 3.177 1.00 81.44 357 ARG A O 1
ATOM 2649 N N . GLU A 1 358 ? 0.376 21.653 2.673 1.00 77.50 358 GLU A N 1
ATOM 2650 C CA . GLU A 1 358 ? 1.694 21.019 2.662 1.00 77.50 358 GLU A CA 1
ATOM 2651 C C . GLU A 1 358 ? 2.312 21.100 4.064 1.00 77.50 358 GLU A C 1
ATOM 2653 O O . GLU A 1 358 ? 2.395 22.169 4.665 1.00 77.50 358 GLU A O 1
ATOM 2658 N N . THR A 1 359 ? 2.732 19.959 4.605 1.00 83.62 359 THR A N 1
ATOM 2659 C CA . THR A 1 359 ? 3.403 19.858 5.909 1.00 83.62 359 THR A CA 1
ATOM 2660 C C . THR A 1 359 ? 4.439 18.748 5.859 1.00 83.62 359 THR A C 1
ATOM 2662 O O . THR A 1 359 ? 4.227 17.749 5.178 1.00 83.62 359 THR A O 1
ATOM 2665 N N . ALA A 1 360 ? 5.555 18.907 6.574 1.00 80.31 360 ALA A N 1
ATOM 2666 C CA . ALA A 1 360 ? 6.625 17.909 6.640 1.00 80.31 360 ALA A CA 1
ATOM 2667 C C . ALA A 1 360 ? 6.218 16.638 7.418 1.00 80.31 360 ALA A C 1
ATOM 2669 O O . ALA A 1 360 ? 6.729 15.543 7.155 1.00 80.31 360 ALA A O 1
ATOM 2670 N N . ALA A 1 361 ? 5.324 16.790 8.398 1.00 88.25 361 ALA A N 1
ATOM 2671 C CA . ALA A 1 361 ? 4.935 15.739 9.329 1.00 88.25 361 ALA A CA 1
ATOM 2672 C C . ALA A 1 361 ? 3.559 16.043 9.929 1.00 88.25 361 ALA A C 1
ATOM 2674 O O . ALA A 1 361 ? 3.476 16.727 10.945 1.00 88.25 361 ALA A O 1
ATOM 2675 N N . GLY A 1 362 ? 2.473 15.571 9.314 1.00 92.44 362 GLY A N 1
ATOM 2676 C CA . GLY A 1 362 ? 1.155 15.965 9.801 1.00 92.44 362 GLY A CA 1
ATOM 2677 C C . GLY A 1 362 ? 0.001 15.838 8.824 1.00 92.44 362 GLY A C 1
ATOM 2678 O O . GLY A 1 362 ? 0.152 15.334 7.714 1.00 92.44 362 GLY A O 1
ATOM 2679 N N . PHE A 1 363 ? -1.167 16.309 9.251 1.00 94.62 363 PHE A N 1
ATOM 2680 C CA . PHE A 1 363 ? -2.396 16.256 8.470 1.00 94.62 363 PHE A CA 1
ATOM 2681 C C . PHE A 1 363 ? -2.320 17.163 7.236 1.00 94.62 363 PHE A C 1
ATOM 2683 O O . PHE A 1 363 ? -1.948 18.328 7.338 1.00 94.62 363 PHE A O 1
ATOM 2690 N N . THR A 1 364 ? -2.705 16.639 6.075 1.00 92.25 364 THR A N 1
ATOM 2691 C CA . THR A 1 364 ? -2.623 17.320 4.767 1.00 92.25 364 THR A CA 1
ATOM 2692 C C . THR A 1 364 ? -3.988 17.721 4.202 1.00 92.25 364 THR A C 1
ATOM 2694 O O . THR A 1 364 ? -4.047 18.258 3.101 1.00 92.25 364 THR A O 1
ATOM 2697 N N . GLY A 1 365 ? -5.083 17.451 4.925 1.00 88.12 365 GLY A N 1
ATOM 2698 C CA . GLY A 1 365 ? -6.472 17.669 4.487 1.00 88.12 365 GLY A CA 1
ATOM 2699 C C . GLY A 1 365 ? -7.214 16.384 4.101 1.00 88.12 365 GLY A C 1
ATOM 2700 O O . GLY A 1 365 ? -8.425 16.301 4.261 1.00 88.12 365 GLY A O 1
ATOM 2701 N N . ALA A 1 366 ? -6.492 15.366 3.624 1.00 88.25 366 ALA A N 1
ATOM 2702 C CA . ALA A 1 366 ? -7.070 14.094 3.167 1.00 88.25 366 ALA A CA 1
ATOM 2703 C C . ALA A 1 366 ? -6.162 12.878 3.458 1.00 88.25 366 ALA A C 1
ATOM 2705 O O . ALA A 1 366 ? -6.293 11.817 2.845 1.00 88.25 366 ALA A O 1
ATOM 2706 N N . GLY A 1 367 ? -5.195 13.046 4.359 1.00 94.25 367 GLY A N 1
ATOM 2707 C CA . GLY A 1 367 ? -4.155 12.073 4.687 1.00 94.25 367 GLY A CA 1
ATOM 2708 C C . GLY A 1 367 ? -3.076 12.702 5.564 1.00 94.25 367 GLY A C 1
ATOM 2709 O O . GLY A 1 367 ? -3.176 13.875 5.928 1.00 94.25 367 GLY A O 1
ATOM 2710 N N . PHE A 1 368 ? -2.023 11.953 5.872 1.00 96.06 368 PHE A N 1
ATOM 2711 C CA . PHE A 1 368 ? -0.921 12.403 6.718 1.00 96.06 368 PHE A CA 1
ATOM 2712 C C . PHE A 1 368 ? 0.417 12.305 5.988 1.00 96.06 368 PHE A C 1
ATOM 2714 O O . PHE A 1 368 ? 0.768 11.265 5.440 1.00 96.06 368 PHE A O 1
ATOM 2721 N N . ALA A 1 369 ? 1.182 13.392 6.003 1.00 95.56 369 ALA A N 1
ATOM 2722 C CA . ALA A 1 369 ? 2.567 13.419 5.569 1.00 95.56 369 ALA A CA 1
ATOM 2723 C C . ALA A 1 369 ? 3.435 12.722 6.623 1.00 95.56 369 ALA A C 1
ATOM 2725 O O . ALA A 1 369 ? 3.562 13.204 7.750 1.00 95.56 369 ALA A O 1
ATOM 2726 N N . LEU A 1 370 ? 4.038 11.588 6.266 1.00 93.75 370 LEU A N 1
ATOM 2727 C CA . LEU A 1 370 ? 4.782 10.732 7.198 1.00 93.75 370 LEU A CA 1
ATOM 2728 C C . LEU A 1 370 ? 6.290 10.678 6.901 1.00 93.75 370 LEU A C 1
ATOM 2730 O O . LEU A 1 370 ? 6.998 9.807 7.395 1.00 93.75 370 LEU A O 1
ATOM 2734 N N . GLY A 1 371 ? 6.810 11.666 6.166 1.00 91.31 371 GLY A N 1
ATOM 2735 C CA . GLY A 1 371 ? 8.229 11.724 5.810 1.00 91.31 371 GLY A CA 1
ATOM 2736 C C . GLY A 1 371 ? 8.549 10.748 4.681 1.00 91.31 371 GLY A C 1
ATOM 2737 O O . GLY A 1 371 ? 7.772 10.634 3.740 1.00 91.31 371 GLY A O 1
ATOM 2738 N N . ARG A 1 372 ? 9.697 10.070 4.722 1.00 92.62 372 ARG A N 1
ATOM 2739 C CA . ARG A 1 372 ? 10.052 9.064 3.712 1.00 92.62 372 ARG A CA 1
ATOM 2740 C C . ARG A 1 372 ? 9.437 7.721 4.081 1.00 92.62 372 ARG A C 1
ATOM 2742 O O . ARG A 1 372 ? 9.732 7.191 5.147 1.00 92.62 372 ARG A O 1
ATOM 2749 N N . LEU A 1 373 ? 8.665 7.160 3.159 1.00 94.56 373 LEU A N 1
ATOM 2750 C CA . LEU A 1 373 ? 8.057 5.846 3.272 1.00 94.56 373 LEU A CA 1
ATOM 2751 C C . LEU A 1 373 ? 8.669 4.872 2.260 1.00 94.56 373 LEU A C 1
ATOM 2753 O O . LEU A 1 373 ? 8.768 5.141 1.065 1.00 94.56 373 LEU A O 1
ATOM 2757 N N . ASP A 1 374 ? 9.065 3.716 2.760 1.00 92.94 374 ASP A N 1
ATOM 2758 C CA . ASP A 1 374 ? 9.443 2.500 2.049 1.00 92.94 374 ASP A CA 1
ATOM 2759 C C . ASP A 1 374 ? 8.542 1.345 2.526 1.00 92.94 374 ASP A C 1
ATOM 2761 O O . ASP A 1 374 ? 7.665 1.536 3.370 1.00 92.94 374 ASP A O 1
ATOM 2765 N N . ALA A 1 375 ? 8.706 0.149 1.961 1.00 94.12 375 ALA A N 1
ATOM 2766 C CA . ALA A 1 375 ? 7.846 -0.987 2.298 1.00 94.12 375 ALA A CA 1
ATOM 2767 C C . ALA A 1 375 ? 7.874 -1.329 3.802 1.00 94.12 375 ALA A C 1
ATOM 2769 O O . ALA A 1 375 ? 6.822 -1.567 4.398 1.00 94.12 375 ALA A O 1
ATOM 2770 N N . LEU A 1 376 ? 9.045 -1.259 4.440 1.00 94.06 376 LEU A N 1
ATOM 2771 C CA . LEU A 1 376 ? 9.210 -1.543 5.864 1.00 94.06 376 LEU A CA 1
ATOM 2772 C C . LEU A 1 376 ? 8.549 -0.478 6.749 1.00 94.06 376 LEU A C 1
ATOM 2774 O O . LEU A 1 376 ? 7.778 -0.793 7.651 1.00 94.06 376 LEU A O 1
ATOM 2778 N N . THR A 1 377 ? 8.802 0.800 6.482 1.00 95.19 377 THR A N 1
ATOM 2779 C CA . THR A 1 377 ? 8.185 1.906 7.234 1.00 95.19 377 THR A CA 1
ATOM 2780 C C . THR A 1 377 ? 6.675 1.969 7.033 1.00 95.19 377 THR A C 1
ATOM 2782 O O . THR A 1 377 ? 5.960 2.245 7.991 1.00 95.19 377 THR A O 1
ATOM 2785 N N . MET A 1 378 ? 6.160 1.619 5.851 1.00 96.81 378 MET A N 1
ATOM 2786 C CA . MET A 1 378 ? 4.718 1.441 5.647 1.00 96.81 378 MET A CA 1
ATOM 2787 C C . MET A 1 378 ? 4.158 0.232 6.395 1.00 96.81 378 MET A C 1
ATOM 2789 O O . MET A 1 378 ? 3.061 0.330 6.937 1.00 96.81 378 MET A O 1
ATOM 2793 N N . THR A 1 379 ? 4.912 -0.867 6.485 1.00 97.25 379 THR A N 1
ATOM 2794 C CA . THR A 1 379 ? 4.543 -2.027 7.312 1.00 97.25 379 THR A CA 1
ATOM 2795 C C . THR A 1 379 ? 4.373 -1.608 8.771 1.00 97.25 379 THR A C 1
ATOM 2797 O O . THR A 1 379 ? 3.360 -1.922 9.397 1.00 97.25 379 THR A O 1
ATOM 2800 N N . ILE A 1 380 ? 5.324 -0.831 9.300 1.00 97.25 380 ILE A N 1
ATOM 2801 C CA . ILE A 1 380 ? 5.258 -0.279 10.658 1.00 97.25 380 ILE A CA 1
ATOM 2802 C C . ILE A 1 380 ? 4.035 0.629 10.812 1.00 97.25 380 ILE A C 1
ATOM 2804 O O . ILE A 1 380 ? 3.239 0.405 11.721 1.00 97.25 380 ILE A O 1
ATOM 2808 N N . VAL A 1 381 ? 3.857 1.611 9.914 1.00 97.62 381 VAL A N 1
ATOM 2809 C CA . VAL A 1 381 ? 2.710 2.537 9.941 1.00 97.62 381 VAL A CA 1
ATOM 2810 C C . VAL A 1 381 ? 1.401 1.756 9.966 1.00 97.62 381 VAL A C 1
ATOM 2812 O O . VAL A 1 381 ? 0.600 1.950 10.871 1.00 97.62 381 VAL A O 1
ATOM 2815 N N . ASN A 1 382 ? 1.192 0.823 9.038 1.00 98.31 382 ASN A N 1
ATOM 2816 C CA . ASN A 1 382 ? -0.038 0.038 8.982 1.00 98.31 382 ASN A CA 1
ATOM 2817 C C . ASN A 1 382 ? -0.282 -0.757 10.277 1.00 98.31 382 ASN A C 1
ATOM 2819 O O . ASN A 1 382 ? -1.410 -0.788 10.763 1.00 98.31 382 ASN A O 1
ATOM 2823 N N . THR A 1 383 ? 0.769 -1.331 10.869 1.00 98.31 383 THR A N 1
ATOM 2824 C CA . THR A 1 383 ? 0.681 -2.135 12.101 1.00 98.31 383 THR A CA 1
ATOM 2825 C C . THR A 1 383 ? 0.278 -1.288 13.315 1.00 98.31 383 THR A C 1
ATOM 2827 O O . THR A 1 383 ? -0.645 -1.651 14.051 1.00 98.31 383 THR A O 1
ATOM 2830 N N . VAL A 1 384 ? 0.914 -0.127 13.521 1.00 97.62 384 VAL A N 1
ATOM 2831 C CA . VAL A 1 384 ? 0.562 0.766 14.644 1.00 97.62 384 VAL A CA 1
ATOM 2832 C C . VAL A 1 384 ? -0.810 1.418 14.445 1.00 97.62 384 VAL A C 1
ATOM 2834 O O . VAL A 1 384 ? -1.550 1.628 15.405 1.00 97.62 384 VAL A O 1
ATOM 2837 N N . MET A 1 385 ? -1.200 1.680 13.192 1.00 98.06 385 MET A N 1
ATOM 2838 C CA . MET A 1 385 ? -2.539 2.176 12.862 1.00 98.06 385 MET A CA 1
ATOM 2839 C C . MET A 1 385 ? -3.612 1.127 13.151 1.00 98.06 385 MET A C 1
ATOM 2841 O O . MET A 1 385 ? -4.636 1.449 13.754 1.00 98.06 385 MET A O 1
ATOM 2845 N N . ALA A 1 386 ? -3.376 -0.132 12.777 1.00 98.56 386 ALA A N 1
ATOM 2846 C CA . ALA A 1 386 ? -4.289 -1.234 13.060 1.00 98.56 386 ALA A CA 1
ATOM 2847 C C . ALA A 1 386 ? -4.528 -1.395 14.571 1.00 98.56 386 ALA A C 1
ATOM 2849 O O . ALA A 1 386 ? -5.670 -1.566 15.004 1.00 98.56 386 ALA A O 1
ATOM 2850 N N . GLU A 1 387 ? -3.475 -1.265 15.383 1.00 98.38 387 GLU A N 1
ATOM 2851 C CA . GLU A 1 387 ? -3.561 -1.304 16.846 1.00 98.38 387 GLU A CA 1
ATOM 2852 C C . GLU A 1 387 ? -4.412 -0.164 17.412 1.00 98.38 387 GLU A C 1
ATOM 2854 O O . GLU A 1 387 ? -5.298 -0.385 18.247 1.00 98.38 387 GLU A O 1
ATOM 2859 N N . ALA A 1 388 ? -4.152 1.064 16.957 1.00 98.38 388 ALA A N 1
ATOM 2860 C CA . ALA A 1 388 ? -4.859 2.247 17.419 1.00 98.38 388 ALA A CA 1
ATOM 2861 C C . ALA A 1 388 ? -6.348 2.179 17.065 1.00 98.38 388 ALA A C 1
ATOM 2863 O O . ALA A 1 388 ? -7.193 2.388 17.940 1.00 98.38 388 ALA A O 1
ATOM 2864 N N . ILE A 1 389 ? -6.671 1.791 15.826 1.00 98.62 389 ILE A N 1
ATOM 2865 C CA . ILE A 1 389 ? -8.050 1.584 15.368 1.00 98.62 389 ILE A CA 1
ATOM 2866 C C . ILE A 1 389 ? -8.717 0.475 16.185 1.00 98.62 389 ILE A C 1
ATOM 2868 O O . ILE A 1 389 ? -9.822 0.671 16.692 1.00 98.62 389 ILE A O 1
ATOM 2872 N N . ALA A 1 390 ? -8.060 -0.672 16.379 1.00 98.50 390 ALA A N 1
ATOM 2873 C CA . ALA A 1 390 ? -8.617 -1.774 17.163 1.00 98.50 390 ALA A CA 1
ATOM 2874 C C . ALA A 1 390 ? -8.874 -1.370 18.623 1.00 98.50 390 ALA A C 1
ATOM 2876 O O . ALA A 1 390 ? -9.881 -1.759 19.219 1.00 98.50 390 ALA A O 1
ATOM 2877 N N . THR A 1 391 ? -7.990 -0.562 19.204 1.00 98.38 391 THR A N 1
ATOM 2878 C CA . THR A 1 391 ? -8.138 -0.049 20.567 1.00 98.38 391 THR A CA 1
ATOM 2879 C C . THR A 1 391 ? -9.299 0.932 20.678 1.00 98.38 391 THR A C 1
ATOM 2881 O O . THR A 1 391 ? -10.152 0.753 21.545 1.00 98.38 391 THR A O 1
ATOM 2884 N N . GLN A 1 392 ? -9.398 1.906 19.772 1.00 98.19 392 GLN A N 1
ATOM 2885 C CA . GLN A 1 392 ? -10.532 2.832 19.732 1.00 98.19 392 GLN A CA 1
ATOM 2886 C C . GLN A 1 392 ? -11.859 2.120 19.485 1.00 98.19 392 GLN A C 1
ATOM 2888 O O . GLN A 1 392 ? -12.856 2.444 20.118 1.00 98.19 392 GLN A O 1
ATOM 2893 N N . THR A 1 393 ? -11.864 1.105 18.621 1.00 98.31 393 THR A N 1
ATOM 2894 C CA . THR A 1 393 ? -13.055 0.296 18.342 1.00 98.31 393 THR A CA 1
ATOM 2895 C C . THR A 1 393 ? -13.527 -0.429 19.601 1.00 98.31 393 THR A C 1
ATOM 2897 O O . THR A 1 393 ? -14.721 -0.458 19.884 1.00 98.31 393 THR A O 1
ATOM 2900 N N . ARG A 1 394 ? -12.608 -0.989 20.402 1.00 98.44 394 ARG A N 1
ATOM 2901 C CA . ARG A 1 394 ? -12.960 -1.606 21.694 1.00 98.44 394 ARG A CA 1
ATOM 2902 C C . ARG A 1 394 ? -13.537 -0.593 22.679 1.00 98.44 394 ARG A C 1
ATOM 2904 O O . ARG A 1 394 ? -14.524 -0.909 23.333 1.00 98.44 394 ARG A O 1
ATOM 2911 N N . MET A 1 395 ? -12.953 0.603 22.765 1.00 97.88 395 MET A N 1
ATOM 2912 C CA . MET A 1 395 ? -13.485 1.677 23.612 1.00 97.88 395 MET A CA 1
ATOM 2913 C C . MET A 1 395 ? -14.896 2.079 23.177 1.00 97.88 395 MET A C 1
ATOM 2915 O O . MET A 1 395 ? -15.795 2.127 24.008 1.00 97.88 395 MET A O 1
ATOM 2919 N N . LEU A 1 396 ? -15.101 2.289 21.873 1.00 97.81 396 LEU A N 1
ATOM 2920 C CA . LEU A 1 396 ? -16.399 2.634 21.302 1.00 97.81 396 LEU A CA 1
ATOM 2921 C C . LEU A 1 396 ? -17.452 1.565 21.612 1.00 97.81 396 LEU A C 1
ATOM 2923 O O . LEU A 1 396 ? -18.529 1.895 22.093 1.00 97.81 396 LEU A O 1
ATOM 2927 N N . ARG A 1 397 ? -17.130 0.277 21.423 1.00 97.50 397 ARG A N 1
ATOM 2928 C CA . ARG A 1 397 ? -18.043 -0.816 21.801 1.00 97.50 397 ARG A CA 1
ATOM 2929 C C . ARG A 1 397 ? -18.407 -0.787 23.280 1.00 97.50 397 ARG A C 1
ATOM 2931 O O . ARG A 1 397 ? -19.556 -1.055 23.596 1.00 97.50 397 ARG A O 1
ATOM 2938 N N . GLY A 1 398 ? -17.455 -0.480 24.161 1.00 97.88 398 GLY A N 1
ATOM 2939 C CA . GLY A 1 398 ? -17.717 -0.376 25.597 1.00 97.88 398 GLY A CA 1
ATOM 2940 C C . GLY A 1 398 ? -18.785 0.671 25.917 1.00 97.88 398 GLY A C 1
ATOM 2941 O O . GLY A 1 398 ? -19.716 0.376 26.658 1.00 97.88 398 GLY A O 1
ATOM 2942 N N . TRP A 1 399 ? -18.696 1.850 25.297 1.00 97.00 399 TRP A N 1
ATOM 2943 C CA . TRP A 1 399 ? -19.704 2.906 25.427 1.00 97.00 399 TRP A CA 1
ATOM 2944 C C . TRP A 1 399 ? -21.070 2.489 24.867 1.00 97.00 399 TRP A C 1
ATOM 2946 O O . TRP A 1 399 ? -22.083 2.594 25.553 1.00 97.00 399 TRP A O 1
ATOM 2956 N N . LEU A 1 400 ? -21.101 1.930 23.656 1.00 96.00 400 LEU A N 1
ATOM 2957 C CA . LEU A 1 400 ? -22.353 1.482 23.036 1.00 96.00 400 LEU A CA 1
ATOM 2958 C C . LEU A 1 400 ? -23.033 0.359 23.843 1.00 96.00 400 LEU A C 1
ATOM 2960 O O . LEU A 1 400 ? -24.256 0.294 23.918 1.00 96.00 400 LEU A O 1
ATOM 2964 N N . GLN A 1 401 ? -22.256 -0.517 24.487 1.00 96.12 401 GLN A N 1
ATOM 2965 C CA . GLN A 1 401 ? -22.780 -1.598 25.331 1.00 96.12 401 GLN A CA 1
ATOM 2966 C C . GLN A 1 401 ? -23.452 -1.104 26.616 1.00 96.12 401 GLN A C 1
ATOM 2968 O O . GLN A 1 401 ? -24.342 -1.787 27.119 1.00 96.12 401 GLN A O 1
ATOM 2973 N N . VAL A 1 402 ? -23.049 0.056 27.145 1.00 96.44 402 VAL A N 1
ATOM 2974 C CA . VAL A 1 402 ? -23.706 0.674 28.310 1.00 96.44 402 VAL A CA 1
ATOM 2975 C C . VAL A 1 402 ? -24.889 1.569 27.923 1.00 96.44 402 VAL A C 1
ATOM 2977 O O . VAL A 1 402 ? -25.518 2.149 28.802 1.00 96.44 402 VAL A O 1
ATOM 2980 N N . GLY A 1 403 ? -25.231 1.626 26.631 1.00 95.00 403 GLY A N 1
ATOM 2981 C CA . GLY A 1 403 ? -26.395 2.342 26.115 1.00 95.00 403 GLY A CA 1
ATOM 2982 C C . GLY A 1 403 ? -26.138 3.799 25.733 1.00 95.00 403 GLY A C 1
ATOM 2983 O O . GLY A 1 403 ? -27.108 4.523 25.537 1.00 95.00 403 GLY A O 1
ATOM 2984 N N . GLU A 1 404 ? -24.876 4.231 25.630 1.00 95.25 404 GLU A N 1
ATOM 2985 C CA . GLU A 1 404 ? -24.556 5.567 25.112 1.00 95.25 404 GLU A CA 1
ATOM 2986 C C . GLU A 1 404 ? -24.818 5.674 23.609 1.00 95.25 404 GLU A C 1
ATOM 2988 O O . GLU A 1 404 ? -24.592 4.728 22.846 1.00 95.25 404 GLU A O 1
ATOM 2993 N N . ASP A 1 405 ? -25.218 6.869 23.182 1.00 92.25 405 ASP A N 1
ATOM 2994 C CA . ASP A 1 405 ? -25.379 7.191 21.770 1.00 92.25 405 ASP A CA 1
ATOM 2995 C C . ASP A 1 405 ? -24.020 7.259 21.051 1.00 92.25 405 ASP A C 1
ATOM 2997 O O . ASP A 1 405 ? -22.975 7.589 21.625 1.00 92.25 405 ASP A O 1
ATOM 3001 N N . LEU A 1 406 ? -24.035 6.988 19.741 1.00 89.38 406 LEU A N 1
ATOM 3002 C CA . LEU A 1 406 ? -22.823 6.886 18.924 1.00 89.38 406 LEU A CA 1
ATOM 3003 C C . LEU A 1 406 ? -21.979 8.168 18.930 1.00 89.38 406 LEU A C 1
ATOM 3005 O O . LEU A 1 406 ? -20.758 8.103 19.052 1.00 89.38 406 LEU A O 1
ATOM 3009 N N . GLU A 1 407 ? -22.609 9.332 18.775 1.00 90.38 407 GLU A N 1
ATOM 3010 C CA . GLU A 1 407 ? -21.900 10.610 18.669 1.00 90.38 407 GLU A CA 1
ATOM 3011 C C . GLU A 1 407 ? -21.137 10.981 19.958 1.00 90.38 407 GLU A C 1
ATOM 3013 O O . GLU A 1 407 ? -19.923 11.206 19.868 1.00 90.38 407 GLU A O 1
ATOM 3018 N N . PRO A 1 408 ? -21.768 10.998 21.151 1.00 90.25 408 PRO A N 1
ATOM 3019 C CA . PRO A 1 408 ? -21.057 11.183 22.418 1.00 90.25 408 PRO A CA 1
ATOM 3020 C C . PRO A 1 408 ? -19.941 10.155 22.635 1.00 90.25 408 PRO A C 1
ATOM 3022 O O . PRO A 1 408 ? -18.821 10.523 22.994 1.00 90.25 408 PRO A O 1
ATOM 3025 N N . ALA A 1 409 ? -20.203 8.880 22.335 1.00 94.69 409 ALA A N 1
ATOM 3026 C CA . ALA A 1 409 ? -19.217 7.815 22.484 1.00 94.69 409 ALA A CA 1
ATOM 3027 C C . ALA A 1 409 ? -17.982 8.027 21.589 1.00 94.69 409 ALA A C 1
ATOM 3029 O O . ALA A 1 409 ? -16.843 7.871 22.036 1.00 94.69 409 ALA A O 1
ATOM 3030 N N . VAL A 1 410 ? -18.180 8.422 20.326 1.00 94.00 410 VAL A N 1
ATOM 3031 C CA . VAL A 1 410 ? -17.079 8.753 19.407 1.00 94.00 410 VAL A CA 1
ATOM 3032 C C . VAL A 1 410 ? -16.298 9.965 19.907 1.00 94.00 410 VAL A C 1
ATOM 3034 O O . VAL A 1 410 ? -15.067 9.931 19.884 1.00 94.00 410 VAL A O 1
ATOM 3037 N N . ARG A 1 411 ? -16.975 11.012 20.394 1.00 93.06 411 ARG A N 1
ATOM 3038 C CA . ARG A 1 411 ? -16.309 12.201 20.950 1.00 93.06 411 ARG A CA 1
ATOM 3039 C C . ARG A 1 411 ? -15.393 11.851 22.117 1.00 93.06 411 ARG A C 1
ATOM 3041 O O . ARG A 1 411 ? -14.258 12.319 22.130 1.00 93.06 411 ARG A O 1
ATOM 3048 N N . GLU A 1 412 ? -15.815 10.975 23.026 1.00 95.12 412 GLU A N 1
ATOM 3049 C CA . GLU A 1 412 ? -14.962 10.526 24.136 1.00 95.12 412 GLU A CA 1
ATOM 3050 C C . GLU A 1 412 ? -13.739 9.732 23.664 1.00 95.12 412 GLU A C 1
ATOM 3052 O O . GLU A 1 412 ? -12.618 9.937 24.142 1.00 95.12 412 GLU A O 1
ATOM 3057 N N . VAL A 1 413 ? -13.918 8.853 22.675 1.00 96.75 413 VAL A N 1
ATOM 3058 C CA . VAL A 1 413 ? -12.808 8.098 22.074 1.00 96.75 413 VAL A CA 1
ATOM 3059 C C . VAL A 1 413 ? -11.799 9.035 21.394 1.00 96.75 413 VAL A C 1
ATOM 3061 O O . VAL A 1 413 ? -10.587 8.859 21.546 1.00 96.75 413 VAL A O 1
ATOM 3064 N N . VAL A 1 414 ? -12.290 10.047 20.676 1.00 96.31 414 VAL A N 1
ATOM 3065 C CA . VAL A 1 414 ? -11.476 11.081 20.018 1.00 96.31 414 VAL A CA 1
ATOM 3066 C C . VAL A 1 414 ? -10.752 11.952 21.051 1.00 96.31 414 VAL A C 1
ATOM 3068 O O . VAL A 1 414 ? -9.557 12.217 20.905 1.00 96.31 414 VAL A O 1
ATOM 3071 N N . ALA A 1 415 ? -11.437 12.347 22.125 1.00 95.31 415 ALA A N 1
ATOM 3072 C CA . ALA A 1 415 ? -10.866 13.128 23.215 1.00 95.31 415 ALA A CA 1
ATOM 3073 C C . ALA A 1 415 ? -9.718 12.386 23.923 1.00 95.31 415 ALA A C 1
ATOM 3075 O O . ALA A 1 415 ? -8.667 12.979 24.166 1.00 95.31 415 ALA A O 1
ATOM 3076 N N . ASP A 1 416 ? -9.874 11.089 24.226 1.00 96.81 416 ASP A N 1
ATOM 3077 C CA . ASP A 1 416 ? -8.800 10.257 24.801 1.00 96.81 416 ASP A CA 1
ATOM 3078 C C . ASP A 1 416 ? -7.567 10.206 23.890 1.00 96.81 416 ASP A C 1
ATOM 3080 O O . ASP A 1 416 ? -6.444 10.401 24.359 1.00 96.81 416 ASP A O 1
ATOM 3084 N N . ALA A 1 417 ? -7.765 9.996 22.587 1.00 96.38 417 ALA A N 1
ATOM 3085 C CA . ALA A 1 417 ? -6.673 9.980 21.619 1.00 96.38 417 ALA A CA 1
ATOM 3086 C C . ALA A 1 417 ? -5.912 11.316 21.580 1.00 96.38 417 ALA A C 1
ATOM 3088 O O . ALA A 1 417 ? -4.680 11.327 21.624 1.00 96.38 417 ALA A O 1
ATOM 3089 N N . TYR A 1 418 ? -6.636 12.439 21.552 1.00 95.31 418 TYR A N 1
ATOM 3090 C CA . TYR A 1 418 ? -6.025 13.765 21.521 1.00 95.31 418 TYR A CA 1
ATOM 3091 C C . TYR A 1 418 ? -5.280 14.099 22.822 1.00 95.31 418 TYR A C 1
ATOM 3093 O O . TYR A 1 418 ? -4.139 14.553 22.771 1.00 95.31 418 TYR A O 1
ATOM 3101 N N . ARG A 1 419 ? -5.860 13.795 23.993 1.00 95.38 419 ARG A N 1
ATOM 3102 C CA . ARG A 1 419 ? -5.193 14.000 25.293 1.00 95.38 419 ARG A CA 1
ATOM 3103 C C . ARG A 1 419 ? -3.880 13.222 25.396 1.00 95.38 419 ARG A C 1
ATOM 3105 O O . ARG A 1 419 ? -2.885 13.760 25.873 1.00 95.38 419 ARG A O 1
ATOM 3112 N N . ARG A 1 420 ? -3.848 11.975 24.910 1.00 93.38 420 ARG A N 1
ATOM 3113 C CA . ARG A 1 420 ? -2.614 11.168 24.858 1.00 93.38 420 ARG A CA 1
ATOM 3114 C C . ARG A 1 420 ? -1.564 11.789 23.952 1.00 93.38 420 ARG A C 1
ATOM 3116 O O . ARG A 1 420 ? -0.394 11.805 24.306 1.00 93.38 420 ARG A O 1
ATOM 3123 N N . HIS A 1 421 ? -1.980 12.312 22.805 1.00 91.94 421 HIS A N 1
ATOM 3124 C CA . HIS A 1 421 ? -1.077 12.989 21.887 1.00 91.94 421 HIS A CA 1
ATOM 3125 C C . HIS A 1 421 ? -0.454 14.248 22.481 1.00 91.94 421 HIS A C 1
ATOM 3127 O O . HIS A 1 421 ? 0.743 14.452 22.321 1.00 91.94 421 HIS A O 1
ATOM 3133 N N . GLN A 1 422 ? -1.225 15.037 23.230 1.00 92.69 422 GLN A N 1
ATOM 3134 C CA . GLN A 1 422 ? -0.690 16.199 23.943 1.00 92.69 422 GLN A CA 1
ATOM 3135 C C . GLN A 1 422 ? 0.327 15.827 25.035 1.00 92.69 422 GLN A C 1
ATOM 3137 O O . GLN A 1 422 ? 1.151 16.660 25.399 1.00 92.69 422 GLN A O 1
ATOM 3142 N N . ALA A 1 423 ? 0.262 14.603 25.564 1.00 89.94 423 ALA A N 1
ATOM 3143 C CA . ALA A 1 423 ? 1.165 14.111 26.602 1.00 89.94 423 ALA A CA 1
ATOM 3144 C C . ALA A 1 423 ? 2.401 13.366 26.057 1.00 89.94 423 ALA A C 1
ATOM 3146 O O . ALA A 1 423 ? 3.291 13.039 26.841 1.00 89.94 423 ALA A O 1
ATOM 3147 N N . ALA A 1 424 ? 2.451 13.057 24.757 1.00 88.62 424 ALA A N 1
ATOM 3148 C CA . ALA A 1 424 ? 3.564 12.328 24.150 1.00 88.62 424 ALA A CA 1
ATOM 3149 C C . ALA A 1 424 ? 4.808 13.223 24.014 1.00 88.62 424 ALA A C 1
ATOM 3151 O O . ALA A 1 424 ? 4.683 14.405 23.695 1.00 88.62 424 ALA A O 1
ATOM 3152 N N . ALA A 1 425 ? 6.001 12.658 24.232 1.00 82.12 425 ALA A N 1
ATOM 3153 C CA . ALA A 1 425 ? 7.260 13.390 24.078 1.00 82.12 425 ALA A CA 1
ATOM 3154 C C . ALA A 1 425 ? 7.615 13.546 22.592 1.00 82.12 425 ALA A C 1
ATOM 3156 O O . ALA A 1 425 ? 7.971 14.635 22.145 1.00 82.12 425 ALA A O 1
ATOM 3157 N N . GLY A 1 426 ? 7.405 12.481 21.813 1.00 82.25 426 GLY A N 1
ATOM 3158 C CA . GLY A 1 426 ? 7.535 12.493 20.361 1.00 82.25 426 GLY A CA 1
ATOM 3159 C C . GLY A 1 426 ? 8.977 12.408 19.870 1.00 82.25 426 GLY A C 1
ATOM 3160 O O . GLY A 1 426 ? 9.328 13.059 18.885 1.00 82.25 426 GLY A O 1
ATOM 3161 N N . ASP A 1 427 ? 9.800 11.595 20.529 1.00 84.56 427 ASP A 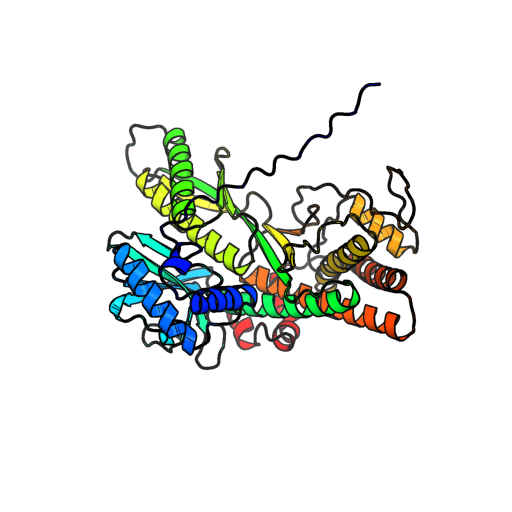N 1
ATOM 3162 C CA . ASP A 1 427 ? 11.237 11.510 20.250 1.00 84.56 427 ASP A CA 1
ATOM 3163 C C . ASP A 1 427 ? 11.627 10.319 19.359 1.00 84.56 427 ASP A C 1
ATOM 3165 O O . ASP A 1 427 ? 12.776 10.221 18.921 1.00 84.56 427 ASP A O 1
ATOM 3169 N N . ARG A 1 428 ? 10.692 9.408 19.052 1.00 90.38 428 ARG A N 1
ATOM 3170 C CA . ARG A 1 428 ? 10.983 8.186 18.288 1.00 90.38 428 ARG A CA 1
ATOM 3171 C C . ARG A 1 428 ? 10.685 8.302 16.799 1.00 90.38 428 ARG A C 1
ATOM 3173 O O . ARG A 1 428 ? 9.762 8.981 16.335 1.00 90.38 428 ARG A O 1
ATOM 3180 N N . THR A 1 429 ? 11.463 7.554 16.030 1.00 91.31 429 THR A N 1
ATOM 3181 C CA . THR A 1 429 ? 11.249 7.287 14.611 1.00 91.31 429 THR A CA 1
ATOM 3182 C C . THR A 1 429 ? 10.415 6.022 14.418 1.00 91.31 429 THR A C 1
ATOM 3184 O O . THR A 1 429 ? 10.299 5.182 15.306 1.00 91.31 429 THR A O 1
ATOM 3187 N N . LEU A 1 430 ? 9.876 5.829 13.209 1.00 92.00 430 LEU A N 1
ATOM 3188 C CA . LEU A 1 430 ? 9.157 4.595 12.869 1.00 92.00 430 LEU A CA 1
ATOM 3189 C C . LEU A 1 430 ? 10.019 3.342 13.094 1.00 92.00 430 LEU A C 1
ATOM 3191 O O . LEU A 1 430 ? 9.508 2.320 13.532 1.00 92.00 430 LEU A O 1
ATOM 3195 N N . ARG A 1 431 ? 11.329 3.404 12.825 1.00 91.50 431 ARG A N 1
ATOM 3196 C CA . ARG A 1 431 ? 12.208 2.232 12.958 1.00 91.50 431 ARG A CA 1
ATOM 3197 C C . ARG A 1 431 ? 12.409 1.804 14.414 1.00 91.50 431 ARG A C 1
ATOM 3199 O O . ARG A 1 431 ? 12.571 0.613 14.654 1.00 91.50 431 ARG A O 1
ATOM 3206 N N . ASP A 1 432 ? 12.287 2.717 15.375 1.00 91.94 432 ASP A N 1
ATOM 3207 C CA . ASP A 1 432 ? 12.382 2.391 16.808 1.00 91.94 432 ASP A CA 1
ATOM 3208 C C . ASP A 1 432 ? 11.223 1.489 17.286 1.00 91.94 432 ASP A C 1
ATOM 3210 O O . ASP A 1 432 ? 11.341 0.765 18.281 1.00 91.94 432 ASP A O 1
ATOM 3214 N N . VAL A 1 433 ? 10.109 1.467 16.542 1.00 91.31 433 VAL A N 1
ATOM 3215 C CA . VAL A 1 433 ? 8.971 0.566 16.792 1.00 91.31 433 VAL A CA 1
ATOM 3216 C C . VAL A 1 433 ? 9.341 -0.894 16.525 1.00 91.31 433 VAL A C 1
ATOM 3218 O O . VAL A 1 433 ? 8.816 -1.778 17.193 1.00 91.31 433 VAL A O 1
ATOM 3221 N N . LEU A 1 434 ? 10.274 -1.183 15.607 1.00 88.00 434 LEU A N 1
ATOM 3222 C CA . LEU A 1 434 ? 10.708 -2.564 15.343 1.00 88.00 434 LEU A CA 1
ATOM 3223 C C . LEU A 1 434 ? 11.366 -3.197 16.573 1.00 88.00 434 LEU A C 1
ATOM 3225 O O . LEU A 1 434 ? 11.167 -4.378 16.835 1.00 88.00 434 LEU A O 1
ATOM 3229 N N . VAL A 1 435 ? 12.112 -2.398 17.340 1.00 83.56 435 VAL A N 1
ATOM 3230 C CA . VAL A 1 435 ? 12.846 -2.855 18.530 1.00 83.56 435 VAL A CA 1
ATOM 3231 C C . VAL A 1 435 ? 11.907 -3.059 19.717 1.00 83.56 435 VAL A C 1
ATOM 3233 O O . VAL A 1 435 ? 12.082 -3.978 20.510 1.00 83.56 435 VAL A O 1
ATOM 3236 N N . THR A 1 436 ? 10.905 -2.192 19.859 1.00 83.38 436 THR A N 1
ATOM 3237 C CA . THR A 1 436 ? 10.029 -2.165 21.042 1.00 83.38 436 THR A CA 1
ATOM 3238 C C . THR A 1 436 ? 8.695 -2.882 20.836 1.00 83.38 436 THR A C 1
ATOM 3240 O O . THR A 1 436 ? 8.009 -3.200 21.806 1.00 83.38 436 THR A O 1
ATOM 3243 N N . GLY A 1 437 ? 8.335 -3.169 19.584 1.00 83.56 437 GLY A N 1
ATOM 3244 C CA . GLY A 1 437 ? 7.026 -3.661 19.172 1.00 83.56 437 GLY A CA 1
ATOM 3245 C C . GLY A 1 437 ? 6.982 -5.133 18.773 1.00 83.56 437 GLY A C 1
ATOM 3246 O O . GLY A 1 437 ? 6.032 -5.520 18.104 1.00 83.56 437 GLY A O 1
ATOM 3247 N N . GLU A 1 438 ? 7.954 -5.972 19.149 1.00 88.75 438 GLU A N 1
ATOM 3248 C CA . GLU A 1 438 ? 8.001 -7.385 18.720 1.00 88.75 438 GLU A CA 1
ATOM 3249 C C . GLU A 1 438 ? 6.667 -8.115 18.937 1.00 88.75 438 GLU A C 1
ATOM 3251 O O . GLU A 1 438 ? 6.110 -8.732 18.026 1.00 88.75 438 GLU A O 1
ATOM 3256 N N . ARG A 1 439 ? 6.100 -7.949 20.134 1.00 91.69 439 ARG A N 1
ATOM 3257 C CA . ARG A 1 439 ? 4.802 -8.514 20.500 1.00 91.69 439 ARG A CA 1
ATOM 3258 C C . ARG A 1 439 ? 3.667 -8.010 19.604 1.00 91.69 439 ARG A C 1
ATOM 3260 O O . ARG A 1 439 ? 2.798 -8.795 19.242 1.00 91.69 439 ARG A O 1
ATOM 3267 N N . LEU A 1 440 ? 3.688 -6.732 19.228 1.00 94.94 440 LEU A N 1
ATOM 3268 C CA . LEU A 1 440 ? 2.658 -6.115 18.395 1.00 94.94 440 LEU A CA 1
ATOM 3269 C C . LEU A 1 440 ? 2.614 -6.745 16.997 1.00 94.94 440 LEU A C 1
ATOM 3271 O O . LEU A 1 440 ? 1.544 -7.131 16.526 1.00 94.94 440 LEU A O 1
ATOM 3275 N N . PHE A 1 441 ? 3.771 -6.870 16.343 1.00 95.81 441 PHE A N 1
ATOM 3276 C CA . PHE A 1 441 ? 3.852 -7.473 15.010 1.00 95.81 441 PHE A CA 1
ATOM 3277 C C . PHE A 1 441 ? 3.429 -8.945 15.026 1.00 95.81 441 PHE A C 1
ATOM 3279 O O . PHE A 1 441 ? 2.736 -9.383 14.104 1.00 95.81 441 PHE A O 1
ATOM 3286 N N . ALA A 1 442 ? 3.798 -9.684 16.076 1.00 93.25 442 ALA A N 1
ATOM 3287 C CA . ALA A 1 442 ? 3.435 -11.087 16.231 1.00 93.25 442 ALA A CA 1
ATOM 3288 C C . ALA A 1 442 ? 1.929 -11.275 16.483 1.00 93.25 442 ALA A C 1
ATOM 3290 O O . ALA A 1 442 ? 1.299 -12.097 15.820 1.00 93.25 442 ALA A O 1
ATOM 3291 N N . GLU A 1 443 ? 1.328 -10.494 17.389 1.00 94.38 443 GLU A N 1
ATOM 3292 C CA . GLU A 1 443 ? -0.110 -10.565 17.703 1.00 94.38 443 GLU A CA 1
ATOM 3293 C C . GLU A 1 443 ? -0.995 -10.211 16.499 1.00 94.38 443 GLU A C 1
ATOM 3295 O O . GLU A 1 443 ? -2.089 -10.756 16.355 1.00 94.38 443 GLU A O 1
ATOM 3300 N N . GLN A 1 444 ? -0.519 -9.332 15.613 1.00 96.06 444 GLN A N 1
ATOM 3301 C CA . GLN A 1 444 ? -1.213 -8.991 14.369 1.00 96.06 444 GLN A CA 1
ATOM 3302 C C . GLN A 1 444 ? -0.874 -9.921 13.191 1.00 96.06 444 GLN A C 1
ATOM 3304 O O . GLN A 1 444 ? -1.419 -9.738 12.104 1.00 96.06 444 GLN A O 1
ATOM 3309 N N . GLY A 1 445 ? 0.018 -10.901 13.373 1.00 94.62 445 GLY A N 1
ATOM 3310 C CA . GLY A 1 445 ? 0.439 -11.815 12.307 1.00 94.62 445 GLY A CA 1
ATOM 3311 C C . GLY A 1 445 ? 1.199 -11.133 11.163 1.00 94.62 445 GLY A C 1
ATOM 3312 O O . GLY A 1 445 ? 1.190 -11.632 10.040 1.00 94.62 445 GLY A O 1
ATOM 3313 N N . VAL A 1 446 ? 1.837 -9.987 11.424 1.00 96.25 446 VAL A N 1
ATOM 3314 C CA . VAL A 1 446 ? 2.562 -9.198 10.415 1.00 96.25 446 VAL A CA 1
ATOM 3315 C C . VAL A 1 446 ? 3.986 -9.718 10.236 1.00 96.25 446 VAL A C 1
ATOM 3317 O O . VAL A 1 446 ? 4.395 -10.033 9.116 1.00 96.25 446 VAL A O 1
ATOM 3320 N N . MET A 1 447 ? 4.726 -9.842 11.340 1.00 95.50 447 MET A N 1
ATOM 3321 C CA . MET A 1 447 ? 6.082 -10.392 11.381 1.00 95.50 447 MET A CA 1
ATOM 3322 C C . MET A 1 447 ? 6.294 -11.174 12.679 1.00 95.50 447 MET A C 1
ATOM 3324 O O . MET A 1 447 ? 5.871 -10.758 13.754 1.00 95.50 447 MET A O 1
ATOM 3328 N N . SER A 1 448 ? 6.986 -12.298 12.572 1.00 92.81 448 SER A N 1
ATOM 3329 C CA . SER A 1 448 ? 7.549 -13.072 13.672 1.00 92.81 448 SER A CA 1
ATOM 3330 C C . SER A 1 448 ? 8.811 -12.414 14.233 1.00 92.81 448 SER A C 1
ATOM 3332 O O . SER A 1 448 ? 9.456 -11.593 13.578 1.00 92.81 448 SER A O 1
ATOM 3334 N N . ALA A 1 449 ? 9.227 -12.862 15.420 1.00 89.38 449 ALA A N 1
ATOM 3335 C CA . ALA A 1 449 ? 10.482 -12.460 16.056 1.00 89.38 449 ALA A CA 1
ATOM 3336 C C . ALA A 1 449 ? 11.699 -12.614 15.127 1.00 89.38 449 ALA A C 1
ATOM 3338 O O . ALA A 1 449 ? 12.575 -11.754 15.073 1.00 89.38 449 ALA A O 1
ATOM 3339 N N . ARG A 1 450 ? 11.735 -13.697 14.340 1.00 89.69 450 ARG A N 1
ATOM 3340 C CA . ARG A 1 450 ? 12.826 -13.969 13.399 1.00 89.69 450 ARG A CA 1
ATOM 3341 C C . ARG A 1 450 ? 12.819 -13.008 12.210 1.00 89.69 450 ARG A C 1
ATOM 3343 O O . ARG A 1 450 ? 13.880 -12.545 11.802 1.00 89.69 450 ARG A O 1
ATOM 3350 N N . GLU A 1 451 ? 11.643 -12.708 11.657 1.00 93.12 451 GLU A N 1
ATOM 3351 C CA . GLU A 1 451 ? 11.499 -11.725 10.574 1.00 93.12 451 GLU A CA 1
ATOM 3352 C C . GLU A 1 451 ? 11.896 -10.319 11.044 1.00 93.12 451 GLU A C 1
ATOM 3354 O O . GLU A 1 451 ? 12.548 -9.590 10.295 1.00 93.12 451 GLU A O 1
ATOM 3359 N N . LEU A 1 452 ? 11.556 -9.955 12.283 1.00 90.69 452 LEU A N 1
ATOM 3360 C CA . LEU A 1 452 ? 11.972 -8.692 12.891 1.00 90.69 452 LEU A CA 1
ATOM 3361 C C . LEU A 1 452 ? 13.487 -8.624 13.093 1.00 90.69 452 LEU A C 1
ATOM 3363 O O . LEU A 1 452 ? 14.103 -7.654 12.663 1.00 90.69 452 LEU A O 1
ATOM 3367 N N . ALA A 1 453 ? 14.093 -9.672 13.657 1.00 87.38 453 ALA A N 1
ATOM 3368 C CA . ALA A 1 453 ? 15.539 -9.743 13.877 1.00 87.38 453 ALA A CA 1
ATOM 3369 C C . ALA A 1 453 ? 16.357 -9.653 12.575 1.00 87.38 453 ALA A C 1
ATOM 3371 O O . ALA A 1 453 ? 17.507 -9.232 12.591 1.00 87.38 453 ALA A O 1
ATOM 3372 N N . ALA A 1 454 ? 15.778 -10.044 11.435 1.00 87.50 454 ALA A N 1
ATOM 3373 C CA . ALA A 1 454 ? 16.414 -9.903 10.126 1.00 87.50 454 ALA A CA 1
ATOM 3374 C C . ALA A 1 454 ? 16.368 -8.466 9.559 1.00 87.50 454 ALA A C 1
ATOM 3376 O O . ALA A 1 454 ? 16.997 -8.207 8.532 1.00 87.50 454 ALA A O 1
ATOM 3377 N N . ARG A 1 455 ? 15.599 -7.558 10.180 1.00 86.75 455 ARG A N 1
ATOM 3378 C CA . ARG A 1 455 ? 15.347 -6.172 9.730 1.00 86.75 455 ARG A CA 1
ATOM 3379 C C . ARG A 1 455 ? 15.798 -5.101 10.730 1.00 86.75 455 ARG A C 1
ATOM 3381 O O . ARG A 1 455 ? 15.902 -3.936 10.337 1.00 86.75 455 ARG A O 1
ATOM 3388 N N . SER A 1 456 ? 15.998 -5.479 11.994 1.00 70.81 456 SER A N 1
ATOM 3389 C CA . SER A 1 456 ? 16.643 -4.677 13.043 1.00 70.81 456 SER A CA 1
ATOM 3390 C C . SER A 1 456 ? 18.148 -4.620 12.830 1.00 70.81 456 SER A C 1
ATOM 3392 O O . SER A 1 456 ? 18.704 -3.505 12.912 1.00 70.81 456 SER A O 1
#

InterPro domains:
  IPR022147 Glutamine synthetase type III N-terminal [PF12437] (102-154)
  IPR052725 Glutamine Synthetase Type-3 [PTHR42974] (102-195)

Sequence (456 aa):
MSEPHTARAHHSRVCVAPAPYAFVGSAQREWLTPAGHALLQAAIADGRGLEPSLADEVARALRGWAGSRGATRVAFRVQTLAGGIAHYGMELKWLTGADLVGGLRTDAPGGLTWDPAAPAHIRVEASGAVLCLPSVLASGLGEALDERLPLLRSTDALSGAAVRALELLSEDATHRALSTVALTRGFAFRDAELVALRTFEDRSRACLSAAERELARIGVRARLRFAGDRHELTVLPSPAVAATDALGLAWDALRDTARRYGLSADEVGQTRPDVWSLMTAEGGNLLAPGVTSHANLRFLFFAAAVVRAFAAHDLRALDLGHELTAILAAIA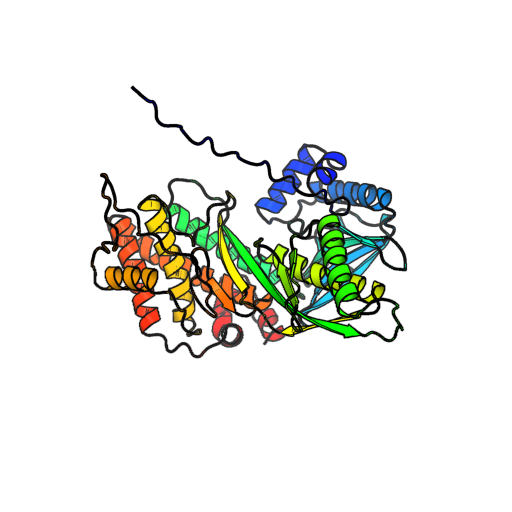RGELFAGSDAELVAGAEPLPFVPGRETAAGFTGAGFALGRLDALTMTIVNTVMAEAIATQTRMLRGWLQVGEDLEPAVREVVADAYRRHQAAAGDRTLRDVLVTGERLFAEQGVMSARELAARS

Organism: NCBI:txid166793

Nearest PDB structures (foldseek):
  7u6o-assembly1_A  TM=7.495E-01  e=5.275E-22  Ostreococcus tauri
  8tfc-assembly1_A  TM=5.328E-01  e=6.025E-11  Methanosarcina mazei Go1
  8fbp-assembly1_H  TM=5.471E-01  e=2.876E-10  Pseudomonas aeruginosa PAO1
  2qn6-assembly1_B  TM=7.149E-01  e=1.467E-02  Saccharolobus solfataricus P2
  2aho-assembly1_B  TM=7.469E-01  e=4.918E-02  Saccharolobus solfataricus

Secondary structure (DSSP, 8-state):
---------------PPP-TTBS-THHHHHHS-HHHHHHHHHHHHHTPPPPHHHHHHHHHHHHHHHHTTTEEEEEEEEEBTTS-EEEEEEEGGG--HHHHEEEE-SSSSSEEEE-TTS--EEEEETTEEEEEEEEEEE-TT--BSBSHHHHHHHHHHHHHHHHHHHHHH-SS----EEEEEEEEEEEEEEE-S---SS-HHHHHHHHHHHHHHHHHHTT--EEEE--TTSEEEEEEEEEHHHHHHHHHHHHHHHHHHHHHTTEEEEE---SSPPEEEEEETTS-BTTS--SSHHHHHHHHHHHHHHHHHHHHTTB---B-HHHHHHHHHHHHTT-----SS----SSSPPPPP------SSEE-SSSEE-SS--HHHHHHHHHHHHHHHHHHHHHHHHHHHTT--HHHHHHHHHHHHHHHHHH----B-TTHHHHH-HHHHHHTTS--HHHHHTT-